Protein AF-A0A4Q9LK56-F1 (afdb_monomer_lite)

Organism: NCBI:txid148818

Foldseek 3Di:
DDPLLVVLLPDPLVPDQDQVVLVVNCVSCLVPCVVQQQDPSSLVSLLSSLLNHDLVRLLVSVVSDDLVVQQLPQSSLVSLLSSLLVVLCCVQPVVVDDVVSCVVVLVVCLVCVVVLLQRLSSLSNLLSSLCSLLSDDDDDDPVRCVVSVNDPCVPVPDPPPPPPPPPPVPPVVPVVVVVVVVPPPPDDDDDDDDDDDDDDDDDDDDDDDDDDDDDDPDPPPPPPPSVVSLVSLVVVVVVCLVVVPVQVVDLSSLVSVLSSLVSDPPNAVVLQSCLVPPPDPVQCLPQSVVVSLLSSLQVYDLVSLVSNCVVCLVCLLVLCLRPRSVSNSLSSLQRNLVCLVSLLVVCVVPVVSDALLRSSLLSSLNSCVVVVNVVSVVVSCVVHAVPDQNCCRQFFVVVPVPVPDDPVVPPVVVVVVVVVVVVVVVVVVPPVPPVPPPPPPPPPPPPDDDPDDPDDPPDDDDPPDPDPPDPPDPPPPPPPPPPPDDDDDDDDDDDDDDPDDSPPDGGTDLSCLVVLLSLQADPDDDPVSVSSLVSCLVPDDPVLLQDPSSLSNLLSNLNGPDDQVSLVSVLVRCLVPLVSLLPDDSSVSSLVSCCVRHDPVSVVSSVVSCVVVVSPPD

Radius of gyration: 35.03 Å; chains: 1; bounding box: 69×102×103 Å

Structure (mmCIF, N/CA/C/O backbone):
data_AF-A0A4Q9LK56-F1
#
_entry.id   AF-A0A4Q9LK56-F1
#
loop_
_atom_site.group_PDB
_atom_site.id
_atom_site.type_symbol
_atom_site.label_atom_id
_atom_site.label_alt_id
_atom_site.label_comp_id
_atom_site.label_asym_id
_atom_site.label_entity_id
_atom_site.label_seq_id
_atom_site.pdbx_PDB_ins_code
_atom_site.Cartn_x
_atom_site.Cartn_y
_atom_site.Cartn_z
_atom_site.occupancy
_atom_site.B_iso_or_equiv
_atom_site.auth_seq_id
_atom_site.auth_comp_id
_atom_site.auth_asym_id
_atom_site.auth_atom_id
_atom_site.pdbx_PDB_model_num
ATOM 1 N N . MET A 1 1 ? -11.385 -17.983 35.719 1.00 67.94 1 MET A N 1
ATOM 2 C CA . MET A 1 1 ? -11.924 -17.254 34.553 1.00 67.94 1 MET A CA 1
ATOM 3 C C . MET A 1 1 ? -13.332 -16.856 34.950 1.00 67.94 1 MET A C 1
ATOM 5 O O . MET A 1 1 ? -14.003 -17.724 35.493 1.00 67.94 1 MET A O 1
ATOM 9 N N . SER A 1 2 ? -13.725 -15.587 34.834 1.00 89.75 2 SER A N 1
ATOM 10 C CA . SER A 1 2 ? -15.073 -15.161 35.238 1.00 89.75 2 SER A CA 1
ATOM 11 C C . SER A 1 2 ? -16.141 -15.894 34.411 1.00 89.75 2 SER A C 1
ATOM 13 O O . SER A 1 2 ? -15.906 -16.212 33.241 1.00 89.75 2 SER A O 1
ATOM 15 N N . ASP A 1 3 ? -17.308 -16.170 35.001 1.00 95.00 3 ASP A N 1
ATOM 16 C CA . ASP A 1 3 ? -18.421 -16.828 34.293 1.00 95.00 3 ASP A CA 1
ATOM 17 C C . ASP A 1 3 ? -18.833 -16.041 33.039 1.00 95.00 3 ASP A C 1
ATOM 19 O O . ASP A 1 3 ? -19.164 -16.625 32.008 1.00 95.00 3 ASP A O 1
ATOM 23 N N . ILE A 1 4 ? -18.692 -14.713 33.088 1.00 95.94 4 ILE A N 1
ATOM 24 C CA . ILE A 1 4 ? -18.952 -13.792 31.975 1.00 95.94 4 ILE A CA 1
ATOM 25 C C . ILE A 1 4 ? -17.946 -13.984 30.835 1.00 95.94 4 ILE A C 1
ATOM 27 O O . ILE A 1 4 ? -18.330 -14.002 29.664 1.00 95.94 4 ILE A O 1
ATOM 31 N N . LEU A 1 5 ? -16.661 -14.177 31.142 1.00 95.19 5 LEU A N 1
ATOM 32 C CA . LEU A 1 5 ? -15.658 -14.458 30.117 1.00 95.19 5 LEU A CA 1
ATOM 33 C C . LEU A 1 5 ? -15.920 -15.817 29.448 1.00 95.19 5 LEU A C 1
ATOM 35 O O . LEU A 1 5 ? -15.845 -15.910 28.223 1.00 95.19 5 LEU A O 1
ATOM 39 N N . ASN A 1 6 ? -16.299 -16.841 30.221 1.00 95.69 6 ASN A N 1
ATOM 40 C CA . ASN A 1 6 ? -16.704 -18.142 29.677 1.00 95.69 6 ASN A CA 1
ATOM 41 C C . ASN A 1 6 ? -17.948 -18.023 28.784 1.00 95.69 6 ASN A C 1
ATOM 43 O O . ASN A 1 6 ? -17.958 -18.555 27.674 1.00 95.69 6 ASN A O 1
ATOM 47 N N . TYR A 1 7 ? -18.972 -17.290 29.234 1.00 97.06 7 TYR A N 1
ATOM 48 C CA . TYR A 1 7 ? -20.152 -16.972 28.431 1.00 97.06 7 TYR A CA 1
ATOM 49 C C . TYR A 1 7 ? -19.746 -16.337 27.097 1.00 97.06 7 TYR A C 1
ATOM 51 O O . TYR A 1 7 ? -20.095 -16.853 26.036 1.00 97.06 7 TYR A O 1
ATOM 59 N N . PHE A 1 8 ? -18.933 -15.279 27.139 1.00 97.50 8 PHE A N 1
ATOM 60 C CA . PHE A 1 8 ? -18.521 -14.536 25.952 1.00 97.50 8 PHE A CA 1
ATOM 61 C C . PHE A 1 8 ? -17.717 -15.383 24.954 1.00 97.50 8 PHE A C 1
ATOM 63 O O . PHE A 1 8 ? -17.910 -15.265 23.742 1.00 97.50 8 PHE A O 1
ATOM 70 N N . LEU A 1 9 ? -16.832 -16.258 25.441 1.00 96.81 9 LEU A N 1
ATOM 71 C CA . LEU A 1 9 ? -16.040 -17.154 24.591 1.00 96.81 9 LEU A CA 1
ATOM 72 C C . LEU A 1 9 ? -16.895 -18.206 23.868 1.00 96.81 9 LEU A C 1
ATOM 74 O O . LEU A 1 9 ? -16.539 -18.616 22.759 1.00 96.81 9 LEU A O 1
ATOM 78 N N . ASN A 1 10 ? -18.029 -18.591 24.460 1.00 96.88 10 ASN A N 1
ATOM 79 C CA . ASN A 1 10 ? -18.963 -19.568 23.901 1.00 96.88 10 ASN A CA 1
ATOM 80 C C . ASN A 1 10 ? -19.942 -18.971 22.870 1.00 96.88 10 ASN A C 1
ATOM 82 O O . ASN A 1 10 ? -20.603 -19.723 22.151 1.00 96.88 10 ASN A O 1
ATOM 86 N N . VAL A 1 11 ? -20.025 -17.641 22.738 1.00 96.88 11 VAL A N 1
ATOM 87 C CA . VAL A 1 11 ? -20.899 -16.990 21.750 1.00 96.88 11 VAL A CA 1
ATOM 88 C C . VAL A 1 11 ? -20.377 -17.197 20.320 1.00 96.88 11 VAL A C 1
ATOM 90 O O . VAL A 1 11 ? -19.268 -16.791 19.961 1.00 96.88 11 VAL A O 1
ATOM 93 N N . GLN A 1 12 ? -21.217 -17.773 19.455 1.00 96.12 12 GLN A N 1
ATOM 94 C CA . GLN A 1 12 ? -20.940 -17.948 18.024 1.00 96.12 12 GLN A CA 1
ATOM 95 C C . GLN A 1 12 ? -21.405 -16.731 17.218 1.00 96.12 12 GLN A C 1
ATOM 97 O O . GLN A 1 12 ? -22.497 -16.716 16.641 1.00 96.12 12 GLN A O 1
ATOM 102 N N . PHE A 1 13 ? -20.570 -15.689 17.181 1.00 94.31 13 PHE A N 1
ATOM 103 C CA . PHE A 1 13 ? -20.911 -14.427 16.523 1.00 94.31 13 PHE A CA 1
ATOM 104 C C . PHE A 1 13 ? -21.286 -14.591 15.057 1.00 94.31 13 PHE A C 1
ATOM 106 O O . PHE A 1 13 ? -22.091 -13.802 14.586 1.00 94.31 13 PHE A O 1
ATOM 113 N N . GLU A 1 14 ? -20.772 -15.589 14.332 1.00 92.69 14 GLU A N 1
ATOM 114 C CA . GLU A 1 14 ? -21.018 -15.814 12.901 1.00 92.69 14 GLU A CA 1
ATOM 115 C C . GLU A 1 14 ? -22.513 -15.920 12.568 1.00 92.69 14 GLU A C 1
ATOM 117 O O . GLU A 1 14 ? -22.952 -15.361 11.558 1.00 92.69 14 GLU A O 1
ATOM 122 N N . ASN A 1 15 ? -23.297 -16.516 13.467 1.00 94.81 15 ASN A N 1
ATOM 123 C CA . ASN A 1 15 ? -24.719 -16.797 13.265 1.00 94.81 15 ASN A CA 1
ATOM 124 C C . ASN A 1 15 ? -25.638 -15.649 13.702 1.00 94.81 15 ASN A C 1
ATOM 126 O O . ASN A 1 15 ? -26.806 -15.609 13.319 1.00 94.81 15 ASN A O 1
ATOM 130 N N . ILE A 1 16 ? -25.114 -14.678 14.452 1.00 95.25 16 ILE A N 1
ATOM 131 C CA . ILE A 1 16 ? -25.904 -13.560 14.967 1.00 95.25 16 ILE A CA 1
ATOM 132 C C . ILE A 1 16 ? -26.002 -12.472 13.893 1.00 95.25 16 ILE A C 1
ATOM 134 O O . ILE A 1 16 ? -24.988 -11.939 13.430 1.00 95.25 16 ILE A O 1
ATOM 138 N N . LYS A 1 17 ? -27.230 -12.169 13.467 1.00 94.50 17 LYS A N 1
ATOM 139 C CA . LYS A 1 17 ? -27.553 -11.044 12.568 1.00 94.50 17 LYS A CA 1
ATOM 140 C C . LYS A 1 17 ? -28.410 -9.976 13.243 1.00 94.50 17 LYS A C 1
ATOM 142 O O . LYS A 1 17 ? -28.453 -8.853 12.757 1.00 94.50 17 LYS A O 1
ATOM 147 N N . ASP A 1 18 ? -29.086 -10.347 14.322 1.00 96.75 18 ASP A N 1
ATOM 148 C CA . ASP A 1 18 ? -30.003 -9.480 15.044 1.00 96.75 18 ASP A CA 1
ATOM 149 C C . ASP A 1 18 ? -29.231 -8.488 15.922 1.00 96.75 18 ASP A C 1
ATOM 151 O O . ASP A 1 18 ? -28.408 -8.880 16.754 1.00 96.75 18 ASP A O 1
ATOM 155 N N . THR A 1 19 ? -29.496 -7.200 15.726 1.00 95.81 19 THR A N 1
ATOM 156 C CA . THR A 1 19 ? -28.866 -6.116 16.477 1.00 95.81 19 THR A CA 1
ATOM 157 C C . THR A 1 19 ? -29.265 -6.100 17.948 1.00 95.81 19 THR A C 1
ATOM 159 O O . THR A 1 19 ? -28.446 -5.690 18.768 1.00 95.81 19 THR A O 1
ATOM 162 N N . GLU A 1 20 ? -30.464 -6.564 18.307 1.00 97.06 20 GLU A N 1
ATOM 163 C CA . GLU A 1 20 ? -30.916 -6.627 19.703 1.00 97.06 20 GLU A CA 1
ATOM 164 C C . GLU A 1 20 ? -30.144 -7.694 20.480 1.00 97.06 20 GLU A C 1
ATOM 166 O O . GLU A 1 20 ? -29.677 -7.442 21.590 1.00 97.06 20 GLU A O 1
ATOM 171 N N . ILE A 1 21 ? -29.889 -8.851 19.858 1.00 97.44 21 ILE A N 1
ATOM 172 C CA . ILE A 1 21 ? -29.047 -9.901 20.452 1.00 97.44 21 ILE A CA 1
ATOM 173 C C . ILE A 1 21 ? -27.630 -9.370 20.699 1.00 97.44 21 ILE A C 1
ATOM 175 O O . ILE A 1 21 ? -27.061 -9.596 21.767 1.00 97.44 21 ILE A O 1
ATOM 179 N N . LEU A 1 22 ? -27.059 -8.625 19.743 1.00 97.31 22 LEU A N 1
ATOM 180 C CA . LEU A 1 22 ? -25.751 -7.989 19.937 1.00 97.31 22 LEU A CA 1
ATOM 181 C C . LEU A 1 22 ? -25.780 -6.983 21.097 1.00 97.31 22 LEU A C 1
ATOM 183 O O . LEU A 1 22 ? -24.830 -6.941 21.876 1.00 97.31 22 LEU A O 1
ATOM 187 N N . GLN A 1 23 ? -26.864 -6.214 21.250 1.00 97.81 23 GLN A N 1
ATOM 188 C CA . GLN A 1 23 ? -27.022 -5.275 22.362 1.00 97.81 23 GLN A CA 1
ATOM 189 C C . GLN A 1 23 ? -27.074 -5.994 23.713 1.00 97.81 23 GLN A C 1
ATOM 191 O O . GLN A 1 23 ? -26.413 -5.565 24.656 1.00 97.81 23 GLN A O 1
ATOM 196 N N . ASN A 1 24 ? -27.802 -7.108 23.799 1.00 97.69 24 ASN A N 1
ATOM 197 C CA . ASN A 1 24 ? -27.862 -7.918 25.014 1.00 97.69 24 ASN A CA 1
ATOM 198 C C . ASN A 1 24 ? -26.477 -8.448 25.390 1.00 97.69 24 ASN A C 1
ATOM 200 O O . ASN A 1 24 ? -26.081 -8.360 26.548 1.00 97.69 24 ASN A O 1
ATOM 204 N N . ILE A 1 25 ? -25.693 -8.898 24.404 1.00 97.81 25 ILE A N 1
ATOM 205 C CA . ILE A 1 25 ? -24.306 -9.313 24.639 1.00 97.81 25 ILE A CA 1
ATOM 206 C C . ILE A 1 25 ? -23.476 -8.147 25.187 1.00 97.81 25 ILE A C 1
ATOM 208 O O . ILE A 1 25 ? -22.756 -8.345 26.159 1.00 97.81 25 ILE A O 1
ATOM 212 N N . TYR A 1 26 ? -23.585 -6.942 24.615 1.00 98.06 26 TYR A N 1
ATOM 213 C CA . TYR A 1 26 ? -22.891 -5.757 25.134 1.00 98.06 26 TYR A CA 1
ATOM 214 C C . TYR A 1 26 ? -23.265 -5.435 26.581 1.00 98.06 26 TYR A C 1
ATOM 216 O O . TYR A 1 26 ? -22.379 -5.129 27.377 1.00 98.06 26 TYR A O 1
ATOM 224 N N . ASN A 1 27 ? -24.553 -5.512 26.915 1.00 97.50 27 ASN A N 1
ATOM 225 C CA . ASN A 1 27 ? -25.052 -5.226 28.256 1.00 97.50 27 ASN A CA 1
ATOM 226 C C . ASN A 1 27 ? -24.489 -6.217 29.286 1.00 97.50 27 ASN A C 1
ATOM 228 O O . ASN A 1 27 ? -24.036 -5.785 30.346 1.00 97.50 27 ASN A O 1
ATOM 232 N N . GLU A 1 28 ? -24.454 -7.510 28.946 1.00 97.38 28 GLU A N 1
ATOM 233 C CA . GLU A 1 28 ? -23.892 -8.568 29.797 1.00 97.38 28 GLU A CA 1
ATOM 234 C C . GLU A 1 28 ? -22.399 -8.359 30.068 1.00 97.38 28 GLU A C 1
ATOM 236 O O . GLU A 1 28 ? -21.938 -8.473 31.200 1.00 97.38 28 GLU A O 1
ATOM 241 N N . ILE A 1 29 ? -21.625 -7.994 29.042 1.00 96.81 29 ILE A N 1
ATOM 242 C CA . ILE A 1 29 ? -20.165 -7.898 29.168 1.00 96.81 29 ILE A CA 1
ATOM 243 C C . ILE A 1 29 ? -19.645 -6.524 29.615 1.00 96.81 29 ILE A C 1
ATOM 245 O O . ILE A 1 29 ? -18.433 -6.347 29.761 1.00 96.81 29 ILE A O 1
ATOM 249 N N . ASN A 1 30 ? -20.524 -5.536 29.805 1.00 96.88 30 ASN A N 1
ATOM 250 C CA . ASN A 1 30 ? -20.133 -4.136 29.986 1.00 96.88 30 ASN A CA 1
ATOM 251 C C . ASN A 1 30 ? -19.193 -3.923 31.186 1.00 96.88 30 ASN A C 1
ATOM 253 O O . ASN A 1 30 ? -18.182 -3.223 31.098 1.00 96.88 30 ASN A O 1
ATOM 257 N N . LYS A 1 31 ? -19.485 -4.589 32.306 1.00 96.69 31 LYS A N 1
ATOM 258 C CA . LYS A 1 31 ? -18.696 -4.469 33.543 1.00 96.69 31 LYS A CA 1
ATOM 259 C C . LYS A 1 31 ? -17.303 -5.096 33.422 1.00 96.69 31 LYS A C 1
ATOM 261 O O . LYS A 1 31 ? -16.384 -4.678 34.123 1.00 96.69 31 LYS A O 1
ATOM 266 N N . ASP A 1 32 ? -17.126 -6.012 32.472 1.00 97.12 32 ASP A N 1
ATOM 267 C CA . ASP A 1 32 ? -15.925 -6.831 32.309 1.00 97.12 32 ASP A CA 1
ATOM 268 C C . ASP A 1 32 ? -15.145 -6.509 31.032 1.00 97.12 32 ASP A C 1
ATOM 270 O O . ASP A 1 32 ? -14.198 -7.220 30.680 1.00 97.12 32 ASP A O 1
ATOM 274 N N . PHE A 1 33 ? -15.453 -5.393 30.351 1.00 97.25 33 PHE A N 1
ATOM 275 C CA . PHE A 1 33 ? -14.722 -4.974 29.149 1.00 97.25 33 PHE A CA 1
ATOM 276 C C . PHE A 1 33 ? -13.209 -4.945 29.360 1.00 97.25 33 PHE A C 1
ATOM 278 O O . PHE A 1 33 ? -12.452 -5.275 28.451 1.00 97.25 33 PHE A O 1
ATOM 285 N N . LYS A 1 34 ? -12.740 -4.591 30.560 1.00 97.56 34 LYS A N 1
ATOM 286 C CA . LYS A 1 34 ? -11.309 -4.599 30.871 1.00 97.56 34 LYS A CA 1
ATOM 287 C C . LYS A 1 34 ? -10.693 -5.990 30.832 1.00 97.56 34 LYS A C 1
ATOM 289 O O . LYS A 1 34 ? -9.620 -6.132 30.246 1.00 97.56 34 LYS A O 1
ATOM 294 N N . GLU A 1 35 ? -11.343 -6.992 31.412 1.00 97.06 35 GLU A N 1
ATOM 295 C CA . GLU A 1 35 ? -10.866 -8.377 31.351 1.00 97.06 35 GLU A CA 1
ATOM 296 C C . GLU A 1 35 ? -10.945 -8.897 29.907 1.00 97.06 35 GLU A C 1
ATOM 298 O O . GLU A 1 35 ? -9.960 -9.405 29.371 1.00 97.06 35 GLU A O 1
ATOM 303 N N . ILE A 1 36 ? -12.071 -8.653 29.233 1.00 97.56 36 ILE A N 1
ATOM 304 C CA . ILE A 1 36 ? -12.353 -9.130 27.873 1.00 97.56 36 ILE A CA 1
ATOM 305 C C . ILE A 1 36 ? -11.400 -8.531 26.834 1.00 97.56 36 ILE A C 1
ATOM 307 O O . ILE A 1 36 ? -10.908 -9.248 25.963 1.00 97.56 36 ILE A O 1
ATOM 311 N N . ILE A 1 37 ? -11.110 -7.230 26.905 1.00 97.94 37 ILE A N 1
ATOM 312 C CA . ILE A 1 37 ? -10.211 -6.555 25.958 1.00 97.94 37 ILE A CA 1
ATOM 313 C C . ILE A 1 37 ? -8.759 -6.997 26.172 1.00 97.94 37 ILE A C 1
ATOM 315 O O . ILE A 1 37 ? -8.001 -7.108 25.208 1.00 97.94 37 ILE A O 1
ATOM 319 N N . LEU A 1 38 ? -8.339 -7.221 27.422 1.00 97.44 38 LEU A N 1
ATOM 320 C CA . LEU A 1 38 ? -6.956 -7.587 27.744 1.00 97.44 38 LEU A CA 1
ATOM 321 C C . LEU A 1 38 ? -6.678 -9.092 27.671 1.00 97.44 38 LEU A C 1
ATOM 323 O O . LEU A 1 38 ? -5.512 -9.489 27.711 1.00 97.44 38 LEU A O 1
ATOM 327 N N . ASN A 1 39 ? -7.704 -9.926 27.533 1.00 97.31 39 ASN A N 1
ATOM 328 C CA . ASN A 1 39 ? -7.541 -11.342 27.257 1.00 97.31 39 ASN A CA 1
ATOM 329 C C . ASN A 1 39 ? -7.414 -11.578 25.740 1.00 97.31 39 ASN A C 1
ATOM 331 O O . ASN A 1 39 ? -8.170 -11.058 24.922 1.00 97.31 39 ASN A O 1
ATOM 335 N N . ARG A 1 40 ? -6.394 -12.351 25.345 1.00 97.25 40 ARG A N 1
ATOM 336 C CA . ARG A 1 40 ? -6.041 -12.567 23.935 1.00 97.25 40 ARG A CA 1
ATOM 337 C C . ARG A 1 40 ? -7.148 -13.267 23.149 1.00 97.25 40 ARG A C 1
ATOM 339 O O . ARG A 1 40 ? -7.330 -12.935 21.984 1.00 97.25 40 ARG A O 1
ATOM 346 N N . GLU A 1 41 ? -7.817 -14.246 23.742 1.00 96.25 41 GLU A N 1
ATOM 347 C CA . GLU A 1 41 ? -8.829 -15.060 23.069 1.00 96.25 41 GLU A CA 1
ATOM 348 C C . GLU A 1 41 ? -10.128 -14.273 22.892 1.00 96.25 41 GLU A C 1
ATOM 350 O O . GLU A 1 41 ? -10.624 -14.119 21.773 1.00 96.25 41 GLU A O 1
ATOM 355 N N . SER A 1 42 ? -10.609 -13.662 23.974 1.00 96.88 42 SER A N 1
ATOM 356 C CA . SER A 1 42 ? -11.800 -12.819 23.937 1.00 96.88 42 SER A CA 1
ATOM 357 C C . SER A 1 42 ? -11.595 -11.555 23.104 1.00 96.88 42 SER A C 1
ATOM 359 O O . SER A 1 42 ? -12.538 -11.098 22.471 1.00 96.88 42 SER A O 1
ATOM 361 N N . CYS A 1 43 ? -10.374 -11.022 22.994 1.00 96.88 43 CYS A N 1
ATOM 362 C CA . CYS A 1 43 ? -10.083 -9.901 22.098 1.00 96.88 43 CYS A CA 1
ATOM 363 C C . CYS A 1 43 ? -10.471 -10.213 20.637 1.00 96.88 43 CYS A C 1
ATOM 365 O O . CYS A 1 43 ? -11.122 -9.392 19.993 1.00 96.88 43 CYS A O 1
ATOM 367 N N . TYR A 1 44 ? -10.170 -11.411 20.117 1.00 96.12 44 TYR A N 1
ATOM 368 C CA . TYR A 1 44 ? -10.568 -11.794 18.750 1.00 96.12 44 TYR A CA 1
ATOM 369 C C . TYR A 1 44 ? -12.085 -11.981 18.601 1.00 96.12 44 TYR A C 1
ATOM 371 O O . TYR A 1 44 ? -12.665 -11.624 17.571 1.00 96.12 44 TYR A O 1
ATOM 379 N N . ARG A 1 45 ? -12.745 -12.509 19.638 1.00 96.62 45 ARG A N 1
ATOM 380 C CA . ARG A 1 45 ? -14.210 -12.608 19.688 1.00 96.62 45 ARG A CA 1
ATOM 381 C C . ARG A 1 45 ? -14.858 -11.221 19.697 1.00 96.62 45 ARG A C 1
ATOM 383 O O . ARG A 1 45 ? -15.773 -10.972 18.916 1.00 96.62 45 ARG A O 1
ATOM 390 N N . LEU A 1 46 ? -14.302 -10.281 20.461 1.00 97.69 46 LEU A N 1
ATOM 391 C CA . LEU A 1 46 ? -14.745 -8.890 20.497 1.00 97.69 46 LEU A CA 1
ATOM 392 C C . LEU A 1 46 ? -14.553 -8.187 19.149 1.00 97.69 46 LEU A C 1
ATOM 394 O O . LEU A 1 46 ? -15.445 -7.469 18.716 1.00 97.69 46 LEU A O 1
ATOM 398 N N . GLU A 1 47 ? -13.464 -8.435 18.418 1.00 97.19 47 GLU A N 1
ATOM 399 C CA . GLU A 1 47 ? -13.321 -7.916 17.046 1.00 97.19 47 GLU A CA 1
ATOM 400 C C . GLU A 1 47 ? -14.409 -8.412 16.089 1.00 97.19 47 GLU A C 1
ATOM 402 O O . GLU A 1 47 ? -14.734 -7.715 15.122 1.00 97.19 47 GLU A O 1
ATOM 407 N N . SER A 1 48 ? -14.932 -9.617 16.324 1.00 96.00 48 SER A N 1
ATOM 408 C CA . SER A 1 48 ? -16.005 -10.217 15.527 1.00 96.00 48 SER A CA 1
ATOM 409 C C . SER A 1 48 ? -17.363 -9.620 15.894 1.00 96.00 48 SER A C 1
ATOM 411 O O . SER A 1 48 ? -18.122 -9.273 14.992 1.00 96.00 48 SER A O 1
ATOM 413 N N . LEU A 1 49 ? -17.618 -9.411 17.192 1.00 97.38 49 LEU A N 1
ATOM 414 C CA . LEU A 1 49 ? -18.766 -8.648 17.688 1.00 97.38 49 LEU A CA 1
ATOM 415 C C . LEU A 1 49 ? -18.782 -7.243 17.071 1.00 97.38 49 LEU A C 1
ATOM 417 O O . LEU A 1 49 ? -19.725 -6.903 16.365 1.00 97.38 49 LEU A O 1
ATOM 421 N N . LEU A 1 50 ? -17.689 -6.482 17.215 1.00 97.50 50 LEU A N 1
ATOM 422 C CA . LEU A 1 50 ? -17.585 -5.102 16.723 1.00 97.50 50 LEU A CA 1
ATOM 423 C C . LEU A 1 50 ? -17.848 -4.979 15.217 1.00 97.50 50 LEU A C 1
ATOM 425 O O . LEU A 1 50 ? -18.450 -4.006 14.783 1.00 97.50 50 LEU A O 1
ATOM 429 N N . GLN A 1 51 ? -17.427 -5.955 14.405 1.00 96.25 51 GLN A N 1
ATOM 430 C CA . GLN A 1 51 ? -17.682 -5.951 12.954 1.00 96.25 51 GLN A CA 1
ATOM 431 C C . GLN A 1 51 ? -19.161 -6.054 12.582 1.00 96.25 51 GLN A C 1
ATOM 433 O O . GLN A 1 51 ? -19.525 -5.666 11.473 1.00 96.25 51 GLN A O 1
ATOM 438 N N . LYS A 1 52 ? -19.981 -6.615 13.471 1.00 96.31 52 LYS A N 1
ATOM 439 C CA . LYS A 1 52 ? -21.421 -6.794 13.274 1.00 96.31 52 LYS A CA 1
ATOM 440 C C . LYS A 1 52 ? -22.247 -5.703 13.948 1.00 96.31 52 LYS A C 1
ATOM 442 O O . LYS A 1 52 ? -23.424 -5.562 13.630 1.00 96.31 52 LYS A O 1
ATOM 447 N N . SER A 1 53 ? -21.636 -4.952 14.857 1.00 97.12 53 SER A N 1
ATOM 448 C CA . SER A 1 53 ? -22.295 -3.913 15.632 1.00 97.12 53 SER A CA 1
ATOM 449 C C . SER A 1 53 ? -22.796 -2.767 14.761 1.00 97.12 53 SER A C 1
ATOM 451 O O . SER A 1 53 ? -22.145 -2.342 13.803 1.00 97.12 53 SER A O 1
ATOM 453 N N . SER A 1 54 ? -23.956 -2.231 15.132 1.00 96.56 54 SER A N 1
ATOM 454 C CA . SER A 1 54 ? -24.466 -0.983 14.576 1.00 96.56 54 SER A CA 1
ATOM 455 C C . SER A 1 54 ? -23.570 0.194 14.977 1.00 96.56 54 SER A C 1
ATOM 457 O O . SER A 1 54 ? -22.778 0.117 15.918 1.00 96.56 54 SER A O 1
ATOM 459 N N . CYS A 1 55 ? -23.708 1.331 14.294 1.00 96.56 55 CYS A N 1
ATOM 460 C CA . CYS A 1 55 ? -22.909 2.495 14.659 1.00 96.56 55 CYS A CA 1
ATOM 461 C C . CYS A 1 55 ? -23.239 3.025 16.067 1.00 96.56 55 CYS A C 1
ATOM 463 O O . CYS A 1 55 ? -22.327 3.468 16.755 1.00 96.56 55 CYS A O 1
ATOM 465 N N . GLY A 1 56 ? -24.501 2.930 16.511 1.00 96.88 56 GLY A N 1
ATOM 466 C CA . GLY A 1 56 ? -24.893 3.283 17.882 1.00 96.88 56 GLY A CA 1
ATOM 467 C C . GLY A 1 56 ? -24.173 2.411 18.910 1.00 96.88 56 GLY A C 1
ATOM 468 O O . GLY A 1 56 ? -23.498 2.930 19.789 1.00 96.88 56 GLY A O 1
ATOM 469 N N . GLN A 1 57 ? -24.165 1.093 18.687 1.00 97.56 57 GLN A N 1
ATOM 470 C CA . GLN A 1 57 ? -23.441 0.132 19.527 1.00 97.56 57 GLN A CA 1
ATOM 471 C C . GLN A 1 57 ? -21.938 0.416 19.618 1.00 97.56 57 GLN A C 1
ATOM 473 O O . GLN A 1 57 ? -21.338 0.251 20.676 1.00 97.56 57 GLN A O 1
ATOM 478 N N . LEU A 1 58 ? -21.310 0.856 18.523 1.00 97.88 58 LEU A N 1
ATOM 479 C CA . LEU A 1 58 ? -19.896 1.240 18.535 1.00 97.88 58 LEU A CA 1
ATOM 480 C C . LEU A 1 58 ? -19.640 2.495 19.380 1.00 97.88 58 LEU A C 1
ATOM 482 O O . LEU A 1 58 ? -18.613 2.570 20.054 1.00 97.88 58 LEU A O 1
ATOM 486 N N . LEU A 1 59 ? -20.546 3.477 19.337 1.00 97.12 59 LEU A N 1
ATOM 487 C CA . LEU A 1 59 ? -20.447 4.692 20.149 1.00 97.12 59 LEU A CA 1
ATOM 488 C C . LEU A 1 59 ? -20.680 4.384 21.629 1.00 97.12 59 LEU A C 1
ATOM 490 O O . LEU A 1 59 ? -19.895 4.827 22.465 1.00 97.12 59 LEU A O 1
ATOM 494 N N . ASP A 1 60 ? -21.688 3.571 21.938 1.00 96.88 60 ASP A N 1
ATOM 495 C CA . ASP A 1 60 ? -21.981 3.122 23.299 1.00 96.88 60 ASP A CA 1
ATOM 496 C C . ASP A 1 60 ? -20.800 2.344 23.885 1.00 96.88 60 ASP A C 1
ATOM 498 O O . ASP A 1 60 ? -20.357 2.638 24.995 1.00 96.88 60 ASP A O 1
ATOM 502 N N . PHE A 1 61 ? -20.205 1.444 23.096 1.00 97.62 61 PHE A N 1
ATOM 503 C CA . PHE A 1 61 ? -18.983 0.735 23.471 1.00 97.62 61 PHE A CA 1
ATOM 504 C C . PHE A 1 61 ? -17.802 1.680 23.742 1.00 97.62 61 PHE A C 1
ATOM 506 O O . PHE A 1 61 ? -17.027 1.450 24.665 1.00 97.62 61 PHE A O 1
ATOM 513 N N . LEU A 1 62 ? -17.618 2.745 22.954 1.00 97.56 62 LEU A N 1
ATOM 514 C CA . LEU A 1 62 ? -16.553 3.717 23.233 1.00 97.56 62 LEU A CA 1
ATOM 515 C C . LEU A 1 62 ? -16.822 4.528 24.502 1.00 97.56 62 LEU A C 1
ATOM 517 O O . LEU A 1 62 ? -15.876 4.854 25.219 1.00 97.56 62 LEU A O 1
ATOM 521 N N . ASN A 1 63 ? -18.086 4.855 24.771 1.00 96.81 63 ASN A N 1
ATOM 522 C CA . ASN A 1 63 ? -18.497 5.579 25.972 1.00 96.81 63 ASN A CA 1
ATOM 523 C C . ASN A 1 63 ? -18.332 4.736 27.244 1.00 96.81 63 ASN A C 1
ATOM 525 O O . ASN A 1 63 ? -18.109 5.292 28.317 1.00 96.81 63 ASN A O 1
ATOM 529 N N . SER A 1 64 ? -18.416 3.409 27.135 1.00 97.06 64 SER A N 1
ATOM 530 C CA . SER A 1 64 ? -18.330 2.495 28.275 1.00 97.06 64 SER A CA 1
ATOM 531 C C . SER A 1 64 ? -16.906 2.083 28.664 1.00 97.06 64 SER A C 1
ATOM 533 O O . SER A 1 64 ? -16.719 1.457 29.707 1.00 97.06 64 SER A O 1
ATOM 535 N N . ILE A 1 65 ? -15.886 2.401 27.858 1.00 97.56 65 ILE A N 1
ATOM 536 C CA . ILE A 1 65 ? -14.498 1.979 28.109 1.00 97.56 65 ILE A CA 1
ATOM 537 C C . ILE A 1 65 ? -13.572 3.142 28.481 1.00 97.56 65 ILE A C 1
ATOM 539 O O . ILE A 1 65 ? -13.673 4.255 27.970 1.00 97.56 65 ILE A O 1
ATOM 543 N N . ASP A 1 66 ? -12.562 2.861 29.311 1.00 97.50 66 ASP A N 1
ATOM 544 C CA . ASP A 1 66 ? -11.474 3.807 29.579 1.00 97.50 66 ASP A CA 1
ATOM 545 C C . ASP A 1 66 ? -10.475 3.846 28.405 1.00 97.50 66 ASP A C 1
ATOM 547 O O . ASP A 1 66 ? -9.453 3.149 28.380 1.00 97.50 66 ASP A O 1
ATOM 551 N N . ILE A 1 67 ? -10.762 4.692 27.410 1.00 97.31 67 ILE A N 1
ATOM 552 C CA . ILE A 1 67 ? -9.915 4.878 26.219 1.00 97.31 67 ILE A CA 1
ATOM 553 C C . ILE A 1 67 ? -8.478 5.265 26.607 1.00 97.31 67 ILE A C 1
ATOM 555 O O . ILE A 1 67 ? -7.527 4.800 25.972 1.00 97.31 67 ILE A O 1
ATOM 559 N N . LYS A 1 68 ? -8.296 6.074 27.665 1.00 97.06 68 LYS A N 1
ATOM 560 C CA . LYS A 1 68 ? -6.972 6.513 28.147 1.00 97.06 68 LYS A CA 1
ATOM 561 C C . LYS A 1 68 ? -6.125 5.329 28.585 1.00 97.06 68 LYS A C 1
ATOM 563 O O . LYS A 1 68 ? -4.916 5.327 28.352 1.00 97.06 68 LYS A O 1
ATOM 568 N N . TYR A 1 69 ? -6.750 4.344 29.215 1.00 97.56 69 TYR A N 1
ATOM 569 C CA . TYR A 1 69 ? -6.085 3.122 29.627 1.00 97.56 69 TYR A CA 1
ATOM 570 C C . TYR A 1 69 ? -5.804 2.196 28.436 1.00 97.56 69 TYR A C 1
ATOM 572 O O . TYR A 1 69 ? -4.667 1.749 28.270 1.00 97.56 69 TYR A O 1
ATOM 580 N N . PHE A 1 70 ? -6.797 1.930 27.579 1.00 98.19 70 PHE A N 1
ATOM 581 C CA . PHE A 1 70 ? -6.666 0.922 26.518 1.00 98.19 70 PHE A CA 1
ATOM 582 C C . PHE A 1 70 ? -5.748 1.327 25.366 1.00 98.19 70 PHE A C 1
ATOM 584 O O . PHE A 1 70 ? -5.090 0.457 24.797 1.00 98.19 70 PHE A O 1
ATOM 591 N N . ILE A 1 71 ? -5.641 2.615 25.037 1.00 98.00 71 ILE A N 1
ATOM 592 C CA . ILE A 1 71 ? -4.817 3.080 23.909 1.00 98.00 71 ILE A CA 1
ATOM 593 C C . ILE A 1 71 ? -3.325 2.749 24.065 1.00 98.00 71 ILE A C 1
ATOM 595 O O . ILE A 1 71 ? -2.642 2.518 23.072 1.00 98.00 71 ILE A O 1
ATOM 599 N N . CYS A 1 72 ? -2.836 2.653 25.304 1.00 97.56 72 CYS A N 1
ATOM 600 C CA . CYS A 1 72 ? -1.455 2.283 25.633 1.00 97.56 72 CYS A CA 1
ATOM 601 C C . CYS A 1 72 ? -1.271 0.769 25.872 1.00 97.56 72 CYS A C 1
ATOM 603 O O . CYS A 1 72 ? -0.203 0.329 26.297 1.00 97.56 72 CYS A O 1
ATOM 605 N N . LYS A 1 73 ? -2.306 -0.058 25.662 1.00 98.00 73 LYS A N 1
ATOM 606 C CA . LYS A 1 73 ? -2.238 -1.520 25.828 1.00 98.00 73 LYS A CA 1
ATOM 607 C C . LYS A 1 73 ? -2.263 -2.197 24.470 1.00 98.00 73 LYS A C 1
ATOM 609 O O . LYS A 1 73 ? -3.099 -1.870 23.646 1.00 98.00 73 LYS A O 1
ATOM 614 N N . LYS A 1 74 ? -1.425 -3.215 24.262 1.00 97.44 74 LYS A N 1
ATOM 615 C CA . LYS A 1 74 ? -1.311 -3.922 22.972 1.00 97.44 74 LYS A CA 1
ATOM 616 C C . LYS A 1 74 ? -2.647 -4.443 22.423 1.00 97.44 74 LYS A C 1
ATOM 618 O O . LYS A 1 74 ? -2.908 -4.313 21.233 1.00 97.44 74 LYS A O 1
ATOM 623 N N . LEU A 1 75 ? -3.470 -5.065 23.271 1.00 97.75 75 LEU A N 1
ATOM 624 C CA . LEU A 1 75 ? -4.790 -5.566 22.866 1.00 97.75 75 LEU A CA 1
ATOM 625 C C . LEU A 1 75 ? -5.852 -4.456 22.881 1.00 97.75 75 LEU A C 1
ATOM 627 O O . LEU A 1 75 ? -6.685 -4.394 21.983 1.00 97.75 75 LEU A O 1
ATOM 631 N N . GLY A 1 76 ? -5.761 -3.517 23.826 1.00 98.25 76 GLY A N 1
ATOM 632 C CA . GLY A 1 76 ? -6.656 -2.360 23.889 1.00 98.25 76 GLY A CA 1
ATOM 633 C C . GLY A 1 76 ? -6.555 -1.445 22.668 1.00 98.25 76 GLY A C 1
ATOM 634 O O . GLY A 1 76 ? -7.568 -1.108 22.064 1.00 98.25 76 GLY A O 1
ATOM 635 N N . SER A 1 77 ? -5.341 -1.103 22.241 1.00 97.75 77 SER A N 1
ATOM 636 C CA . SER A 1 77 ? -5.091 -0.267 21.069 1.00 97.75 77 SER A CA 1
ATOM 637 C C . SER A 1 77 ? -5.558 -0.940 19.786 1.00 97.75 77 SER A C 1
ATOM 639 O O . SER A 1 77 ? -6.028 -0.257 18.886 1.00 97.75 77 SER A O 1
ATOM 641 N N . ARG A 1 78 ? -5.467 -2.273 19.712 1.00 97.31 78 ARG A N 1
ATOM 642 C CA . ARG A 1 78 ? -5.981 -3.077 18.601 1.00 97.31 78 ARG A CA 1
ATOM 643 C C . ARG A 1 78 ? -7.510 -3.010 18.518 1.00 97.31 78 ARG A C 1
ATOM 645 O O . ARG A 1 78 ? -8.043 -2.745 17.444 1.00 97.31 78 ARG A O 1
ATOM 652 N N . ILE A 1 79 ? -8.207 -3.172 19.645 1.00 98.12 79 ILE A N 1
ATOM 653 C CA . ILE A 1 79 ? -9.667 -3.006 19.706 1.00 98.12 79 ILE A CA 1
ATOM 654 C C . ILE A 1 79 ? -10.066 -1.578 19.327 1.00 98.12 79 ILE A C 1
ATOM 656 O O . ILE A 1 79 ? -10.923 -1.391 18.467 1.00 98.12 79 ILE A O 1
ATOM 660 N N . LEU A 1 80 ? -9.401 -0.564 19.883 1.00 98.06 80 LEU A N 1
ATOM 661 C CA . LEU A 1 80 ? -9.665 0.834 19.534 1.00 98.06 80 LEU A CA 1
ATOM 662 C C . LEU A 1 80 ? -9.397 1.121 18.051 1.00 98.06 80 LEU A C 1
ATOM 664 O O . LEU A 1 80 ? -10.217 1.766 17.403 1.00 98.06 80 LEU A O 1
ATOM 668 N N . GLU A 1 81 ? -8.296 0.616 17.485 1.00 97.06 81 GLU A N 1
ATOM 669 C CA . GLU A 1 81 ? -8.009 0.708 16.049 1.00 97.06 81 GLU A CA 1
ATOM 670 C C . GLU A 1 81 ? -9.172 0.127 15.236 1.00 97.06 81 GLU A C 1
ATOM 672 O O . GLU A 1 81 ? -9.638 0.765 14.288 1.00 97.06 81 GLU A O 1
ATOM 677 N N . LYS A 1 82 ? -9.697 -1.037 15.638 1.00 97.06 82 LYS A N 1
ATOM 678 C CA . LYS A 1 82 ? -10.827 -1.683 14.966 1.00 97.06 82 LYS A CA 1
ATOM 679 C C . LYS A 1 82 ? -12.095 -0.834 15.035 1.00 97.06 82 LYS A C 1
ATOM 681 O O . LYS A 1 82 ? -12.725 -0.622 14.000 1.00 97.06 82 LYS A O 1
ATOM 686 N N . VAL A 1 83 ? -12.437 -0.306 16.209 1.00 97.56 83 VAL A N 1
ATOM 687 C CA . VAL A 1 83 ? -13.618 0.551 16.400 1.00 97.56 83 VAL A CA 1
ATOM 688 C C . VAL A 1 83 ? -13.526 1.825 15.573 1.00 97.56 83 VAL A C 1
ATOM 690 O O . VAL A 1 83 ? -14.428 2.117 14.792 1.00 97.56 83 VAL A O 1
ATOM 693 N N . PHE A 1 84 ? -12.413 2.554 15.665 1.00 97.06 84 PHE A N 1
ATOM 694 C CA . PHE A 1 84 ? -12.214 3.761 14.864 1.00 97.06 84 PHE A CA 1
ATOM 695 C C . PHE A 1 84 ? -12.206 3.461 13.358 1.00 97.06 84 PHE A C 1
ATOM 697 O O . PHE A 1 84 ? -12.667 4.283 12.569 1.00 97.06 84 PHE A O 1
ATOM 704 N N . THR A 1 85 ? -11.740 2.280 12.939 1.00 95.88 85 THR A N 1
ATOM 705 C CA . THR A 1 85 ? -11.800 1.861 11.528 1.00 95.88 85 THR A CA 1
ATOM 706 C C . THR A 1 85 ? -13.240 1.667 11.062 1.00 95.88 85 THR A C 1
ATOM 708 O O . THR A 1 85 ? -13.601 2.106 9.971 1.00 95.88 85 THR A O 1
ATOM 711 N N . LEU A 1 86 ? -14.084 1.053 11.889 1.00 96.06 86 LEU A N 1
ATOM 712 C CA . LEU A 1 86 ? -15.503 0.878 11.583 1.00 96.06 86 LEU A CA 1
ATOM 713 C C . LEU A 1 86 ? -16.239 2.224 11.567 1.00 96.06 86 LEU A C 1
ATOM 715 O O . LEU A 1 86 ? -16.967 2.513 10.618 1.00 96.06 86 LEU A O 1
ATOM 719 N N . LEU A 1 87 ? -15.963 3.102 12.535 1.00 96.12 87 LEU A N 1
ATOM 720 C CA . LEU A 1 87 ? -16.485 4.472 12.545 1.00 96.12 87 LEU A CA 1
ATOM 721 C C . LEU A 1 87 ? -16.048 5.253 11.300 1.00 96.12 87 LEU A C 1
ATOM 723 O O . LEU A 1 87 ? -16.863 5.942 10.692 1.00 96.12 87 LEU A O 1
ATOM 727 N N . PHE A 1 88 ? -14.799 5.100 10.849 1.00 94.88 88 PHE A N 1
ATOM 728 C CA . PHE A 1 88 ? -14.344 5.679 9.585 1.00 94.88 88 PHE A CA 1
ATOM 729 C C . PHE A 1 88 ? -15.224 5.239 8.405 1.00 94.88 88 PHE A C 1
ATOM 731 O O . PHE A 1 88 ? -15.591 6.087 7.586 1.00 94.88 88 PHE A O 1
ATOM 738 N N . MET A 1 89 ? -15.573 3.949 8.314 1.00 94.56 89 MET A N 1
ATOM 739 C CA . MET A 1 89 ? -16.455 3.435 7.257 1.00 94.56 89 MET A CA 1
ATOM 740 C C . MET A 1 89 ? -17.856 4.036 7.367 1.00 94.56 89 MET A C 1
ATOM 742 O O . MET A 1 89 ? -18.402 4.504 6.366 1.00 94.56 89 MET A O 1
ATOM 746 N N . HIS A 1 90 ? -18.418 4.107 8.573 1.00 95.19 90 HIS A N 1
ATOM 747 C CA . HIS A 1 90 ? -19.732 4.709 8.787 1.00 95.19 90 HIS A CA 1
ATOM 748 C C . HIS A 1 90 ? -19.771 6.206 8.442 1.00 95.19 90 HIS A C 1
ATOM 750 O O . HIS A 1 90 ? -20.733 6.657 7.823 1.00 95.19 90 HIS A O 1
ATOM 756 N N . ILE A 1 91 ? -18.709 6.960 8.736 1.00 93.88 91 ILE A N 1
ATOM 757 C CA . ILE A 1 91 ? -18.604 8.393 8.414 1.00 93.88 91 ILE A CA 1
ATOM 758 C C . ILE A 1 91 ? -18.386 8.613 6.912 1.00 93.88 91 ILE A C 1
ATOM 760 O O . ILE A 1 91 ? -19.098 9.390 6.275 1.00 93.88 91 ILE A O 1
ATOM 764 N N . ASN A 1 92 ? -17.381 7.954 6.328 1.00 90.56 92 ASN A N 1
ATOM 765 C CA . ASN A 1 92 ? -16.863 8.322 5.005 1.00 90.56 92 ASN A CA 1
ATOM 766 C C . ASN A 1 92 ? -17.418 7.472 3.857 1.00 90.56 92 ASN A C 1
ATOM 768 O O . ASN A 1 92 ? -17.485 7.959 2.726 1.00 90.56 92 ASN A O 1
ATOM 772 N N . VAL A 1 93 ? -17.803 6.221 4.124 1.00 89.75 93 VAL A N 1
ATOM 773 C CA . VAL A 1 93 ? -18.310 5.290 3.105 1.00 89.75 93 VAL A CA 1
ATOM 774 C C . VAL A 1 93 ? -19.833 5.237 3.146 1.00 89.75 93 VAL A C 1
ATOM 776 O O . VAL A 1 93 ? -20.477 5.563 2.149 1.00 89.75 93 VAL A O 1
ATOM 779 N N . HIS A 1 94 ? -20.411 4.887 4.296 1.00 92.62 94 HIS A N 1
ATOM 780 C CA . HIS A 1 94 ? -21.861 4.724 4.440 1.00 92.62 94 HIS A CA 1
ATOM 781 C C . HIS A 1 94 ? -22.598 6.042 4.688 1.00 92.62 94 HIS A C 1
ATOM 783 O O . HIS A 1 94 ? -23.775 6.143 4.354 1.00 92.62 94 HIS A O 1
ATOM 789 N N . LYS A 1 95 ? -21.907 7.056 5.227 1.00 93.94 95 LYS A N 1
ATOM 790 C CA . LYS A 1 95 ? -22.489 8.343 5.649 1.00 93.94 95 LYS A CA 1
ATOM 791 C C . LYS A 1 95 ? -23.660 8.170 6.624 1.00 93.94 95 LYS A C 1
ATOM 793 O O . LYS A 1 95 ? -24.621 8.934 6.573 1.00 93.94 95 LYS A O 1
ATOM 798 N N . SER A 1 96 ? -23.587 7.148 7.476 1.00 94.38 96 SER A N 1
ATOM 799 C CA . SER A 1 96 ? -24.630 6.820 8.450 1.00 94.38 96 SER A CA 1
ATOM 800 C C . SER A 1 96 ? -24.487 7.590 9.760 1.00 94.38 96 SER A C 1
ATOM 802 O O . SER A 1 96 ? -25.458 7.671 10.498 1.00 94.38 96 SER A O 1
ATOM 804 N N . ILE A 1 97 ? -23.307 8.153 10.037 1.00 94.44 97 ILE A N 1
ATOM 805 C CA . ILE A 1 97 ? -23.077 9.051 11.175 1.00 94.44 97 ILE A CA 1
ATOM 806 C C . ILE A 1 97 ? -22.354 10.314 10.745 1.00 94.44 97 ILE A C 1
ATOM 808 O O . ILE A 1 97 ? -21.599 10.334 9.763 1.00 94.44 97 ILE A O 1
ATOM 812 N N . LYS A 1 98 ? -22.589 11.376 11.505 1.00 93.75 98 LYS A N 1
ATOM 813 C CA . LYS A 1 98 ? -21.887 12.644 11.364 1.00 93.75 98 LYS A CA 1
ATOM 814 C C . LYS A 1 98 ? -20.623 12.648 12.225 1.00 93.75 98 LYS A C 1
ATOM 816 O O . LYS A 1 98 ? -20.519 11.922 13.207 1.00 93.75 98 LYS A O 1
ATOM 821 N N . ILE A 1 99 ? -19.633 13.462 11.857 1.00 91.19 99 ILE A N 1
ATOM 822 C CA . ILE A 1 99 ? -18.366 13.505 12.607 1.00 91.19 99 ILE A CA 1
ATOM 823 C C . ILE A 1 99 ? -18.550 14.120 14.001 1.00 91.19 99 ILE A C 1
ATOM 825 O O . ILE A 1 99 ? -17.822 13.790 14.930 1.00 91.19 99 ILE A O 1
ATOM 829 N N . GLU A 1 100 ? -19.554 14.979 14.145 1.00 93.25 100 GLU A N 1
ATOM 830 C CA . GLU A 1 100 ? -19.955 15.620 15.390 1.00 93.25 100 GLU A CA 1
ATOM 831 C C . GLU A 1 100 ? -20.314 14.581 16.473 1.00 93.25 100 GLU A C 1
ATOM 833 O O . GLU A 1 100 ? -20.039 14.794 17.649 1.00 93.25 100 GLU A O 1
ATOM 838 N N . GLU A 1 101 ? -20.821 13.406 16.081 1.00 93.81 101 GLU A N 1
ATOM 839 C CA . GLU A 1 101 ? -21.169 12.317 17.008 1.00 93.81 101 GLU A CA 1
ATOM 840 C C . GLU A 1 101 ? -19.937 11.658 17.652 1.00 93.81 101 GLU A C 1
ATOM 842 O O . GLU A 1 101 ? -20.035 11.084 18.731 1.00 93.81 101 GLU A O 1
ATOM 847 N N . ILE A 1 102 ? -18.756 11.777 17.033 1.00 94.12 102 ILE A N 1
ATOM 848 C CA . ILE A 1 102 ? -17.486 11.274 17.585 1.00 94.12 102 ILE A CA 1
ATOM 849 C C . ILE A 1 102 ? -16.568 12.402 18.080 1.00 94.12 102 ILE A C 1
ATOM 851 O O . ILE A 1 102 ? -15.396 12.165 18.387 1.00 94.12 102 ILE A O 1
ATOM 855 N N . GLU A 1 103 ? -17.071 13.638 18.161 1.00 93.56 103 GLU A N 1
ATOM 856 C CA . GLU A 1 103 ? -16.265 14.823 18.472 1.00 93.56 103 GLU A CA 1
ATOM 857 C C . GLU A 1 103 ? -15.617 14.743 19.862 1.00 93.56 103 GLU A C 1
ATOM 859 O O . GLU A 1 103 ? -14.471 15.161 20.036 1.00 93.56 103 GLU A O 1
ATOM 864 N N . VAL A 1 104 ? -16.308 14.149 20.840 1.00 93.56 104 VAL A N 1
ATOM 865 C CA . VAL A 1 104 ? -15.779 13.934 22.199 1.00 93.56 104 VAL A CA 1
ATOM 866 C C . VAL A 1 104 ? -14.485 13.112 22.156 1.00 93.56 104 VAL A C 1
ATOM 868 O O . VAL A 1 104 ? -13.486 13.480 22.779 1.00 93.56 104 VAL A O 1
ATOM 871 N N . PHE A 1 105 ? -14.460 12.049 21.350 1.00 93.62 105 PHE A N 1
ATOM 872 C CA . PHE A 1 105 ? -13.292 11.180 21.194 1.00 93.62 105 PHE A CA 1
ATOM 873 C C . PHE A 1 105 ? -12.172 11.846 20.396 1.00 93.62 105 PHE A C 1
ATOM 875 O O . PHE A 1 105 ? -10.997 11.699 20.738 1.00 93.62 105 PHE A O 1
ATOM 882 N N . ILE A 1 106 ? -12.525 12.622 19.369 1.00 93.00 106 ILE A N 1
ATOM 883 C CA . ILE A 1 106 ? -11.570 13.435 18.607 1.00 93.00 106 ILE A CA 1
ATOM 884 C C . ILE A 1 106 ? -10.854 14.410 19.548 1.00 93.00 106 ILE A C 1
ATOM 886 O O . ILE A 1 106 ? -9.628 14.378 19.638 1.00 93.00 106 ILE A O 1
ATOM 890 N N . LYS A 1 107 ? -11.603 15.194 20.333 1.00 93.81 107 LYS A N 1
ATOM 891 C CA . LYS A 1 107 ? -11.041 16.148 21.304 1.00 93.81 107 LYS A CA 1
ATOM 892 C C . LYS A 1 107 ? -10.171 15.461 22.356 1.00 93.81 107 LYS A C 1
ATOM 894 O O . LYS A 1 107 ? -9.121 15.984 22.735 1.00 93.81 107 LYS A O 1
ATOM 899 N N . PHE A 1 108 ? -10.573 14.274 22.815 1.00 94.88 108 PHE A N 1
ATOM 900 C CA . PHE A 1 108 ? -9.771 13.473 23.739 1.00 94.88 108 PHE A CA 1
ATOM 901 C C . PHE A 1 108 ? -8.403 13.093 23.147 1.00 94.88 108 PHE A C 1
ATOM 903 O O . PHE A 1 108 ? -7.375 13.243 23.822 1.00 94.88 108 PHE A O 1
ATOM 910 N N . LEU A 1 109 ? -8.379 12.622 21.895 1.00 94.50 109 LEU A N 1
ATOM 911 C CA . LEU A 1 109 ? -7.145 12.265 21.194 1.00 94.50 109 LEU A CA 1
ATOM 912 C C . LEU A 1 109 ? -6.281 13.494 20.905 1.00 94.50 109 LEU A C 1
ATOM 914 O O . LEU A 1 109 ? -5.069 13.416 21.073 1.00 94.50 109 LEU A O 1
ATOM 918 N N . GLU A 1 110 ? -6.879 14.632 20.547 1.00 92.81 110 GLU A N 1
ATOM 919 C CA . GLU A 1 110 ? -6.164 15.897 20.326 1.00 92.81 110 GLU A CA 1
ATOM 920 C C . GLU A 1 110 ? -5.441 16.376 21.581 1.00 92.81 110 GLU A C 1
ATOM 922 O O . GLU A 1 110 ? -4.248 16.677 21.532 1.00 92.81 110 GLU A O 1
ATOM 927 N N . LYS A 1 111 ? -6.134 16.381 22.727 1.00 94.81 111 LYS A N 1
ATOM 928 C CA . LYS A 1 111 ? -5.568 16.833 24.006 1.00 94.81 111 LYS A CA 1
ATOM 929 C C . LYS A 1 111 ? -4.363 15.999 24.448 1.00 94.81 111 LYS A C 1
ATOM 931 O O . LYS A 1 111 ? -3.459 16.515 25.097 1.00 94.81 111 LYS A O 1
ATOM 936 N N . ASN A 1 112 ? -4.344 14.713 24.106 1.00 95.25 112 ASN A N 1
ATOM 937 C CA . ASN A 1 112 ? -3.306 13.762 24.516 1.00 95.25 112 ASN A CA 1
ATOM 938 C C . ASN A 1 112 ? -2.427 13.307 23.342 1.00 95.25 112 ASN A C 1
ATOM 940 O O . ASN A 1 112 ? -1.758 12.274 23.419 1.00 95.25 112 ASN A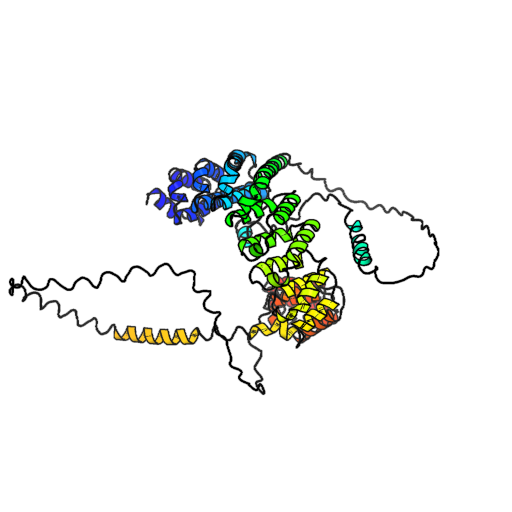 O 1
ATOM 944 N N . PHE A 1 113 ? -2.436 14.065 22.248 1.00 94.06 113 PHE A N 1
ATOM 945 C CA . PHE A 1 113 ? -1.932 13.607 20.965 1.00 94.06 113 PHE A CA 1
ATOM 946 C C . PHE A 1 113 ? -0.457 13.185 21.009 1.00 94.06 113 PHE A C 1
ATOM 948 O O . PHE A 1 113 ? -0.149 12.063 20.618 1.00 94.06 113 PHE A O 1
ATOM 955 N N . LEU A 1 114 ? 0.448 14.023 21.537 1.00 94.19 114 LEU A N 1
ATOM 956 C CA . LEU A 1 114 ? 1.883 13.690 21.597 1.00 94.19 114 LEU A CA 1
ATOM 957 C C . LEU A 1 114 ? 2.145 12.441 22.426 1.00 94.19 114 LEU A C 1
ATOM 959 O O . LEU A 1 114 ? 2.902 11.574 21.999 1.00 94.19 114 LEU A O 1
ATOM 963 N N . LYS A 1 115 ? 1.472 12.312 23.575 1.00 95.75 115 LYS A N 1
ATOM 964 C CA . LYS A 1 115 ? 1.604 11.142 24.444 1.00 95.75 115 LYS A CA 1
ATOM 965 C C . LYS A 1 115 ? 1.334 9.854 23.662 1.00 95.75 115 LYS A C 1
ATOM 967 O O . LYS A 1 115 ? 2.143 8.936 23.703 1.00 95.75 115 LYS A O 1
ATOM 972 N N . TYR A 1 116 ? 0.223 9.796 22.930 1.00 96.06 116 TYR A N 1
ATOM 973 C CA . TYR A 1 116 ? -0.151 8.599 22.170 1.00 96.06 116 TYR A CA 1
ATOM 974 C C . TYR A 1 116 ? 0.613 8.457 20.855 1.00 96.06 116 TYR A C 1
ATOM 976 O O . TYR A 1 116 ? 0.778 7.348 20.357 1.00 96.06 116 TYR A O 1
ATOM 984 N N . PHE A 1 117 ? 1.108 9.561 20.299 1.00 95.00 117 PHE A N 1
ATOM 985 C CA . PHE A 1 117 ? 1.960 9.547 19.119 1.00 95.00 117 PHE A CA 1
ATOM 986 C C . PHE A 1 117 ? 3.327 8.912 19.410 1.00 95.00 117 PHE A C 1
ATOM 988 O O . PHE A 1 117 ? 3.857 8.222 18.544 1.00 95.00 117 PHE A O 1
ATOM 995 N N . TYR A 1 118 ? 3.871 9.107 20.617 1.00 95.56 118 TYR A N 1
ATOM 996 C CA . TYR A 1 118 ? 5.115 8.478 21.076 1.00 95.56 118 TYR A CA 1
ATOM 997 C C . TYR A 1 118 ? 4.916 7.082 21.689 1.00 95.56 118 TYR A C 1
ATOM 999 O O . TYR A 1 118 ? 5.890 6.355 21.873 1.00 95.56 118 TYR A O 1
ATOM 1007 N N . ASP A 1 119 ? 3.682 6.667 21.975 1.00 96.94 119 ASP A N 1
ATOM 1008 C CA . ASP A 1 119 ? 3.387 5.336 22.508 1.00 96.94 119 ASP A CA 1
ATOM 1009 C C . ASP A 1 119 ? 3.358 4.277 21.385 1.00 96.94 119 ASP A C 1
ATOM 1011 O O . ASP A 1 119 ? 2.597 4.435 20.425 1.00 96.94 119 ASP A O 1
ATOM 1015 N N . PRO A 1 120 ? 4.124 3.168 21.473 1.00 96.38 120 PRO A N 1
ATOM 1016 C CA . PRO A 1 120 ? 4.145 2.138 20.435 1.00 96.38 120 PRO A CA 1
ATOM 1017 C C . PRO A 1 120 ? 2.763 1.568 20.084 1.00 96.38 120 PRO A C 1
ATOM 1019 O O . PRO A 1 120 ? 2.502 1.318 18.907 1.00 96.38 120 PRO A O 1
ATOM 1022 N N . CYS A 1 121 ? 1.871 1.405 21.066 1.00 97.00 121 CYS A N 1
ATOM 1023 C CA . CYS A 1 121 ? 0.502 0.919 20.873 1.00 97.00 121 CYS A CA 1
ATOM 1024 C C . CYS A 1 121 ? -0.425 2.055 20.410 1.00 97.00 121 CYS A C 1
ATOM 1026 O O . CYS A 1 121 ? -1.183 1.897 19.450 1.00 97.00 121 CYS A O 1
ATOM 1028 N N . GLY A 1 122 ? -0.304 3.232 21.025 1.00 97.25 122 GLY A N 1
ATOM 1029 C CA . GLY A 1 122 ? -1.106 4.412 20.710 1.00 97.25 122 GLY A CA 1
ATOM 1030 C C . GLY A 1 122 ? -0.945 4.878 19.265 1.00 97.25 122 GLY A C 1
ATOM 1031 O O . GLY A 1 122 ? -1.915 5.325 18.649 1.00 97.25 122 GLY A O 1
ATOM 1032 N N . THR A 1 123 ? 0.235 4.677 18.666 1.00 95.75 123 THR A N 1
ATOM 1033 C CA . THR A 1 123 ? 0.490 5.043 17.266 1.00 95.75 123 THR A CA 1
ATOM 1034 C C . THR A 1 123 ? -0.502 4.426 16.282 1.00 95.75 123 THR A C 1
ATOM 1036 O O . THR A 1 123 ? -0.836 5.069 15.288 1.00 95.75 123 THR A O 1
ATOM 1039 N N . PHE A 1 124 ? -0.990 3.211 16.543 1.00 95.69 124 PHE A N 1
ATOM 1040 C CA . PHE A 1 124 ? -1.957 2.522 15.686 1.00 95.69 124 PHE A CA 1
ATOM 1041 C C . PHE A 1 124 ? -3.298 3.259 15.663 1.00 95.69 124 PHE A C 1
ATOM 1043 O O . PHE A 1 124 ? -3.810 3.586 14.592 1.00 95.69 124 PHE A O 1
ATOM 1050 N N . VAL A 1 125 ? -3.796 3.633 16.843 1.00 96.88 125 VAL A N 1
ATOM 1051 C CA . VAL A 1 125 ? -5.036 4.403 17.002 1.00 96.88 125 VAL A CA 1
ATOM 1052 C C . VAL A 1 125 ? -4.894 5.794 16.384 1.00 96.88 125 VAL A C 1
ATOM 1054 O O . VAL A 1 125 ? -5.767 6.237 15.638 1.00 96.88 125 VAL A O 1
ATOM 1057 N N . ILE A 1 126 ? -3.753 6.457 16.598 1.00 96.62 126 ILE A N 1
ATOM 1058 C CA . ILE A 1 126 ? -3.473 7.779 16.025 1.00 96.62 126 ILE A CA 1
ATOM 1059 C C . ILE A 1 126 ? -3.449 7.759 14.487 1.00 96.62 126 ILE A C 1
ATOM 1061 O O . ILE A 1 126 ? -3.890 8.714 13.842 1.00 96.62 126 ILE A O 1
ATOM 1065 N N . ARG A 1 127 ? -2.992 6.667 13.861 1.00 95.31 127 ARG A N 1
ATOM 1066 C CA . ARG A 1 127 ? -3.049 6.540 12.396 1.00 95.31 127 ARG A CA 1
ATOM 1067 C C . ARG A 1 127 ? -4.479 6.499 11.876 1.00 95.31 127 ARG A C 1
ATOM 1069 O O . ARG A 1 127 ? -4.757 7.163 10.880 1.00 95.31 127 ARG A O 1
ATOM 1076 N N . VAL A 1 128 ? -5.373 5.751 12.519 1.00 95.00 128 VAL A N 1
ATOM 1077 C CA . VAL A 1 128 ? -6.792 5.701 12.122 1.00 95.00 128 VAL A CA 1
ATOM 1078 C C . VAL A 1 128 ? -7.478 7.033 12.403 1.00 95.00 128 VAL A C 1
ATOM 1080 O O . VAL A 1 128 ? -8.230 7.527 11.567 1.00 95.00 128 VAL A O 1
ATOM 1083 N N . TYR A 1 129 ? -7.132 7.680 13.512 1.00 94.94 129 TYR A N 1
ATOM 1084 C CA . TYR A 1 129 ? -7.579 9.032 13.819 1.00 94.94 129 TYR A CA 1
ATOM 1085 C C . TYR A 1 129 ? -7.265 10.029 12.688 1.00 94.94 129 TYR A C 1
ATOM 1087 O O . TYR A 1 129 ? -8.156 10.743 12.226 1.00 94.94 129 TYR A O 1
ATOM 1095 N N . PHE A 1 130 ? -6.043 10.023 12.143 1.00 94.00 130 PHE A N 1
ATOM 1096 C CA . PHE A 1 130 ? -5.728 10.856 10.976 1.00 94.00 130 PHE A CA 1
ATOM 1097 C C . PHE A 1 130 ? -6.582 10.522 9.753 1.00 94.00 130 PHE A C 1
ATOM 1099 O O . PHE A 1 130 ? -6.979 11.434 9.026 1.00 94.00 130 PHE A O 1
ATOM 1106 N N . GLN A 1 131 ? -6.875 9.239 9.525 1.00 93.12 131 GLN A N 1
ATOM 1107 C CA . GLN A 1 131 ? -7.720 8.799 8.413 1.00 93.12 131 GLN A CA 1
ATOM 1108 C C . GLN A 1 131 ? -9.147 9.332 8.552 1.00 93.12 131 GLN A C 1
ATOM 1110 O O . GLN A 1 131 ? -9.684 9.844 7.571 1.00 93.12 131 GLN A O 1
ATOM 1115 N N . ILE A 1 132 ? -9.720 9.294 9.762 1.00 93.38 132 ILE A N 1
ATOM 1116 C CA . ILE A 1 132 ? -11.026 9.895 10.084 1.00 93.38 132 ILE A CA 1
ATOM 1117 C C . ILE A 1 132 ? -11.024 11.381 9.744 1.00 93.38 132 ILE A C 1
ATOM 1119 O O . ILE A 1 132 ? -11.865 11.822 8.962 1.00 93.38 132 ILE A O 1
ATOM 1123 N N . LEU A 1 133 ? -10.045 12.135 10.252 1.00 91.12 133 LEU A N 1
ATOM 1124 C CA . LEU A 1 133 ? -9.964 13.574 9.999 1.00 91.12 133 LEU A CA 1
ATOM 1125 C C . LEU A 1 133 ? -9.821 13.910 8.512 1.00 91.12 133 LEU A C 1
ATOM 1127 O O . LEU A 1 133 ? -10.356 14.913 8.041 1.00 91.12 133 LEU A O 1
ATOM 1131 N N . CYS A 1 134 ? -9.062 13.099 7.773 1.00 90.69 134 CYS A N 1
ATOM 1132 C CA . CYS A 1 134 ? -8.724 13.387 6.385 1.00 90.69 134 CYS A CA 1
ATOM 1133 C C . CYS A 1 134 ? -9.689 12.756 5.369 1.00 90.69 134 CYS A C 1
ATOM 1135 O O . CYS A 1 134 ? -9.589 13.060 4.175 1.00 90.69 134 CYS A O 1
ATOM 1137 N N . GLY A 1 135 ? -10.602 11.891 5.825 1.00 91.44 135 GLY A N 1
ATOM 1138 C CA . GLY A 1 135 ? -11.545 11.141 4.995 1.00 91.44 135 GLY A CA 1
ATOM 1139 C C . GLY A 1 135 ? -10.865 10.206 3.990 1.00 91.44 135 GLY A C 1
ATOM 1140 O O . GLY A 1 135 ? -11.417 9.943 2.922 1.00 91.44 135 GLY A O 1
ATOM 1141 N N . LYS A 1 136 ? -9.632 9.754 4.268 1.00 89.38 136 LYS A N 1
ATOM 1142 C CA . LYS A 1 136 ? -8.854 8.891 3.361 1.00 89.38 136 LYS A CA 1
ATOM 1143 C C . LYS A 1 136 ? -8.314 7.680 4.093 1.00 89.38 136 LYS A C 1
ATOM 1145 O O . LYS A 1 136 ? -7.700 7.809 5.143 1.00 89.38 136 LYS A O 1
ATOM 1150 N N . PHE A 1 137 ? -8.437 6.530 3.448 1.00 86.75 137 PHE A N 1
ATOM 1151 C CA . PHE A 1 137 ? -7.803 5.288 3.867 1.00 86.75 137 PHE A CA 1
ATOM 1152 C C . PHE A 1 137 ? -6.357 5.252 3.355 1.00 86.75 137 PHE A C 1
ATOM 1154 O O . PHE A 1 137 ? -6.134 5.438 2.156 1.00 86.75 137 PHE A O 1
ATOM 1161 N N . VAL A 1 138 ? -5.370 5.068 4.240 1.00 78.56 138 VAL A N 1
ATOM 1162 C CA . VAL A 1 138 ? -3.947 5.265 3.880 1.00 78.56 138 VAL A CA 1
ATOM 1163 C C . VAL A 1 138 ? -3.098 3.981 3.937 1.00 78.56 138 VAL A C 1
ATOM 1165 O O . VAL A 1 138 ? -2.122 3.906 3.196 1.00 78.56 138 VAL A O 1
ATOM 1168 N N . PHE A 1 139 ? -3.457 2.950 4.721 1.00 67.19 139 PHE A N 1
ATOM 1169 C CA . PHE A 1 139 ? -2.541 1.811 4.983 1.00 67.19 139 PHE A CA 1
ATOM 1170 C C . PHE A 1 139 ? -3.107 0.397 4.889 1.00 67.19 139 PHE A C 1
ATOM 1172 O O . PHE A 1 139 ? -2.384 -0.555 5.165 1.00 67.19 139 PHE A O 1
ATOM 1179 N N . TYR A 1 140 ? -4.353 0.219 4.478 1.00 67.12 140 TYR A N 1
ATOM 1180 C CA . TYR A 1 140 ? -4.886 -1.130 4.350 1.00 67.12 140 TYR A CA 1
ATOM 1181 C C . TYR A 1 140 ? -4.581 -1.686 2.967 1.00 67.12 140 TYR A C 1
ATOM 1183 O O . TYR A 1 140 ? -4.895 -1.056 1.949 1.00 67.12 140 TYR A O 1
ATOM 1191 N N . ASP A 1 141 ? -3.950 -2.860 2.950 1.00 64.25 141 ASP A N 1
ATOM 1192 C CA . ASP A 1 141 ? -3.745 -3.623 1.728 1.00 64.25 141 ASP A CA 1
ATOM 1193 C C . ASP A 1 141 ? -5.091 -3.930 1.047 1.00 64.25 141 ASP A C 1
ATOM 1195 O O . ASP A 1 141 ? -6.178 -3.796 1.620 1.00 64.25 141 ASP A O 1
ATOM 1199 N N . ALA A 1 142 ? -5.033 -4.322 -0.225 1.00 69.56 142 ALA A N 1
ATOM 1200 C CA . ALA A 1 142 ? -6.240 -4.617 -0.990 1.00 69.56 142 ALA A CA 1
ATOM 1201 C C . ALA A 1 142 ? -7.086 -5.742 -0.355 1.00 69.56 142 ALA A C 1
ATOM 1203 O O . ALA A 1 142 ? -8.294 -5.791 -0.580 1.00 69.56 142 ALA A O 1
ATOM 1204 N N . ALA A 1 143 ? -6.480 -6.633 0.440 1.00 68.62 143 ALA A N 1
ATOM 1205 C CA . ALA A 1 143 ? -7.185 -7.700 1.144 1.00 68.62 143 ALA A CA 1
ATOM 1206 C C . ALA A 1 143 ? -8.033 -7.150 2.304 1.00 68.62 143 ALA A C 1
ATOM 1208 O O . ALA A 1 143 ? -9.220 -7.458 2.388 1.00 68.62 143 ALA A O 1
ATOM 1209 N N . HIS A 1 144 ? -7.473 -6.261 3.125 1.00 68.81 144 HIS A N 1
ATOM 1210 C CA . HIS A 1 144 ? -8.199 -5.567 4.184 1.00 68.81 144 HIS A CA 1
ATOM 1211 C C . HIS A 1 144 ? -9.307 -4.685 3.611 1.00 68.81 144 HIS A C 1
ATOM 1213 O O . HIS A 1 144 ? -10.414 -4.685 4.134 1.00 68.81 144 HIS A O 1
ATOM 1219 N N . GLN A 1 145 ? -9.064 -3.977 2.502 1.00 71.31 145 GLN A N 1
ATOM 1220 C CA . GLN A 1 145 ? -10.119 -3.191 1.846 1.00 71.31 145 GLN A CA 1
ATOM 1221 C C . GLN A 1 145 ? -11.297 -4.072 1.398 1.00 71.31 145 GLN A C 1
ATOM 1223 O O . GLN A 1 145 ? -12.453 -3.704 1.608 1.00 71.31 145 GLN A O 1
ATOM 1228 N N . LYS A 1 146 ? -11.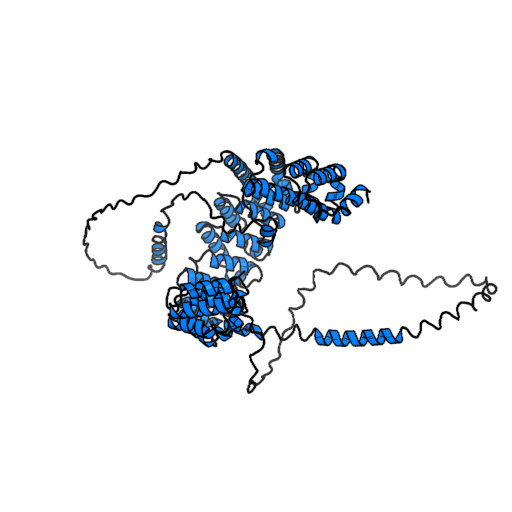013 -5.265 0.850 1.00 73.50 146 LYS A N 1
ATOM 1229 C CA . LYS A 1 146 ? -12.046 -6.242 0.472 1.00 73.50 146 LYS A CA 1
ATOM 1230 C C . LYS A 1 146 ? -12.842 -6.759 1.669 1.00 73.50 146 LYS A C 1
ATOM 1232 O O . LYS A 1 146 ? -14.050 -6.923 1.528 1.00 73.50 146 LYS A O 1
ATOM 1237 N N . GLN A 1 147 ? -12.204 -6.981 2.821 1.00 74.25 147 GLN A N 1
ATOM 1238 C CA . GLN A 1 147 ? -12.891 -7.441 4.036 1.00 74.25 147 GLN A CA 1
ATOM 1239 C C . GLN A 1 147 ? -14.009 -6.479 4.466 1.00 74.25 147 GLN A C 1
ATOM 1241 O O . GLN A 1 147 ? -15.053 -6.926 4.926 1.00 74.25 147 GLN A O 1
ATOM 1246 N N . TYR A 1 148 ? -13.830 -5.173 4.258 1.00 70.75 148 TYR A N 1
ATOM 1247 C CA . TYR A 1 148 ? -14.839 -4.155 4.578 1.00 70.75 148 TYR A CA 1
ATOM 1248 C C . TYR A 1 148 ? -15.789 -3.839 3.411 1.00 70.75 148 TYR A C 1
ATOM 1250 O O . TYR A 1 148 ? -16.430 -2.792 3.397 1.00 70.75 148 TYR A O 1
ATOM 1258 N N . GLY A 1 149 ? -15.852 -4.698 2.387 1.00 67.00 149 GLY A N 1
ATOM 1259 C CA . GLY A 1 149 ? -16.723 -4.494 1.225 1.00 67.00 149 GLY A CA 1
ATOM 1260 C C . GLY A 1 149 ? -16.337 -3.295 0.353 1.00 67.00 149 GLY A C 1
ATOM 1261 O O . GLY A 1 149 ? -17.104 -2.890 -0.525 1.00 67.00 149 GLY A O 1
ATOM 1262 N N . VAL A 1 150 ? -15.147 -2.724 0.551 1.00 64.44 150 VAL A N 1
ATOM 1263 C CA . VAL A 1 150 ? -14.705 -1.559 -0.204 1.00 64.44 150 VAL A CA 1
ATOM 1264 C C . VAL A 1 150 ? -14.144 -2.022 -1.547 1.00 64.44 150 VAL A C 1
ATOM 1266 O O . VAL A 1 150 ? -13.015 -2.507 -1.649 1.00 64.44 150 VAL A O 1
ATOM 1269 N N . LYS A 1 151 ? -14.947 -1.882 -2.608 1.00 54.38 151 LYS A N 1
ATOM 1270 C CA . LYS A 1 151 ? -14.517 -2.159 -3.985 1.00 54.38 151 LYS A CA 1
ATOM 1271 C C . LYS A 1 151 ? -13.479 -1.118 -4.422 1.00 54.38 151 LYS A C 1
ATOM 1273 O O . LYS A 1 151 ? -13.835 -0.012 -4.804 1.00 54.38 151 LYS A O 1
ATOM 1278 N N . ASP A 1 152 ? -12.207 -1.505 -4.342 1.00 49.69 152 ASP A N 1
ATOM 1279 C CA . ASP A 1 152 ? -11.041 -0.905 -5.007 1.00 49.69 152 ASP A CA 1
ATOM 1280 C C . ASP A 1 152 ? -11.014 0.644 -4.998 1.00 49.69 152 ASP A C 1
ATOM 1282 O O . ASP A 1 152 ? -11.304 1.314 -5.996 1.00 49.69 152 ASP A O 1
ATOM 1286 N N . ILE A 1 153 ? -10.620 1.245 -3.861 1.00 46.97 153 ILE A N 1
ATOM 1287 C CA . ILE A 1 153 ? -10.481 2.716 -3.715 1.00 46.97 153 ILE A CA 1
ATOM 1288 C C . ILE A 1 153 ? -9.480 3.297 -4.726 1.00 46.97 153 ILE A C 1
ATOM 1290 O O . ILE A 1 153 ? -9.516 4.497 -5.012 1.00 46.97 153 ILE A O 1
ATOM 1294 N N . THR A 1 154 ? -8.623 2.471 -5.337 1.00 43.47 154 THR A N 1
ATOM 1295 C CA . THR A 1 154 ? -7.723 2.904 -6.415 1.00 43.47 154 THR A CA 1
ATOM 1296 C C . THR A 1 154 ? -8.472 3.602 -7.564 1.00 43.47 154 THR A C 1
ATOM 1298 O O . THR A 1 154 ? -7.904 4.495 -8.196 1.00 43.47 154 THR A O 1
ATOM 1301 N N . ASN A 1 155 ? -9.765 3.295 -7.757 1.00 34.19 155 ASN A N 1
ATOM 1302 C CA . ASN A 1 155 ? -10.651 3.889 -8.762 1.00 34.19 155 ASN A CA 1
ATOM 1303 C C . ASN A 1 155 ? -11.682 4.900 -8.234 1.00 34.19 155 ASN A C 1
ATOM 1305 O O . ASN A 1 155 ? -12.488 5.397 -9.029 1.00 34.19 155 ASN A O 1
ATOM 1309 N N . CYS A 1 156 ? -11.628 5.308 -6.960 1.00 32.81 156 CYS A N 1
ATOM 1310 C CA . CYS A 1 156 ? -12.277 6.548 -6.528 1.00 32.81 156 CYS A CA 1
ATOM 1311 C C . CYS A 1 156 ? -11.552 7.728 -7.192 1.00 32.81 156 CYS A C 1
ATOM 1313 O O . CYS A 1 156 ? -10.704 8.396 -6.600 1.00 32.81 156 CYS A O 1
ATOM 1315 N N . LYS A 1 157 ? -11.873 7.963 -8.474 1.00 31.38 157 LYS A N 1
ATOM 1316 C CA . LYS A 1 157 ? -11.475 9.133 -9.249 1.00 31.38 157 LYS A CA 1
ATOM 1317 C C . LYS A 1 157 ? -11.843 10.354 -8.429 1.00 31.38 157 LYS A C 1
ATOM 1319 O O . LYS A 1 157 ? -13.003 10.740 -8.323 1.00 31.38 157 LYS A O 1
ATOM 1324 N N . TYR A 1 158 ? -10.804 10.954 -7.872 1.00 34.72 158 TYR A N 1
ATOM 1325 C CA . TYR A 1 158 ? -10.767 12.300 -7.353 1.00 34.72 158 TYR A CA 1
ATOM 1326 C C . TYR A 1 158 ? -11.691 13.224 -8.163 1.00 34.72 158 TYR A C 1
ATOM 1328 O O . TYR A 1 158 ? -11.303 13.743 -9.209 1.00 34.72 158 TYR A O 1
ATOM 1336 N N . ARG A 1 159 ? -12.870 13.548 -7.622 1.00 28.08 159 ARG A N 1
ATOM 1337 C CA . ARG A 1 159 ? -13.464 14.878 -7.816 1.00 28.08 159 ARG A CA 1
ATOM 1338 C C . ARG A 1 159 ? -12.648 15.876 -6.987 1.00 28.08 159 ARG A C 1
ATOM 1340 O O . ARG A 1 159 ? -13.145 16.549 -6.094 1.00 28.08 159 ARG A O 1
ATOM 1347 N N . VAL A 1 160 ? -11.351 15.963 -7.279 1.00 29.59 160 VAL A N 1
ATOM 1348 C CA . VAL A 1 160 ? -10.596 17.181 -7.015 1.00 29.59 160 VAL A CA 1
ATOM 1349 C C . VAL A 1 160 ? -11.136 18.163 -8.036 1.00 29.59 160 VAL A C 1
ATOM 1351 O O . VAL A 1 160 ? -11.008 17.940 -9.240 1.00 29.59 160 VAL A O 1
ATOM 1354 N N . LEU A 1 161 ? -11.806 19.204 -7.549 1.00 25.41 161 LEU A N 1
ATOM 1355 C CA . LEU A 1 161 ? -12.096 20.413 -8.310 1.00 25.41 161 LEU A CA 1
ATOM 1356 C C . LEU A 1 161 ? -10.872 20.727 -9.181 1.00 25.41 161 LEU A C 1
ATOM 1358 O O . LEU A 1 161 ? -9.805 21.051 -8.655 1.00 25.41 161 LEU A O 1
ATOM 1362 N N . LYS A 1 162 ? -11.003 20.559 -10.504 1.00 25.59 162 LYS A N 1
ATOM 1363 C CA . LYS A 1 162 ? -10.006 20.990 -11.486 1.00 25.59 162 LYS A CA 1
ATOM 1364 C C . LYS A 1 162 ? -9.861 22.507 -11.347 1.00 25.59 162 LYS A C 1
ATOM 1366 O O . LYS A 1 162 ? -10.522 23.259 -12.049 1.00 25.59 162 LYS A O 1
ATOM 1371 N N . TYR A 1 163 ? -8.979 22.966 -10.466 1.00 26.31 163 TYR A N 1
ATOM 1372 C CA . TYR A 1 163 ? -8.326 24.248 -10.672 1.00 26.31 163 TYR A CA 1
ATOM 1373 C C . TYR A 1 163 ? -7.314 24.028 -11.792 1.00 26.31 163 TYR A C 1
ATOM 1375 O O . TYR A 1 163 ? -6.256 23.423 -11.607 1.00 26.31 163 TYR A O 1
ATOM 1383 N N . SER A 1 164 ? -7.702 24.449 -12.991 1.00 28.05 164 SER A N 1
ATOM 1384 C CA . SER A 1 164 ? -6.873 24.483 -14.187 1.00 28.05 164 SER A CA 1
ATOM 1385 C C . SER A 1 164 ? -5.637 25.355 -13.949 1.00 28.05 164 SER A C 1
ATOM 1387 O O . SER A 1 164 ? -5.647 26.559 -14.192 1.00 28.05 164 SER A O 1
ATOM 1389 N N . ASN A 1 165 ? -4.540 24.755 -13.492 1.00 30.16 165 ASN A N 1
ATOM 1390 C CA . ASN A 1 165 ? -3.232 25.398 -13.505 1.00 30.16 165 ASN A CA 1
ATOM 1391 C C . ASN A 1 165 ? -2.588 25.211 -14.886 1.00 30.16 165 ASN A C 1
ATOM 1393 O O . ASN A 1 165 ? -1.765 24.324 -15.097 1.00 30.16 165 ASN A O 1
ATOM 1397 N N . ASN A 1 166 ? -2.924 26.109 -15.815 1.00 29.14 166 ASN A N 1
ATOM 1398 C CA . ASN A 1 166 ? -2.325 26.252 -17.152 1.00 29.14 166 ASN A CA 1
ATOM 1399 C C . ASN A 1 166 ? -0.836 26.696 -17.144 1.00 29.14 166 ASN A C 1
ATOM 1401 O O . ASN A 1 166 ? -0.344 27.274 -18.109 1.00 29.14 166 ASN A O 1
ATOM 1405 N N . LYS A 1 167 ? -0.072 26.435 -16.073 1.00 35.31 167 LYS A N 1
ATOM 1406 C CA . LYS A 1 167 ? 1.317 26.917 -15.917 1.00 35.31 167 LYS A CA 1
ATOM 1407 C C . LYS A 1 167 ? 2.414 25.881 -16.218 1.00 35.31 167 LYS A C 1
ATOM 1409 O O . LYS A 1 167 ? 3.584 26.253 -16.234 1.00 35.31 167 LYS A O 1
ATOM 1414 N N . SER A 1 168 ? 2.097 24.616 -16.523 1.00 33.66 168 SER A N 1
ATOM 1415 C CA . SER A 1 168 ? 3.135 23.578 -16.714 1.00 33.66 168 SER A CA 1
ATOM 1416 C C . SER A 1 168 ? 3.882 23.628 -18.057 1.00 33.66 168 SER A C 1
ATOM 1418 O O . SER A 1 168 ? 4.971 23.072 -18.155 1.00 33.66 168 SER A O 1
ATOM 1420 N N . ARG A 1 169 ? 3.388 24.351 -19.075 1.00 35.62 169 ARG A N 1
ATOM 1421 C CA . ARG A 1 169 ? 4.099 24.498 -20.366 1.00 35.62 169 ARG A CA 1
ATOM 1422 C C . ARG A 1 169 ? 5.241 25.525 -20.356 1.00 35.62 169 ARG A C 1
ATOM 1424 O O . ARG A 1 169 ? 6.025 25.551 -21.298 1.00 35.62 169 ARG A O 1
ATOM 1431 N N . LYS A 1 170 ? 5.378 26.357 -19.313 1.00 34.22 170 LYS A N 1
ATOM 1432 C CA . LYS A 1 170 ? 6.428 27.398 -19.256 1.00 34.22 170 LYS A CA 1
ATOM 1433 C C . LYS A 1 170 ? 7.768 26.917 -18.680 1.00 34.22 170 LYS A C 1
ATOM 1435 O O . LYS A 1 170 ? 8.781 27.551 -18.947 1.00 34.22 170 LYS A O 1
ATOM 1440 N N . TYR A 1 171 ? 7.803 25.794 -17.958 1.00 34.44 171 TYR A N 1
ATOM 1441 C CA . TYR A 1 171 ? 9.024 25.334 -17.279 1.00 34.44 171 TYR A CA 1
ATOM 1442 C C . TYR A 1 171 ? 9.923 24.419 -18.128 1.00 34.44 171 TYR A C 1
ATOM 1444 O O . TYR A 1 171 ? 11.132 24.437 -17.930 1.00 34.44 171 TYR A O 1
ATOM 1452 N N . SER A 1 172 ? 9.401 23.719 -19.145 1.00 37.31 172 SER A N 1
ATOM 1453 C CA . SER A 1 172 ? 10.248 22.885 -20.023 1.00 37.31 172 SER A CA 1
ATOM 1454 C C . SER A 1 172 ? 11.181 23.690 -20.940 1.00 37.31 172 SER A C 1
ATOM 1456 O O . SER A 1 172 ? 12.185 23.160 -21.402 1.00 37.31 172 SER A O 1
ATOM 1458 N N . ARG A 1 173 ? 10.892 24.979 -21.180 1.00 36.50 173 ARG A N 1
ATOM 1459 C CA . ARG A 1 173 ? 11.729 25.877 -22.005 1.00 36.50 173 ARG A CA 1
ATOM 1460 C C . ARG A 1 173 ? 12.829 26.608 -21.228 1.00 36.50 173 ARG A C 1
ATOM 1462 O O . ARG A 1 173 ? 13.704 27.202 -21.851 1.00 36.50 173 ARG A O 1
ATOM 1469 N N . ILE A 1 174 ? 12.776 26.611 -19.894 1.00 39.16 174 ILE A N 1
ATOM 1470 C CA . ILE A 1 174 ? 13.754 27.330 -19.059 1.00 39.16 174 ILE A CA 1
ATOM 1471 C C . ILE A 1 174 ? 14.930 26.411 -18.699 1.00 39.16 174 ILE A C 1
ATOM 1473 O O . ILE A 1 174 ? 16.074 26.855 -18.761 1.00 39.16 174 ILE A O 1
ATOM 1477 N N . ASP A 1 175 ? 14.686 25.121 -18.451 1.00 38.16 175 ASP A N 1
ATOM 1478 C CA . ASP A 1 175 ? 15.755 24.176 -18.091 1.00 38.16 175 ASP A CA 1
ATOM 1479 C C . ASP A 1 175 ? 16.669 23.803 -19.273 1.00 38.16 175 ASP A C 1
ATOM 1481 O O . ASP A 1 175 ? 17.867 23.606 -19.079 1.00 38.16 175 ASP A O 1
ATOM 1485 N N . SER A 1 176 ? 16.176 23.822 -20.519 1.00 40.75 176 SER A N 1
ATOM 1486 C CA . SER A 1 176 ? 17.035 23.607 -21.696 1.00 40.75 176 SER A CA 1
ATOM 1487 C C . SER A 1 176 ? 18.044 24.742 -21.934 1.00 40.75 176 SER A C 1
ATOM 1489 O O . SER A 1 176 ? 19.012 24.540 -22.657 1.00 40.75 176 SER A O 1
ATOM 1491 N N . ARG A 1 177 ? 17.835 25.926 -21.333 1.00 40.09 177 ARG A N 1
ATOM 1492 C CA . ARG A 1 177 ? 18.739 27.089 -21.435 1.00 40.09 177 ARG A CA 1
ATOM 1493 C C . ARG A 1 177 ? 19.807 27.136 -20.340 1.00 40.09 177 ARG A C 1
ATOM 1495 O O . ARG A 1 177 ? 20.761 27.898 -20.471 1.00 40.09 177 ARG A O 1
ATOM 1502 N N . ILE A 1 178 ? 19.643 26.374 -19.257 1.00 41.28 178 ILE A N 1
ATOM 1503 C CA . ILE A 1 178 ? 20.603 26.345 -18.143 1.00 41.28 178 ILE A CA 1
ATOM 1504 C C . ILE A 1 178 ? 21.680 25.288 -18.406 1.00 41.28 178 ILE A C 1
ATOM 1506 O O . ILE A 1 178 ? 22.858 25.579 -18.219 1.00 41.28 178 ILE A O 1
ATOM 1510 N N . ASP A 1 179 ? 21.306 24.127 -18.951 1.00 36.78 179 ASP A N 1
ATOM 1511 C CA . ASP A 1 179 ? 22.277 23.083 -19.306 1.00 36.78 179 ASP A CA 1
ATOM 1512 C C . ASP A 1 179 ? 23.132 23.468 -20.533 1.00 36.78 179 ASP A C 1
ATOM 1514 O O . ASP A 1 179 ? 24.298 23.098 -20.600 1.00 36.78 179 ASP A O 1
ATOM 1518 N N . SER A 1 180 ? 22.629 24.293 -21.463 1.00 42.06 180 SER A N 1
ATOM 1519 C CA . SER A 1 180 ? 23.427 24.766 -22.610 1.00 42.06 180 SER A CA 1
ATOM 1520 C C . SER A 1 180 ? 24.444 25.863 -22.261 1.00 42.06 180 SER A C 1
ATOM 1522 O O . SER A 1 180 ? 25.344 26.121 -23.049 1.00 42.06 180 SER A O 1
ATOM 1524 N N . ARG A 1 181 ? 24.301 26.538 -21.108 1.00 39.06 181 ARG A N 1
ATOM 1525 C CA . ARG A 1 181 ? 25.181 27.649 -20.685 1.00 39.06 181 ARG A CA 1
ATOM 1526 C C . ARG A 1 181 ? 26.401 27.202 -19.878 1.00 39.06 181 ARG A C 1
ATOM 1528 O O . ARG A 1 181 ? 27.294 28.013 -19.655 1.00 39.06 181 ARG A O 1
ATOM 1535 N N . ILE A 1 182 ? 26.441 25.944 -19.439 1.00 42.66 182 ILE A N 1
ATOM 1536 C CA . ILE A 1 182 ? 27.572 25.388 -18.681 1.00 42.66 182 ILE A CA 1
ATOM 1537 C C . ILE A 1 182 ? 28.585 24.707 -19.618 1.00 42.66 182 ILE A C 1
ATOM 1539 O O . ILE A 1 182 ? 29.777 24.745 -19.331 1.00 42.66 182 ILE A O 1
ATOM 1543 N N . ASP A 1 183 ? 28.152 24.233 -20.790 1.00 38.06 183 ASP A N 1
ATOM 1544 C CA . ASP A 1 183 ? 29.033 23.582 -21.773 1.00 38.06 183 ASP A CA 1
ATOM 1545 C C . ASP A 1 183 ? 29.568 24.536 -22.868 1.00 38.06 183 ASP A C 1
ATOM 1547 O O . ASP A 1 183 ? 30.440 24.158 -23.644 1.00 38.06 183 ASP A O 1
ATOM 1551 N N . SER A 1 184 ? 29.105 25.793 -22.929 1.00 37.22 184 SER A N 1
ATOM 1552 C CA . SER A 1 184 ? 29.478 26.754 -23.985 1.00 37.22 184 SER A CA 1
ATOM 1553 C C . SER A 1 184 ? 30.554 27.780 -23.591 1.00 37.22 184 SER A C 1
ATOM 1555 O O . SER A 1 184 ? 30.724 28.770 -24.297 1.00 37.22 184 SER A O 1
ATOM 1557 N N . ARG A 1 185 ? 31.266 27.606 -22.465 1.00 37.59 185 ARG A N 1
ATOM 1558 C CA . ARG A 1 185 ? 32.367 28.516 -22.067 1.00 37.59 185 ARG A CA 1
ATOM 1559 C C . ARG A 1 185 ? 33.732 28.176 -22.669 1.00 37.59 185 ARG A C 1
ATOM 1561 O O . ARG A 1 185 ? 34.638 28.989 -22.557 1.00 37.59 185 ARG A O 1
ATOM 1568 N N . ASN A 1 186 ? 33.844 27.060 -23.383 1.00 39.00 186 ASN A N 1
ATOM 1569 C CA . ASN A 1 186 ? 35.010 26.723 -24.193 1.00 39.00 186 ASN A CA 1
ATOM 1570 C C . ASN A 1 186 ? 34.565 26.561 -25.645 1.00 39.00 186 ASN A C 1
ATOM 1572 O O . ASN A 1 186 ? 34.325 25.438 -26.073 1.00 39.00 186 ASN A O 1
ATOM 1576 N N . ASN A 1 187 ? 34.352 27.672 -26.358 1.00 35.84 187 ASN A N 1
ATOM 1577 C CA . ASN A 1 187 ? 34.645 27.818 -27.790 1.00 35.84 187 ASN A CA 1
ATOM 1578 C C . ASN A 1 187 ? 33.998 29.076 -28.394 1.00 35.84 187 ASN A C 1
ATOM 1580 O O . ASN A 1 187 ? 32.778 29.208 -28.429 1.00 35.84 187 ASN A O 1
ATOM 1584 N N . LYS A 1 188 ? 34.883 29.862 -29.016 1.00 35.66 188 LYS A N 1
ATOM 1585 C CA . LYS A 1 188 ? 34.721 30.636 -30.255 1.00 35.66 188 LYS A CA 1
ATOM 1586 C C . LYS A 1 188 ? 34.249 32.095 -30.206 1.00 35.66 188 LYS A C 1
ATOM 1588 O O . LYS A 1 188 ? 33.103 32.434 -29.931 1.00 35.66 188 LYS A O 1
ATOM 1593 N N . SER A 1 189 ? 35.221 32.912 -30.607 1.00 38.81 189 SER A N 1
ATOM 1594 C CA . SER A 1 189 ? 35.150 34.067 -31.493 1.00 38.81 189 SER A CA 1
ATOM 1595 C C . SER A 1 189 ? 34.318 33.858 -32.772 1.00 38.81 189 SER A C 1
ATOM 1597 O O . SER A 1 189 ? 34.097 32.736 -33.228 1.00 38.81 189 SER A O 1
ATOM 1599 N N . HIS A 1 190 ? 33.990 35.009 -33.365 1.00 34.75 190 HIS A N 1
ATOM 1600 C CA . HIS A 1 190 ? 33.377 35.299 -34.666 1.00 34.75 190 HIS A CA 1
ATOM 1601 C C . HIS A 1 190 ? 31.846 35.388 -34.752 1.00 34.75 190 HIS A C 1
ATOM 1603 O O . HIS A 1 190 ? 31.107 34.410 -34.835 1.00 34.75 190 HIS A O 1
ATOM 1609 N N . GLU A 1 191 ? 31.420 36.654 -34.788 1.00 34.91 191 GLU A N 1
ATOM 1610 C CA . GLU A 1 191 ? 30.175 37.176 -35.339 1.00 34.91 191 GLU A CA 1
ATOM 1611 C C . GLU A 1 191 ? 29.970 36.756 -36.799 1.00 34.91 191 GLU A C 1
ATOM 1613 O O . GLU A 1 191 ? 30.918 36.755 -37.580 1.00 34.91 191 GLU A O 1
ATOM 1618 N N . LEU A 1 192 ? 28.707 36.547 -37.186 1.00 31.48 192 LEU A N 1
ATOM 1619 C CA . LEU A 1 192 ? 28.110 37.244 -38.329 1.00 31.48 192 LEU A CA 1
ATOM 1620 C C . LEU A 1 192 ? 26.577 37.127 -38.319 1.00 31.48 192 LEU A C 1
ATOM 1622 O O . LEU A 1 192 ? 25.984 36.146 -37.872 1.00 31.48 192 LEU A O 1
ATOM 1626 N N . LYS A 1 193 ? 25.970 38.225 -38.766 1.00 37.91 193 LYS A N 1
ATOM 1627 C CA . LYS A 1 193 ? 24.558 38.625 -38.720 1.00 37.91 193 LYS A CA 1
ATOM 1628 C C . LYS A 1 193 ? 23.682 37.826 -39.694 1.00 37.91 193 LYS A C 1
ATOM 1630 O O . LYS A 1 193 ? 24.129 37.515 -40.790 1.00 37.91 193 LYS A O 1
ATOM 1635 N N . SER A 1 194 ? 22.393 37.652 -39.381 1.00 31.95 194 SER A N 1
ATOM 1636 C CA . SER A 1 194 ? 21.337 37.695 -40.413 1.00 31.95 194 SER A CA 1
ATOM 1637 C C . SER A 1 194 ? 19.917 37.920 -39.858 1.00 31.95 194 SER A C 1
ATOM 1639 O O . SER A 1 194 ? 19.419 37.213 -38.989 1.00 31.95 194 SER A O 1
ATOM 1641 N N . HIS A 1 195 ? 19.341 38.997 -40.391 1.00 31.61 195 HIS A N 1
ATOM 1642 C CA . HIS A 1 195 ? 17.965 39.348 -40.754 1.00 31.61 195 HIS A CA 1
ATOM 1643 C C . HIS A 1 195 ? 16.706 38.724 -40.113 1.00 31.61 195 HIS A C 1
ATOM 1645 O O . HIS A 1 195 ? 16.393 37.543 -40.227 1.00 31.61 195 HIS A O 1
ATOM 1651 N N . ASN A 1 196 ? 15.896 39.664 -39.606 1.00 34.22 196 ASN A N 1
ATOM 1652 C CA . ASN A 1 196 ? 14.440 39.650 -39.453 1.00 34.22 196 ASN A CA 1
ATOM 1653 C C . ASN A 1 196 ? 13.698 39.282 -40.744 1.00 34.22 196 ASN A C 1
ATOM 1655 O O . ASN A 1 196 ? 13.967 39.896 -41.773 1.00 34.22 196 ASN A O 1
ATOM 1659 N N . LEU A 1 197 ? 12.636 38.477 -40.626 1.00 31.62 197 LEU A N 1
ATOM 1660 C CA . LEU A 1 197 ? 11.437 38.605 -41.459 1.00 31.62 197 LEU A CA 1
ATOM 1661 C C . LEU A 1 197 ? 10.172 38.296 -40.639 1.00 31.62 197 LEU A C 1
ATOM 1663 O O . LEU A 1 197 ? 10.038 37.252 -40.002 1.00 31.62 197 LEU A O 1
ATOM 1667 N N . ASN A 1 198 ? 9.258 39.266 -40.669 1.00 33.38 198 ASN A N 1
ATOM 1668 C CA . ASN A 1 198 ? 7.902 39.228 -40.139 1.00 33.38 198 ASN A CA 1
ATOM 1669 C C . ASN A 1 198 ? 7.002 38.333 -41.002 1.00 33.38 198 ASN A C 1
ATOM 1671 O O . ASN A 1 198 ? 7.019 38.440 -42.224 1.00 33.38 198 ASN A O 1
ATOM 1675 N N . SER A 1 199 ? 6.098 37.578 -40.376 1.00 30.58 199 SER A N 1
ATOM 1676 C CA . SER A 1 199 ? 4.839 37.186 -41.021 1.00 30.58 199 SER A CA 1
ATOM 1677 C C . SER A 1 199 ? 3.690 37.180 -40.007 1.00 30.58 199 SER A C 1
ATOM 1679 O O . SER A 1 199 ? 3.654 36.414 -39.045 1.00 30.58 199 SER A O 1
ATOM 1681 N N . LYS A 1 200 ? 2.749 38.107 -40.221 1.00 34.72 200 LYS A N 1
ATOM 1682 C CA . LYS A 1 200 ? 1.416 38.127 -39.612 1.00 34.72 200 LYS A CA 1
ATOM 1683 C C . LYS A 1 200 ? 0.564 37.077 -40.329 1.00 34.72 200 LYS A C 1
ATOM 1685 O O . LYS A 1 200 ? 0.491 37.103 -41.552 1.00 34.72 200 LYS A O 1
ATOM 1690 N N . SER A 1 201 ? -0.113 36.204 -39.585 1.00 30.17 201 SER A N 1
ATOM 1691 C CA . SER A 1 201 ? -1.203 35.375 -40.112 1.00 30.17 201 SER A CA 1
ATOM 1692 C C . SER A 1 201 ? -2.503 35.693 -39.374 1.00 30.17 201 SER A C 1
ATOM 1694 O O . SER A 1 201 ? -2.573 35.659 -38.143 1.00 30.17 201 SER A O 1
ATOM 1696 N N . LEU A 1 202 ? -3.511 36.061 -40.167 1.00 31.94 202 LEU A N 1
ATOM 1697 C CA . LEU A 1 202 ? -4.905 36.254 -39.786 1.00 31.94 202 LEU A CA 1
ATOM 1698 C C . LEU A 1 202 ? -5.532 34.914 -39.381 1.00 31.94 202 LEU A C 1
ATOM 1700 O O . LEU A 1 202 ? -5.324 33.899 -40.045 1.00 31.94 202 LEU A O 1
ATOM 1704 N N . LYS A 1 203 ? -6.333 34.925 -38.313 1.00 30.23 203 LYS A N 1
ATOM 1705 C CA . LYS A 1 203 ? -7.234 33.827 -37.949 1.00 30.23 203 LYS A CA 1
ATOM 1706 C C . LYS A 1 203 ? -8.670 34.244 -38.244 1.00 30.23 203 LYS A C 1
ATOM 1708 O O . LYS A 1 203 ? -9.139 35.239 -37.703 1.00 30.23 203 LYS A O 1
ATOM 1713 N N . LEU A 1 204 ? -9.323 33.463 -39.099 1.00 29.58 204 LEU A N 1
ATOM 1714 C CA . LEU A 1 204 ? -10.763 33.453 -39.330 1.00 29.58 204 LEU A CA 1
ATOM 1715 C C . LEU A 1 204 ? -11.413 32.517 -38.304 1.00 29.58 204 LEU A C 1
ATOM 1717 O O . LEU A 1 204 ? -11.063 31.339 -38.228 1.00 29.58 204 LEU A O 1
ATOM 1721 N N . ASP A 1 205 ? -12.349 33.055 -37.526 1.00 29.00 205 ASP A N 1
ATOM 1722 C CA . ASP A 1 205 ? -13.215 32.299 -36.624 1.00 29.00 205 ASP A CA 1
ATOM 1723 C C . ASP A 1 205 ? -14.430 31.772 -37.400 1.00 29.00 205 ASP A C 1
ATOM 1725 O O . ASP A 1 205 ? -15.193 32.546 -37.975 1.00 29.00 205 ASP A O 1
ATOM 1729 N N . SER A 1 206 ? -14.649 30.456 -37.371 1.00 30.22 206 SER A N 1
ATOM 1730 C CA . SER A 1 206 ? -15.924 29.839 -37.747 1.00 30.22 206 SER A CA 1
ATOM 1731 C C . SER A 1 206 ? -16.569 29.229 -36.502 1.00 30.22 206 SER A C 1
ATOM 1733 O O . SER A 1 206 ? -16.067 28.283 -35.895 1.00 30.22 206 SER A O 1
ATOM 1735 N N . LYS A 1 207 ? -17.689 29.828 -36.088 1.00 31.41 207 LYS A N 1
ATOM 1736 C CA . LYS A 1 207 ? -18.589 29.304 -35.057 1.00 31.41 207 LYS A CA 1
ATOM 1737 C C . LYS A 1 207 ? -19.448 28.202 -35.675 1.00 31.41 207 LYS A C 1
ATOM 1739 O O . LYS A 1 207 ? -20.175 28.465 -36.626 1.00 31.41 207 LYS A O 1
ATOM 1744 N N . SER A 1 208 ? -19.416 27.006 -35.097 1.00 29.34 208 SER A N 1
ATOM 1745 C CA . SER A 1 208 ? -20.454 25.991 -35.286 1.00 29.34 208 SER A CA 1
ATOM 1746 C C . SER A 1 208 ? -21.168 25.756 -33.954 1.00 29.34 208 SER A C 1
ATOM 1748 O O . SER A 1 208 ? -20.546 25.471 -32.930 1.00 29.34 208 SER A O 1
ATOM 1750 N N . ASN A 1 209 ? -22.487 25.950 -33.973 1.00 31.27 209 ASN A N 1
ATOM 1751 C CA . ASN A 1 209 ? -23.399 25.662 -32.873 1.00 31.27 209 ASN A CA 1
ATOM 1752 C C . ASN A 1 209 ? -23.738 24.168 -32.898 1.00 31.27 209 ASN A C 1
ATOM 1754 O O . ASN A 1 209 ? -24.208 23.668 -33.917 1.00 31.27 209 ASN A O 1
ATOM 1758 N N . SER A 1 210 ? -23.561 23.471 -31.776 1.00 28.78 210 SER A N 1
ATOM 1759 C CA . SER A 1 210 ? -24.211 22.180 -31.533 1.00 28.78 210 SER A CA 1
ATOM 1760 C C . SER A 1 210 ? -24.978 22.250 -30.214 1.00 28.78 210 SER A C 1
ATOM 1762 O O . SER A 1 210 ? -24.482 22.777 -29.217 1.00 28.78 210 SER A O 1
ATOM 1764 N N . LEU A 1 211 ? -26.236 21.808 -30.272 1.00 33.62 211 LEU A N 1
ATOM 1765 C CA . LEU A 1 211 ? -27.169 21.732 -29.156 1.00 33.62 211 LEU A CA 1
ATOM 1766 C C . LEU A 1 211 ? -26.743 20.613 -28.199 1.00 33.62 211 LEU A C 1
ATOM 1768 O O . LEU A 1 211 ? -26.745 19.449 -28.589 1.00 33.62 211 LEU A O 1
ATOM 1772 N N . ASP A 1 212 ? -26.476 20.965 -26.942 1.00 29.25 212 ASP A N 1
ATOM 1773 C CA . ASP A 1 212 ? -26.336 20.012 -25.840 1.00 29.25 212 ASP A CA 1
ATOM 1774 C C . ASP A 1 212 ? -27.572 20.069 -24.931 1.00 29.25 212 ASP A C 1
ATOM 1776 O O . ASP A 1 212 ? -27.891 21.086 -24.306 1.00 29.25 212 ASP A O 1
ATOM 1780 N N . SER A 1 213 ? -28.254 18.930 -24.850 1.00 29.17 213 SER A N 1
ATOM 1781 C CA . SER A 1 213 ? -29.395 18.643 -23.985 1.00 29.17 213 SER A CA 1
ATOM 1782 C C . SER A 1 213 ? -29.063 18.838 -22.499 1.00 29.17 213 SER A C 1
ATOM 1784 O O . SER A 1 213 ? -28.088 18.295 -21.975 1.00 29.17 213 SER A O 1
ATOM 1786 N N . HIS A 1 214 ? -29.908 19.590 -21.796 1.00 31.16 214 HIS A N 1
ATOM 1787 C CA . HIS A 1 214 ? -29.808 19.853 -20.363 1.00 31.16 214 HIS A CA 1
ATOM 1788 C C . HIS A 1 214 ? -30.067 18.603 -19.505 1.00 31.16 214 HIS A C 1
ATOM 1790 O O . HIS A 1 214 ? -31.208 18.199 -19.309 1.00 31.16 214 HIS A O 1
ATOM 1796 N N . SER A 1 215 ? -29.015 18.054 -18.889 1.00 31.11 215 SER A N 1
ATOM 1797 C CA . SER A 1 215 ? -29.143 17.240 -17.669 1.00 31.11 215 SER A CA 1
ATOM 1798 C C . SER A 1 215 ? -29.103 18.148 -16.425 1.00 31.11 215 SER A C 1
ATOM 1800 O O . SER A 1 215 ? -28.268 19.064 -16.381 1.00 31.11 215 SER A O 1
ATOM 1802 N N . PRO A 1 216 ? -29.937 17.923 -15.395 1.00 31.70 216 PRO A N 1
ATOM 1803 C CA . PRO A 1 216 ? -30.049 18.825 -14.255 1.00 31.70 216 PRO A CA 1
ATOM 1804 C C . PRO A 1 216 ? -28.764 18.840 -13.416 1.00 31.70 216 PRO A C 1
ATOM 1806 O O . PRO A 1 216 ? -28.281 17.819 -12.925 1.00 31.70 216 PRO A O 1
ATOM 1809 N N . LYS A 1 217 ? -28.208 20.043 -13.229 1.00 30.59 217 LYS A N 1
ATOM 1810 C CA . LYS A 1 217 ? -27.068 20.319 -12.347 1.00 30.59 217 LYS A CA 1
ATOM 1811 C C . LYS A 1 217 ? -27.426 19.929 -10.910 1.00 30.59 217 LYS A C 1
ATOM 1813 O O . LYS A 1 217 ? -28.059 20.701 -10.193 1.00 30.59 217 LYS A O 1
ATOM 1818 N N . SER A 1 218 ? -26.962 18.764 -10.459 1.00 31.92 218 SER A N 1
ATOM 1819 C CA . SER A 1 218 ? -26.975 18.395 -9.043 1.00 31.92 218 SER A CA 1
ATOM 1820 C C . SER A 1 218 ? -26.182 19.445 -8.251 1.00 31.92 218 SER A C 1
ATOM 1822 O O . SER A 1 218 ? -24.952 19.516 -8.366 1.00 31.92 218 SER A O 1
ATOM 1824 N N . LYS A 1 219 ? -26.871 20.285 -7.470 1.00 35.28 219 LYS A N 1
ATOM 1825 C CA . LYS A 1 219 ? -26.254 21.213 -6.513 1.00 35.28 219 LYS A CA 1
ATOM 1826 C C . LYS A 1 219 ? -25.417 20.388 -5.531 1.00 35.28 219 LYS A C 1
ATOM 1828 O O . LYS A 1 219 ? -25.957 19.721 -4.655 1.00 35.28 219 LYS A O 1
ATOM 1833 N N . SER A 1 220 ? -24.092 20.406 -5.683 1.00 38.25 220 SER A N 1
ATOM 1834 C CA . SER A 1 220 ? -23.198 19.777 -4.712 1.00 38.25 220 SER A CA 1
ATOM 1835 C C . SER A 1 220 ? -23.314 20.540 -3.393 1.00 38.25 220 SER A C 1
ATOM 1837 O O . SER A 1 220 ? -22.897 21.700 -3.319 1.00 38.25 220 SER A O 1
ATOM 1839 N N . LEU A 1 221 ? -23.876 19.900 -2.367 1.00 35.91 221 LEU A N 1
ATOM 1840 C CA . LEU A 1 221 ? -23.826 20.370 -0.986 1.00 35.91 221 LEU A CA 1
ATOM 1841 C C . LEU A 1 221 ? -22.371 20.714 -0.632 1.00 35.91 221 LEU A C 1
ATOM 1843 O O . LEU A 1 221 ? -21.509 19.842 -0.535 1.00 35.91 221 LEU A O 1
ATOM 1847 N N . LYS A 1 222 ? -22.081 22.012 -0.490 1.00 36.62 222 LYS A N 1
ATOM 1848 C CA . LYS A 1 222 ? -20.798 22.503 0.019 1.00 36.62 222 LYS A CA 1
ATOM 1849 C C . LYS A 1 222 ? -20.713 22.105 1.493 1.00 36.62 222 LYS A C 1
ATOM 1851 O O . LYS A 1 222 ? -21.314 22.755 2.342 1.00 36.62 222 LYS A O 1
ATOM 1856 N N . SER A 1 223 ? -19.966 21.046 1.788 1.00 46.19 223 SER A N 1
ATOM 1857 C CA . SER A 1 223 ? -19.692 20.553 3.140 1.00 46.19 223 SER A CA 1
ATOM 1858 C C . SER A 1 223 ? -18.900 21.589 3.951 1.00 46.19 223 SER A C 1
ATOM 1860 O O . SER A 1 223 ? -17.668 21.641 3.881 1.00 46.19 223 SER A O 1
ATOM 1862 N N . LYS A 1 224 ? -19.595 22.455 4.696 1.00 56.00 224 LYS A N 1
ATOM 1863 C CA . LYS A 1 224 ? -18.963 23.380 5.650 1.00 56.00 224 LYS A CA 1
ATOM 1864 C C . LYS A 1 224 ? -18.309 22.628 6.825 1.00 56.00 224 LYS A C 1
ATOM 1866 O O . LYS A 1 224 ? -17.245 23.060 7.250 1.00 56.00 224 LYS A O 1
ATOM 1871 N N . SER A 1 225 ? -18.850 21.481 7.258 1.00 55.50 225 SER A N 1
ATOM 1872 C CA . SER A 1 225 ? -18.319 20.689 8.389 1.00 55.50 225 SER A CA 1
ATOM 1873 C C . SER A 1 225 ? -16.951 20.050 8.122 1.00 55.50 225 SER A C 1
ATOM 1875 O O . SER A 1 225 ? -16.099 20.008 8.993 1.00 55.50 225 SER A O 1
ATOM 1877 N N . LEU A 1 226 ? -16.651 19.644 6.885 1.00 55.19 226 LEU A N 1
ATOM 1878 C CA . LEU A 1 226 ? -15.317 19.113 6.562 1.00 55.19 226 LEU A CA 1
ATOM 1879 C C . LEU A 1 226 ? -14.211 20.178 6.648 1.00 55.19 226 LEU A C 1
ATOM 1881 O O . LEU A 1 226 ? -13.042 19.831 6.794 1.00 55.19 226 LEU A O 1
ATOM 1885 N N . LYS A 1 227 ? -14.546 21.474 6.549 1.00 60.22 227 LYS A N 1
ATOM 1886 C CA . LYS A 1 227 ? -13.548 22.553 6.615 1.00 60.22 227 LYS A CA 1
ATOM 1887 C C . LYS A 1 227 ? -13.020 22.792 8.028 1.00 60.22 227 LYS A C 1
ATOM 1889 O O . LYS A 1 227 ? -11.838 23.103 8.146 1.00 60.22 227 LYS A O 1
ATOM 1894 N N . SER A 1 228 ? -13.841 22.633 9.070 1.00 65.06 228 SER A N 1
ATOM 1895 C CA . SER A 1 228 ? -13.384 22.772 10.461 1.00 65.06 228 SER A CA 1
ATOM 1896 C C . SER A 1 228 ? -12.358 21.696 10.817 1.00 65.06 228 SER A C 1
ATOM 1898 O O . SER A 1 228 ? -11.332 22.012 11.406 1.00 65.06 228 SER A O 1
ATOM 1900 N N . ASN A 1 229 ? -12.532 20.465 10.332 1.00 64.12 229 ASN A N 1
ATOM 1901 C CA . ASN A 1 229 ? -11.598 19.362 10.604 1.00 64.12 229 ASN A CA 1
ATOM 1902 C C . ASN A 1 229 ? -10.181 19.607 10.055 1.00 64.12 229 ASN A C 1
ATOM 1904 O O . ASN A 1 229 ? -9.193 19.132 10.616 1.00 64.12 229 ASN A O 1
ATOM 1908 N N . PHE A 1 230 ? -10.045 20.386 8.974 1.00 66.25 230 PHE A N 1
ATOM 1909 C CA . PHE A 1 230 ? -8.726 20.763 8.458 1.00 66.25 230 PHE A CA 1
ATOM 1910 C C . PHE A 1 230 ? -7.976 21.730 9.380 1.00 66.25 230 PHE A C 1
ATOM 1912 O O . PHE A 1 230 ? -6.745 21.705 9.381 1.00 66.25 230 PHE A O 1
ATOM 1919 N N . HIS A 1 231 ? -8.677 22.545 10.178 1.00 77.75 231 HIS A N 1
ATOM 1920 C CA . HIS A 1 231 ? -8.020 23.398 11.170 1.00 77.75 231 HIS A CA 1
ATOM 1921 C C . HIS A 1 231 ? -7.317 22.563 12.244 1.00 77.75 231 HIS A C 1
ATOM 1923 O O . HIS A 1 231 ? -6.197 22.900 12.632 1.00 77.75 231 HIS A O 1
ATOM 1929 N N . ASN A 1 232 ? -7.902 21.430 12.634 1.00 79.94 232 ASN A N 1
ATOM 1930 C CA . ASN A 1 232 ? -7.304 20.533 13.620 1.00 79.94 232 ASN A CA 1
ATOM 1931 C C . ASN A 1 232 ? -6.032 19.870 13.074 1.00 79.94 232 ASN A C 1
ATOM 1933 O O . ASN A 1 232 ? -5.014 19.823 13.762 1.00 79.94 232 ASN A O 1
ATOM 1937 N N . LEU A 1 233 ? -6.027 19.453 11.801 1.00 83.19 233 LEU A N 1
ATOM 1938 C CA . LEU A 1 233 ? -4.811 18.941 11.153 1.00 83.19 233 LEU A CA 1
ATOM 1939 C C . LEU A 1 233 ? -3.700 19.999 11.069 1.00 83.19 233 LEU A C 1
ATOM 1941 O O . LEU A 1 233 ? -2.533 19.661 11.261 1.00 83.19 233 LEU A O 1
ATOM 1945 N N . ASP A 1 234 ? -4.041 21.265 10.807 1.00 82.94 234 ASP A N 1
ATOM 1946 C CA . ASP A 1 234 ? -3.071 22.368 10.793 1.00 82.94 234 ASP A CA 1
ATOM 1947 C C . ASP A 1 234 ? -2.526 22.676 12.211 1.00 82.94 234 ASP A C 1
ATOM 1949 O O . ASP A 1 234 ? -1.358 23.054 12.345 1.00 82.94 234 ASP A O 1
ATOM 1953 N N . TYR A 1 235 ? -3.319 22.484 13.275 1.00 87.44 235 TYR A N 1
ATOM 1954 C CA . TYR A 1 235 ? -2.860 22.596 14.669 1.00 87.44 235 TYR A CA 1
ATOM 1955 C C . TYR A 1 235 ? -1.909 21.457 15.058 1.00 87.44 235 TYR A C 1
ATOM 1957 O O . TYR A 1 235 ? -0.776 21.719 15.470 1.00 87.44 235 TYR A O 1
ATOM 1965 N N . LEU A 1 236 ? -2.326 20.202 14.849 1.00 86.31 236 LEU A N 1
ATOM 1966 C CA . LEU A 1 236 ? -1.496 19.016 15.100 1.00 86.31 236 LEU A CA 1
ATOM 1967 C C . LEU A 1 236 ? -0.187 19.083 14.314 1.00 86.31 236 LEU A C 1
ATOM 1969 O O . LEU A 1 236 ? 0.871 18.685 14.793 1.00 86.31 236 LEU A O 1
ATOM 1973 N N . TYR A 1 237 ? -0.245 19.655 13.116 1.00 82.75 237 TYR A N 1
ATOM 1974 C CA . TYR A 1 237 ? 0.932 19.944 12.323 1.00 82.75 237 TYR A CA 1
ATOM 1975 C C . TYR A 1 237 ? 1.910 20.892 13.015 1.00 82.75 237 TYR A C 1
ATOM 1977 O O . TYR A 1 237 ? 3.086 20.555 13.102 1.00 82.75 237 TYR A O 1
ATOM 1985 N N . LYS A 1 238 ? 1.465 22.065 13.482 1.00 88.62 238 LYS A N 1
ATOM 1986 C CA . LYS A 1 238 ? 2.360 23.027 14.153 1.00 88.62 238 LYS A CA 1
ATOM 1987 C C . LYS A 1 238 ? 3.031 22.400 15.369 1.00 88.62 238 LYS A C 1
ATOM 1989 O O . LYS A 1 238 ? 4.211 22.622 15.610 1.00 88.62 238 LYS A O 1
ATOM 1994 N N . LEU A 1 239 ? 2.267 21.591 16.091 1.00 86.56 239 LEU A N 1
ATOM 1995 C CA . LEU A 1 239 ? 2.720 20.872 17.267 1.00 86.56 239 LEU A CA 1
ATOM 1996 C C . LEU A 1 239 ? 3.811 19.843 16.917 1.00 86.56 239 LEU A C 1
ATOM 1998 O O . LEU A 1 239 ? 4.832 19.787 17.591 1.00 86.56 239 LEU A O 1
ATOM 2002 N N . LEU A 1 240 ? 3.663 19.113 15.806 1.00 85.25 240 LEU A N 1
ATOM 2003 C CA . LEU A 1 240 ? 4.695 18.191 15.317 1.00 85.25 240 LEU A CA 1
ATOM 2004 C C . LEU A 1 240 ? 5.860 18.892 14.608 1.00 85.25 240 LEU A C 1
ATOM 2006 O O . LEU A 1 240 ? 6.954 18.343 14.611 1.00 85.25 240 LEU A O 1
ATOM 2010 N N . GLU A 1 241 ? 5.665 20.062 13.982 1.00 87.50 241 GLU A N 1
ATOM 2011 C CA . GLU A 1 241 ? 6.727 20.799 13.271 1.00 87.50 241 GLU A CA 1
ATOM 2012 C C . GLU A 1 241 ? 7.891 21.133 14.211 1.00 87.50 241 GLU A C 1
ATOM 2014 O O . GLU A 1 241 ? 9.048 21.019 13.809 1.00 87.50 241 GLU A O 1
ATOM 2019 N N . ASN A 1 242 ? 7.580 21.456 15.467 1.00 88.31 242 ASN A N 1
ATOM 2020 C CA . ASN A 1 242 ? 8.571 21.744 16.503 1.00 88.31 242 ASN A CA 1
ATOM 2021 C C . ASN A 1 242 ? 9.269 20.480 17.037 1.00 88.31 242 ASN A C 1
ATOM 2023 O O . ASN A 1 242 ? 10.354 20.574 17.599 1.00 88.31 242 ASN A O 1
ATOM 2027 N N . ASP A 1 243 ? 8.679 19.304 16.814 1.00 90.25 243 ASP A N 1
ATOM 2028 C CA . ASP A 1 243 ? 9.062 18.042 17.453 1.00 90.25 243 ASP A CA 1
ATOM 2029 C C . ASP A 1 243 ? 9.532 16.967 16.455 1.00 90.25 243 ASP A C 1
ATOM 2031 O O . ASP A 1 243 ? 9.796 15.825 16.833 1.00 90.25 243 ASP A O 1
ATOM 2035 N N . ILE A 1 244 ? 9.686 17.316 15.165 1.00 89.75 244 ILE A N 1
ATOM 2036 C CA . ILE A 1 244 ? 10.077 16.378 14.088 1.00 89.75 244 ILE A CA 1
ATOM 2037 C C . ILE A 1 244 ? 11.347 15.597 14.460 1.00 89.75 244 ILE A C 1
ATOM 2039 O O . ILE A 1 244 ? 11.467 14.426 14.097 1.00 89.75 244 ILE A O 1
ATOM 2043 N N . SER A 1 245 ? 12.262 16.213 15.216 1.00 88.00 245 SER A N 1
ATOM 2044 C CA . SER A 1 245 ? 13.489 15.566 15.700 1.00 88.00 245 SER A CA 1
ATOM 2045 C C . SER A 1 245 ? 13.240 14.377 16.586 1.00 88.00 245 SER A C 1
ATOM 2047 O O . SER A 1 245 ? 13.739 13.282 16.326 1.00 88.00 245 SER A O 1
ATOM 2049 N N . ASN A 1 246 ? 12.437 14.616 17.611 1.00 90.88 246 ASN A N 1
ATOM 2050 C CA . ASN A 1 246 ? 12.106 13.644 18.631 1.00 90.88 246 ASN A CA 1
ATOM 2051 C C . ASN A 1 246 ? 11.210 12.557 18.043 1.00 90.88 246 ASN A C 1
ATOM 2053 O O . ASN A 1 246 ? 11.337 11.382 18.368 1.00 90.88 246 ASN A O 1
ATOM 2057 N N . ILE A 1 247 ? 10.355 12.929 17.092 1.00 90.81 247 ILE A N 1
ATOM 2058 C CA . ILE A 1 247 ? 9.550 11.983 16.332 1.00 90.81 247 ILE A CA 1
ATOM 2059 C C . ILE A 1 247 ? 10.455 11.062 15.526 1.00 90.81 247 ILE A C 1
ATOM 2061 O O . ILE A 1 247 ? 10.442 9.858 15.740 1.00 90.81 247 ILE A O 1
ATOM 2065 N N . LEU A 1 248 ? 11.273 11.600 14.621 1.00 89.50 248 LEU A N 1
ATOM 2066 C CA . LEU A 1 248 ? 12.084 10.788 13.715 1.00 89.50 248 LEU A CA 1
ATOM 2067 C C . LEU A 1 248 ? 13.268 10.095 14.400 1.00 89.50 248 LEU A C 1
ATOM 2069 O O . LEU A 1 248 ? 13.970 9.336 13.732 1.00 89.50 248 LEU A O 1
ATOM 2073 N N . SER A 1 249 ? 13.542 10.333 15.683 1.00 90.69 249 SER A N 1
ATOM 2074 C CA . SER A 1 249 ? 14.481 9.508 16.454 1.00 90.69 249 SER A CA 1
ATOM 2075 C C . SER A 1 249 ? 13.861 8.170 16.878 1.00 90.69 249 SER A C 1
ATOM 2077 O O . SER A 1 249 ? 14.588 7.196 17.064 1.00 90.69 249 SER A O 1
ATOM 2079 N N . GLN A 1 250 ? 12.530 8.082 16.942 1.00 92.81 250 GLN A N 1
ATOM 2080 C CA . GLN A 1 250 ? 11.799 6.880 17.325 1.00 92.81 250 GLN A CA 1
ATOM 2081 C C . GLN A 1 250 ? 11.277 6.124 16.094 1.00 92.81 250 GLN A C 1
ATOM 2083 O O . GLN A 1 250 ? 10.623 6.679 15.214 1.00 92.81 250 GLN A O 1
ATOM 2088 N N . LYS A 1 251 ? 11.548 4.817 16.001 1.00 91.88 251 LYS A N 1
ATOM 2089 C CA . LYS A 1 251 ? 11.195 4.028 14.804 1.00 91.88 251 LYS A CA 1
ATOM 2090 C C . LYS A 1 251 ? 9.681 3.885 14.616 1.00 91.88 251 LYS A C 1
ATOM 2092 O O . LYS A 1 251 ? 9.195 4.016 13.494 1.00 91.88 251 LYS A O 1
ATOM 2097 N N . HIS A 1 252 ? 8.926 3.641 15.686 1.00 91.19 252 HIS A N 1
ATOM 2098 C CA . HIS A 1 252 ? 7.478 3.382 15.632 1.00 91.19 252 HIS A CA 1
ATOM 2099 C C . HIS A 1 252 ? 6.646 4.604 15.227 1.00 91.19 252 HIS A C 1
ATOM 2101 O O . HIS A 1 252 ? 5.603 4.457 14.591 1.00 91.19 252 HIS A O 1
ATOM 2107 N N . THR A 1 253 ? 7.121 5.811 15.523 1.00 93.81 253 THR A N 1
ATOM 2108 C CA . THR A 1 253 ? 6.424 7.067 15.206 1.00 93.81 253 THR A CA 1
ATOM 2109 C C . THR A 1 253 ? 6.512 7.429 13.716 1.00 93.81 253 THR A C 1
ATOM 2111 O O . THR A 1 253 ? 5.648 8.135 13.193 1.00 93.81 253 THR A O 1
ATOM 2114 N N . SER A 1 254 ? 7.523 6.920 12.999 1.00 91.69 254 SER A N 1
ATOM 2115 C CA . SER A 1 254 ? 7.783 7.247 11.590 1.00 91.69 254 SER A CA 1
ATOM 2116 C C . SER A 1 254 ? 6.601 6.914 10.669 1.00 91.69 254 SER A C 1
ATOM 2118 O O . SER A 1 254 ? 6.251 7.708 9.793 1.00 91.69 254 SER A O 1
ATOM 2120 N N . LEU A 1 255 ? 5.920 5.787 10.903 1.00 90.88 255 LEU A N 1
ATOM 2121 C CA . LEU A 1 255 ? 4.727 5.387 10.151 1.00 90.88 255 LEU A CA 1
ATOM 2122 C C . LEU A 1 255 ? 3.533 6.298 10.447 1.00 90.88 255 LEU A C 1
ATOM 2124 O O . LEU A 1 255 ? 2.764 6.634 9.544 1.00 90.88 255 LEU A O 1
ATOM 2128 N N . SER A 1 256 ? 3.383 6.744 11.694 1.00 92.81 256 SER A N 1
ATOM 2129 C CA . SER A 1 256 ? 2.341 7.706 12.066 1.00 92.81 256 SER A CA 1
ATOM 2130 C C . SER A 1 256 ? 2.595 9.075 11.455 1.00 92.81 256 SER A C 1
ATOM 2132 O O . SER A 1 256 ? 1.675 9.673 10.896 1.00 92.81 256 SER A O 1
ATOM 2134 N N . LEU A 1 257 ? 3.852 9.529 11.443 1.00 91.94 257 LEU A N 1
ATOM 2135 C CA . LEU A 1 257 ? 4.241 10.746 10.737 1.00 91.94 257 LEU A CA 1
ATOM 2136 C C . LEU A 1 257 ? 3.956 10.624 9.236 1.00 91.94 257 LEU A C 1
ATOM 2138 O O . LEU A 1 257 ? 3.388 11.535 8.637 1.00 91.94 257 LEU A O 1
ATOM 2142 N N . LEU A 1 258 ? 4.294 9.487 8.623 1.00 91.88 258 LEU A N 1
ATOM 2143 C CA . LEU A 1 258 ? 4.000 9.229 7.216 1.00 91.88 258 LEU A CA 1
ATOM 2144 C C . LEU A 1 258 ? 2.494 9.286 6.930 1.00 91.88 258 LEU A C 1
ATOM 2146 O O . LEU A 1 258 ? 2.077 9.885 5.941 1.00 91.88 258 LEU A O 1
ATOM 2150 N N . THR A 1 259 ? 1.679 8.712 7.816 1.00 90.50 259 THR A N 1
ATOM 2151 C CA . THR A 1 259 ? 0.214 8.750 7.718 1.00 90.50 259 THR A CA 1
ATOM 2152 C C . THR A 1 259 ? -0.310 10.171 7.713 1.00 90.50 259 THR A C 1
ATOM 2154 O O . THR A 1 259 ? -1.065 10.548 6.815 1.00 90.50 259 THR A O 1
ATOM 2157 N N . LEU A 1 260 ? 0.152 10.983 8.662 1.00 91.12 260 LEU A N 1
ATOM 2158 C CA . LEU A 1 260 ? -0.208 12.388 8.714 1.00 91.12 260 LEU A CA 1
ATOM 2159 C C . LEU A 1 260 ? 0.177 13.106 7.415 1.00 91.12 260 LEU A C 1
ATOM 2161 O O . LEU A 1 260 ? -0.659 13.765 6.798 1.00 91.12 260 LEU A O 1
ATOM 2165 N N . LEU A 1 261 ? 1.417 12.931 6.945 1.00 90.12 261 LEU A N 1
ATOM 2166 C CA . LEU A 1 261 ? 1.902 13.550 5.706 1.00 90.12 261 LEU A CA 1
ATOM 2167 C C . LEU A 1 261 ? 1.062 13.166 4.480 1.00 90.12 261 LEU A C 1
ATOM 2169 O O . LEU A 1 261 ? 0.912 13.971 3.556 1.00 90.12 261 LEU A O 1
ATOM 2173 N N . LEU A 1 262 ? 0.520 11.947 4.449 1.00 88.38 262 LEU A N 1
ATOM 2174 C CA . LEU A 1 262 ? -0.358 11.467 3.382 1.00 88.38 262 LEU A CA 1
ATOM 2175 C C . LEU A 1 262 ? -1.774 12.051 3.476 1.00 88.38 262 LEU A C 1
ATOM 2177 O O . LEU A 1 262 ? -2.379 12.340 2.437 1.00 88.38 262 LEU A O 1
ATOM 2181 N N . CYS A 1 263 ? -2.269 12.292 4.688 1.00 86.62 263 CYS A N 1
ATOM 2182 C CA . CYS A 1 263 ? -3.550 12.948 4.935 1.00 86.62 263 CYS A CA 1
ATOM 2183 C C . CYS A 1 263 ? -3.524 14.461 4.639 1.00 86.62 263 CYS A C 1
ATOM 2185 O O . CYS A 1 263 ? -4.527 15.015 4.181 1.00 86.62 263 CYS A O 1
ATOM 2187 N N . MET A 1 264 ? -2.383 15.132 4.824 1.00 85.75 264 MET A N 1
ATOM 2188 C CA . MET A 1 264 ? -2.271 16.591 4.714 1.00 85.75 264 MET A CA 1
ATOM 2189 C C . MET A 1 264 ? -2.240 17.143 3.277 1.00 85.75 264 MET A C 1
ATOM 2191 O O . MET A 1 264 ? -1.527 16.655 2.395 1.00 85.75 264 MET A O 1
ATOM 2195 N N . HIS A 1 265 ? -2.930 18.272 3.061 1.00 77.50 265 HIS A N 1
ATOM 2196 C CA . HIS A 1 265 ? -2.869 19.033 1.803 1.00 77.50 265 HIS A CA 1
ATOM 2197 C C . HIS A 1 265 ? -1.578 19.863 1.663 1.00 77.50 265 HIS A C 1
ATOM 2199 O O . HIS A 1 265 ? -0.992 19.910 0.580 1.00 77.50 265 HIS A O 1
ATOM 2205 N N . LYS A 1 266 ? -1.091 20.490 2.747 1.00 81.19 266 LYS A N 1
ATOM 2206 C CA . LYS A 1 266 ? 0.089 21.387 2.755 1.00 81.19 266 LYS A CA 1
ATOM 2207 C C . LYS A 1 266 ? 1.411 20.681 3.113 1.00 81.19 266 LYS A C 1
ATOM 2209 O O . LYS A 1 266 ? 2.318 21.278 3.684 1.00 81.19 266 LYS A O 1
ATOM 2214 N N . LYS A 1 267 ? 1.575 19.418 2.718 1.00 83.88 267 LYS A N 1
ATOM 2215 C CA . LYS A 1 267 ? 2.726 18.573 3.098 1.00 83.88 267 LYS A CA 1
ATOM 2216 C C . LYS A 1 267 ? 4.106 19.046 2.614 1.00 83.88 267 LYS A C 1
ATOM 2218 O O . LYS A 1 267 ? 5.124 18.624 3.149 1.00 83.88 267 LYS A O 1
ATOM 2223 N N . ASN A 1 268 ? 4.188 19.928 1.616 1.00 88.44 268 ASN A N 1
ATOM 2224 C CA . ASN A 1 268 ? 5.464 20.253 0.962 1.00 88.44 268 ASN A CA 1
ATOM 2225 C C . ASN A 1 268 ? 6.477 20.973 1.858 1.00 88.44 268 ASN A C 1
ATOM 2227 O O . ASN A 1 268 ? 7.674 20.723 1.700 1.00 88.44 268 ASN A O 1
ATOM 2231 N N . LYS A 1 269 ? 6.019 21.843 2.773 1.00 89.06 269 LYS A N 1
ATOM 2232 C CA . LYS A 1 269 ? 6.895 22.526 3.742 1.00 89.06 269 LYS A CA 1
ATOM 2233 C C . LYS A 1 269 ? 7.504 21.510 4.710 1.00 89.06 269 LYS A C 1
ATOM 2235 O O . LYS A 1 269 ? 8.712 21.498 4.900 1.00 89.06 269 LYS A O 1
ATOM 2240 N N . ILE A 1 270 ? 6.686 20.582 5.199 1.00 86.69 270 ILE A N 1
ATOM 2241 C CA . ILE A 1 270 ? 7.093 19.520 6.127 1.00 86.69 270 ILE A CA 1
ATOM 2242 C C . ILE A 1 270 ? 8.081 18.570 5.474 1.00 86.69 270 ILE A C 1
ATOM 2244 O O . ILE A 1 270 ? 9.153 18.335 6.004 1.00 86.69 270 ILE A O 1
ATOM 2248 N N . ILE A 1 271 ? 7.755 18.079 4.278 1.00 91.12 271 ILE A N 1
ATOM 2249 C CA . ILE A 1 271 ? 8.644 17.214 3.499 1.00 91.12 271 ILE A CA 1
ATOM 2250 C C . ILE A 1 271 ? 9.995 17.904 3.279 1.00 91.12 271 ILE A C 1
ATOM 2252 O O . ILE A 1 271 ? 11.040 17.264 3.363 1.00 91.12 271 ILE A O 1
ATOM 2256 N N . LYS A 1 272 ? 9.987 19.217 3.010 1.00 90.44 272 LYS A N 1
ATOM 2257 C CA . LYS A 1 272 ? 11.214 20.003 2.878 1.00 90.44 272 LYS A CA 1
ATOM 2258 C C . LYS A 1 272 ? 11.989 20.036 4.202 1.00 90.44 272 LYS A C 1
ATOM 2260 O O . LYS A 1 272 ? 13.180 19.753 4.171 1.00 90.44 272 LYS A O 1
ATOM 2265 N N . ASN A 1 273 ? 11.338 20.328 5.330 1.00 89.06 273 ASN A N 1
ATOM 2266 C CA . ASN A 1 273 ? 11.976 20.347 6.653 1.00 89.06 273 ASN A CA 1
ATOM 2267 C C . ASN A 1 273 ? 12.538 18.966 7.027 1.00 89.06 273 ASN A C 1
ATOM 2269 O O . ASN A 1 273 ? 13.695 18.868 7.416 1.00 89.06 273 ASN A O 1
ATOM 2273 N N . ILE A 1 274 ? 11.773 17.893 6.801 1.00 91.31 274 ILE A N 1
ATOM 2274 C CA . ILE A 1 274 ? 12.211 16.507 7.008 1.00 91.31 274 ILE A CA 1
ATOM 2275 C C . ILE A 1 274 ? 13.468 16.218 6.184 1.00 91.31 274 ILE A C 1
ATOM 2277 O O . ILE A 1 274 ? 14.468 15.750 6.718 1.00 91.31 274 ILE A O 1
ATOM 2281 N N . ASN A 1 275 ? 13.461 16.560 4.893 1.00 89.06 275 ASN A N 1
ATOM 2282 C CA . ASN A 1 275 ? 14.623 16.350 4.034 1.00 89.06 275 ASN A CA 1
ATOM 2283 C C . ASN A 1 275 ? 15.836 17.195 4.461 1.00 89.06 275 ASN A C 1
ATOM 2285 O O . ASN A 1 275 ? 16.980 16.753 4.321 1.00 89.06 275 ASN A O 1
ATOM 2289 N N . ILE A 1 276 ? 15.623 18.433 4.916 1.00 87.94 276 ILE A N 1
ATOM 2290 C CA . ILE A 1 276 ? 16.708 19.320 5.356 1.00 87.94 276 ILE A CA 1
ATOM 2291 C C . ILE A 1 276 ? 17.347 18.764 6.624 1.00 87.94 276 ILE A C 1
ATOM 2293 O O . ILE A 1 276 ? 18.563 18.577 6.627 1.00 87.94 276 ILE A O 1
ATOM 2297 N N . SER A 1 277 ? 16.534 18.444 7.625 1.00 87.25 277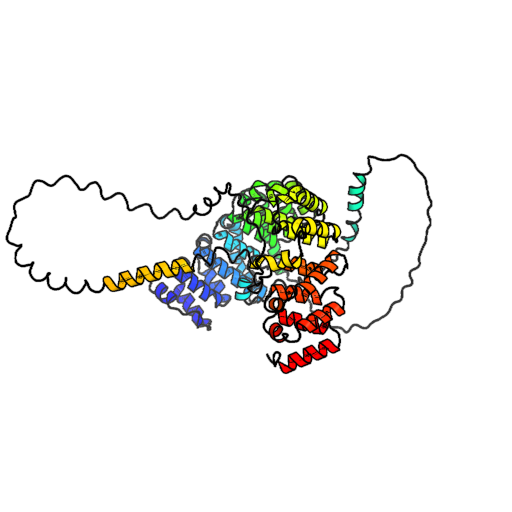 SER A N 1
ATOM 2298 C CA . SER A 1 277 ? 17.000 18.158 8.979 1.00 87.25 277 SER A CA 1
ATOM 2299 C C . SER A 1 277 ? 17.295 16.677 9.241 1.00 87.25 277 SER A C 1
ATOM 2301 O O . SER A 1 277 ? 18.160 16.383 10.054 1.00 87.25 277 SER A O 1
ATOM 2303 N N . TYR A 1 278 ? 16.641 15.735 8.543 1.00 88.12 278 TYR A N 1
ATOM 2304 C CA . TYR A 1 278 ? 16.683 14.298 8.895 1.00 88.12 278 TYR A CA 1
ATOM 2305 C C . TYR A 1 278 ? 17.108 13.359 7.780 1.00 88.12 278 TYR A C 1
ATOM 2307 O O . TYR A 1 278 ? 17.187 12.145 7.995 1.00 88.12 278 TYR A O 1
ATOM 2315 N N . LEU A 1 279 ? 17.374 13.874 6.581 1.00 92.31 279 LEU A N 1
ATOM 2316 C CA . LEU A 1 279 ? 17.935 13.032 5.536 1.00 92.31 279 LEU A CA 1
ATOM 2317 C C . LEU A 1 279 ? 19.394 12.712 5.870 1.00 92.31 279 LEU A C 1
ATOM 2319 O O . LEU A 1 279 ? 20.291 13.490 5.547 1.00 92.31 279 LEU A O 1
ATOM 2323 N N . CYS A 1 280 ? 19.592 11.558 6.503 1.00 94.44 280 CYS A N 1
ATOM 2324 C CA . CYS A 1 280 ? 20.879 10.928 6.754 1.00 94.44 280 CYS A CA 1
ATOM 2325 C C . CYS A 1 280 ? 20.982 9.647 5.919 1.00 94.44 280 CYS A C 1
ATOM 2327 O O . CYS A 1 280 ? 20.059 8.832 5.898 1.00 94.44 280 CYS A O 1
ATOM 2329 N N . VAL A 1 281 ? 22.107 9.479 5.224 1.00 95.88 281 VAL A N 1
ATOM 2330 C CA . VAL A 1 281 ? 22.365 8.350 4.317 1.00 95.88 281 VAL A CA 1
ATOM 2331 C C . VAL A 1 281 ? 22.358 7.020 5.063 1.00 95.88 281 VAL A C 1
ATOM 2333 O O . VAL A 1 281 ? 21.775 6.057 4.570 1.00 95.88 281 VAL A O 1
ATOM 2336 N N . GLU A 1 282 ? 22.925 6.982 6.269 1.00 96.50 282 GLU A N 1
ATOM 2337 C CA . GLU A 1 282 ? 22.951 5.771 7.094 1.00 96.50 282 GLU A CA 1
ATOM 2338 C C . GLU A 1 282 ? 21.545 5.332 7.507 1.00 96.50 282 GLU A C 1
ATOM 2340 O O . GLU A 1 282 ? 21.215 4.153 7.413 1.00 96.50 282 GLU A O 1
ATOM 2345 N N . ARG A 1 283 ? 20.648 6.278 7.812 1.00 95.06 283 ARG A N 1
ATOM 2346 C CA . ARG A 1 283 ? 19.252 5.945 8.132 1.00 95.06 283 ARG A CA 1
ATOM 2347 C C . ARG A 1 283 ? 18.508 5.322 6.957 1.00 95.06 283 ARG A C 1
ATOM 2349 O O . ARG A 1 283 ? 17.639 4.491 7.174 1.00 95.06 283 ARG A O 1
ATOM 2356 N N . LEU A 1 284 ? 18.842 5.657 5.707 1.00 96.38 284 LEU A N 1
ATOM 2357 C CA . LEU A 1 284 ? 18.201 5.020 4.546 1.00 96.38 284 LEU A CA 1
ATOM 2358 C C . LEU A 1 284 ? 18.473 3.514 4.469 1.00 96.38 284 LEU A C 1
ATOM 2360 O O . LEU A 1 284 ? 17.722 2.797 3.809 1.00 96.38 284 LEU A O 1
ATOM 2364 N N . LYS A 1 285 ? 19.538 3.033 5.118 1.00 96.56 285 LYS A N 1
ATOM 2365 C CA . LYS A 1 285 ? 19.877 1.609 5.193 1.00 96.56 285 LYS A CA 1
ATOM 2366 C C . LYS A 1 285 ? 19.033 0.860 6.226 1.00 96.56 285 LYS A C 1
ATOM 2368 O O . LYS A 1 285 ? 19.031 -0.367 6.211 1.00 96.56 285 LYS A O 1
ATOM 2373 N N . GLU A 1 286 ? 18.285 1.560 7.078 1.00 95.88 286 GLU A N 1
ATOM 2374 C CA . GLU A 1 286 ? 17.364 0.951 8.037 1.00 95.88 286 GLU A CA 1
ATOM 2375 C C . GLU A 1 286 ? 16.004 0.637 7.381 1.00 95.88 286 GLU A C 1
ATOM 2377 O O . GLU A 1 286 ? 15.464 1.491 6.671 1.00 95.88 286 GLU A O 1
ATOM 2382 N N . PRO A 1 287 ? 15.381 -0.534 7.634 1.00 95.81 287 PRO A N 1
ATOM 2383 C CA . PRO A 1 287 ? 14.145 -0.939 6.947 1.00 95.81 287 PRO A CA 1
ATOM 2384 C C . PRO A 1 287 ? 12.991 0.058 7.092 1.00 95.81 287 PRO A C 1
ATOM 2386 O O . PRO A 1 287 ? 12.326 0.397 6.114 1.00 95.81 287 PRO A O 1
ATOM 2389 N N . VAL A 1 288 ? 12.784 0.561 8.311 1.00 93.06 288 VAL A N 1
ATOM 2390 C CA . VAL A 1 288 ? 11.687 1.479 8.645 1.00 93.06 288 VAL A CA 1
ATOM 2391 C C . VAL A 1 288 ? 11.832 2.804 7.895 1.00 93.06 288 VAL A C 1
ATOM 2393 O O . VAL A 1 288 ? 10.881 3.280 7.276 1.00 93.06 288 VAL A O 1
ATOM 2396 N N . PHE A 1 289 ? 13.034 3.382 7.894 1.00 94.62 289 PHE A N 1
ATOM 2397 C CA . PHE A 1 289 ? 13.298 4.641 7.203 1.00 94.62 289 PHE A CA 1
ATOM 2398 C C . PHE A 1 289 ? 13.377 4.469 5.685 1.00 94.62 289 PHE A C 1
ATOM 2400 O O . PHE A 1 289 ? 12.954 5.368 4.963 1.00 94.62 289 PHE A O 1
ATOM 2407 N N . SER A 1 290 ? 13.853 3.325 5.186 1.00 95.81 290 SER A N 1
ATOM 2408 C CA . SER A 1 290 ? 13.800 3.000 3.758 1.00 95.81 290 SER A CA 1
ATOM 2409 C C . SER A 1 290 ? 12.357 3.022 3.248 1.00 95.81 290 SER A C 1
ATOM 2411 O O . SER A 1 290 ? 12.043 3.779 2.329 1.00 95.81 290 SER A O 1
ATOM 2413 N N . TYR A 1 291 ? 11.448 2.318 3.934 1.00 95.19 291 TYR A N 1
ATOM 2414 C CA . TYR A 1 291 ? 10.016 2.330 3.619 1.00 95.19 291 TYR A CA 1
ATOM 2415 C C . TYR A 1 291 ? 9.391 3.730 3.749 1.00 95.19 291 TYR A C 1
ATOM 2417 O O . TYR A 1 291 ? 8.620 4.173 2.887 1.00 95.19 291 TYR A O 1
ATOM 2425 N N . PHE A 1 292 ? 9.753 4.457 4.812 1.00 94.69 292 PHE A N 1
ATOM 2426 C CA . PHE A 1 292 ? 9.313 5.835 5.022 1.00 94.69 292 PHE A CA 1
ATOM 2427 C C . PHE A 1 292 ? 9.692 6.727 3.835 1.00 94.69 292 PHE A C 1
ATOM 2429 O O . PHE A 1 292 ? 8.831 7.408 3.277 1.00 94.69 292 PHE A O 1
ATOM 2436 N N . TYR A 1 293 ? 10.960 6.704 3.414 1.00 96.06 293 TYR A N 1
ATOM 2437 C CA . TYR A 1 293 ? 11.451 7.544 2.326 1.00 96.06 293 TYR A CA 1
ATOM 2438 C C . TYR A 1 293 ? 10.980 7.084 0.949 1.00 96.06 293 TYR A C 1
ATOM 2440 O O . TYR A 1 293 ? 10.697 7.942 0.120 1.00 96.06 293 TYR A O 1
ATOM 2448 N N . GLU A 1 294 ? 10.821 5.785 0.701 1.00 95.62 294 GLU A N 1
ATOM 2449 C CA . GLU A 1 294 ? 10.141 5.275 -0.495 1.00 95.62 294 GLU A CA 1
ATOM 2450 C C . GLU A 1 294 ? 8.749 5.911 -0.627 1.00 95.62 294 GLU A C 1
ATOM 2452 O O . GLU A 1 294 ? 8.440 6.597 -1.609 1.00 95.62 294 GLU A O 1
ATOM 2457 N N . THR A 1 295 ? 7.931 5.815 0.420 1.00 93.62 295 THR A N 1
ATOM 2458 C CA . THR A 1 295 ? 6.590 6.402 0.379 1.00 93.62 295 THR A CA 1
ATOM 2459 C C . THR A 1 295 ? 6.653 7.927 0.257 1.00 93.62 295 THR A C 1
ATOM 2461 O O . THR A 1 295 ? 5.904 8.516 -0.529 1.00 93.62 295 THR A O 1
ATOM 2464 N N . LEU A 1 296 ? 7.577 8.580 0.971 1.00 93.94 296 LEU A N 1
ATOM 2465 C CA . LEU A 1 296 ? 7.759 10.030 0.944 1.00 93.94 296 LEU A CA 1
ATOM 2466 C C . LEU A 1 296 ? 8.122 10.539 -0.457 1.00 93.94 296 LEU A C 1
ATOM 2468 O O . LEU A 1 296 ? 7.480 11.473 -0.942 1.00 93.94 296 LEU A O 1
ATOM 2472 N N . ILE A 1 297 ? 9.105 9.913 -1.119 1.00 95.88 297 ILE A N 1
ATOM 2473 C CA . ILE A 1 297 ? 9.592 10.251 -2.469 1.00 95.88 297 ILE A CA 1
ATOM 2474 C C . ILE A 1 297 ? 8.440 10.249 -3.466 1.00 95.88 297 ILE A C 1
ATOM 2476 O O . ILE A 1 297 ? 8.284 11.223 -4.203 1.00 95.88 297 ILE A O 1
ATOM 2480 N N . SER A 1 298 ? 7.575 9.229 -3.425 1.00 93.81 298 SER A N 1
ATOM 2481 C CA . SER A 1 298 ? 6.414 9.118 -4.322 1.00 93.81 298 SER A CA 1
ATOM 2482 C C . SER A 1 298 ? 5.435 10.301 -4.223 1.00 93.81 298 SER A C 1
ATOM 2484 O O . SER A 1 298 ? 4.606 10.516 -5.110 1.00 93.81 298 SER A O 1
ATOM 2486 N N . LYS A 1 299 ? 5.503 11.077 -3.131 1.00 92.56 299 LYS A N 1
ATOM 2487 C CA . LYS A 1 299 ? 4.627 12.219 -2.841 1.00 92.56 299 LYS A CA 1
ATOM 2488 C C . LYS A 1 299 ? 5.341 13.569 -2.868 1.00 92.56 299 LYS A C 1
ATOM 2490 O O . LYS A 1 299 ? 4.678 14.589 -2.653 1.00 92.56 299 LYS A O 1
ATOM 2495 N N . MET A 1 300 ? 6.654 13.600 -3.097 1.00 94.62 300 MET A N 1
ATOM 2496 C CA . MET A 1 300 ? 7.430 14.837 -3.144 1.00 94.62 300 MET A CA 1
ATOM 2497 C C . MET A 1 300 ? 7.123 15.646 -4.412 1.00 94.62 300 MET A C 1
ATOM 2499 O O . MET A 1 300 ? 6.889 15.109 -5.490 1.00 94.62 300 MET A O 1
ATOM 2503 N N . THR A 1 301 ? 7.184 16.974 -4.303 1.00 94.88 301 THR A N 1
ATOM 2504 C CA . THR A 1 301 ? 7.227 17.850 -5.486 1.00 94.88 301 THR A CA 1
ATOM 2505 C C . THR A 1 301 ? 8.578 17.760 -6.187 1.00 94.88 301 THR A C 1
ATOM 2507 O O . THR A 1 301 ? 9.578 17.422 -5.560 1.00 94.88 301 THR A O 1
ATOM 2510 N N . GLN A 1 302 ? 8.648 18.184 -7.453 1.00 95.50 302 GLN A N 1
ATOM 2511 C CA . GLN A 1 302 ? 9.906 18.253 -8.214 1.00 95.50 302 GLN A CA 1
ATOM 2512 C C . GLN A 1 302 ? 11.009 19.048 -7.488 1.00 95.50 302 GLN A C 1
ATOM 2514 O O . GLN A 1 302 ? 12.168 18.644 -7.490 1.00 95.50 302 GLN A O 1
ATOM 2519 N N . LYS A 1 303 ? 10.656 20.139 -6.789 1.00 95.56 303 LYS A N 1
ATOM 2520 C CA . LYS A 1 303 ? 11.610 20.923 -5.984 1.00 95.56 303 LYS A CA 1
ATOM 2521 C C . LYS A 1 303 ? 12.177 20.114 -4.810 1.00 95.56 303 LYS A C 1
ATOM 2523 O O . LYS A 1 303 ? 13.382 20.148 -4.571 1.00 95.56 303 LYS A O 1
ATOM 2528 N N . ASN A 1 304 ? 11.322 19.375 -4.101 1.00 95.31 304 ASN A N 1
ATOM 2529 C CA . ASN A 1 304 ? 11.739 18.533 -2.977 1.00 95.31 304 ASN A CA 1
ATOM 2530 C C . ASN A 1 304 ? 12.524 17.300 -3.455 1.00 95.31 304 ASN A C 1
ATOM 2532 O O . ASN A 1 304 ? 13.522 16.956 -2.828 1.00 95.31 304 ASN A O 1
ATOM 2536 N N . LEU A 1 305 ? 12.139 16.702 -4.590 1.00 96.50 305 LEU A N 1
ATOM 2537 C CA . LEU A 1 305 ? 12.880 15.621 -5.249 1.00 96.50 305 LEU A CA 1
ATOM 2538 C C . LEU A 1 305 ? 14.276 16.071 -5.671 1.00 96.50 305 LEU A C 1
ATOM 2540 O O . LEU A 1 305 ? 15.241 15.361 -5.419 1.00 96.50 305 LEU A O 1
ATOM 2544 N N . LEU A 1 306 ? 14.410 17.265 -6.257 1.00 96.31 306 LEU A N 1
ATOM 2545 C CA . LEU A 1 306 ? 15.713 17.814 -6.627 1.00 96.31 306 LEU A CA 1
ATOM 2546 C C . LEU A 1 306 ? 16.613 18.004 -5.400 1.00 96.31 306 LEU A C 1
ATOM 2548 O O . LEU A 1 306 ? 17.801 17.692 -5.461 1.00 96.31 306 LEU A O 1
ATOM 2552 N N . PHE A 1 307 ? 16.059 18.502 -4.292 1.00 95.88 307 PHE A N 1
ATOM 2553 C CA . PHE A 1 307 ? 16.796 18.646 -3.038 1.00 95.88 307 PHE A CA 1
ATOM 2554 C C . PHE A 1 307 ? 17.230 17.286 -2.470 1.00 95.88 307 PHE A C 1
ATOM 2556 O O . PHE A 1 307 ? 18.408 17.100 -2.170 1.00 95.88 307 PHE A O 1
ATOM 2563 N N . PHE A 1 308 ? 16.306 16.322 -2.392 1.00 96.75 308 PHE A N 1
ATOM 2564 C CA . PHE A 1 308 ? 16.587 14.951 -1.960 1.00 96.75 308 PHE A CA 1
ATOM 2565 C C . PHE A 1 308 ? 17.679 14.308 -2.827 1.00 96.75 308 PHE A C 1
ATOM 2567 O O . PHE A 1 308 ? 18.688 13.823 -2.322 1.00 96.75 308 PHE A O 1
ATOM 2574 N N . TYR A 1 309 ? 17.528 14.396 -4.150 1.00 97.44 309 TYR A N 1
ATOM 2575 C CA . TYR A 1 309 ? 18.493 13.895 -5.120 1.00 97.44 309 TYR A CA 1
ATOM 2576 C C . TYR A 1 309 ? 19.884 14.496 -4.913 1.00 97.44 309 TYR A C 1
ATOM 2578 O O . TYR A 1 309 ? 20.851 13.747 -4.923 1.00 97.44 309 TYR A O 1
ATOM 2586 N N . LYS A 1 310 ? 20.014 15.812 -4.688 1.00 96.94 310 LYS A N 1
ATOM 2587 C CA . LYS A 1 310 ? 21.324 16.449 -4.456 1.00 96.94 310 LYS A CA 1
ATOM 2588 C C . LYS A 1 310 ? 22.068 15.842 -3.262 1.00 96.94 310 LYS A C 1
ATOM 2590 O O . LYS A 1 310 ? 23.265 15.613 -3.381 1.00 96.94 310 LYS A O 1
ATOM 2595 N N . LYS A 1 311 ? 21.365 15.545 -2.163 1.00 96.81 311 LYS A N 1
ATOM 2596 C CA . LYS A 1 311 ? 21.951 14.905 -0.972 1.00 96.81 311 LYS A CA 1
ATOM 2597 C C . LYS A 1 311 ? 22.326 13.437 -1.208 1.00 96.81 311 LYS A C 1
ATOM 2599 O O . LYS A 1 311 ? 23.346 12.983 -0.709 1.00 96.81 311 LYS A O 1
ATOM 2604 N N . ILE A 1 312 ? 21.527 12.703 -1.983 1.00 97.62 312 ILE A N 1
ATOM 2605 C CA . ILE A 1 312 ? 21.730 11.265 -2.237 1.00 97.62 312 ILE A CA 1
ATOM 2606 C C . ILE A 1 312 ? 22.703 10.981 -3.385 1.00 97.62 312 ILE A C 1
ATOM 2608 O O . ILE A 1 312 ? 23.330 9.925 -3.409 1.00 97.62 312 ILE A O 1
ATOM 2612 N N . LYS A 1 313 ? 22.876 11.924 -4.316 1.00 97.69 313 LYS A N 1
ATOM 2613 C CA . LYS A 1 313 ? 23.713 11.781 -5.516 1.00 97.69 313 LYS A CA 1
ATOM 2614 C C . LYS A 1 313 ? 25.122 11.223 -5.229 1.00 97.69 313 LYS A C 1
ATOM 2616 O O . LYS A 1 313 ? 25.504 10.312 -5.962 1.00 97.69 313 LYS A O 1
ATOM 2621 N N . PRO A 1 314 ? 25.881 11.686 -4.212 1.00 98.19 314 PRO A N 1
ATOM 2622 C CA . PRO A 1 314 ? 27.225 11.161 -3.936 1.00 98.19 314 PRO A CA 1
ATOM 2623 C C . PRO A 1 314 ? 27.236 9.687 -3.508 1.00 98.19 314 PRO A C 1
ATOM 2625 O O . PRO A 1 314 ? 28.191 8.972 -3.780 1.00 98.19 314 PRO A O 1
ATOM 2628 N N . TYR A 1 315 ? 26.146 9.216 -2.899 1.00 98.12 315 TYR A N 1
ATOM 2629 C CA . TYR A 1 315 ? 26.011 7.873 -2.328 1.00 98.12 315 TYR A CA 1
ATOM 2630 C C . TYR A 1 315 ? 25.182 6.937 -3.213 1.00 98.12 315 TYR A C 1
ATOM 2632 O O . TYR A 1 315 ? 24.778 5.859 -2.781 1.00 98.12 315 TYR A O 1
ATOM 2640 N N . PHE A 1 316 ? 24.886 7.348 -4.451 1.00 98.00 316 PHE A N 1
ATOM 2641 C CA . PHE A 1 316 ? 23.935 6.653 -5.314 1.00 98.00 316 PHE A CA 1
ATOM 2642 C C . PHE A 1 316 ? 24.300 5.178 -5.517 1.00 98.00 316 PHE A C 1
ATOM 2644 O O . PHE A 1 316 ? 23.437 4.327 -5.328 1.00 98.00 316 PHE A O 1
ATOM 2651 N N . ILE A 1 317 ? 25.557 4.858 -5.847 1.00 97.94 317 ILE A N 1
ATOM 2652 C CA . ILE A 1 317 ? 25.990 3.468 -6.071 1.00 97.94 317 ILE A CA 1
ATOM 2653 C C . ILE A 1 317 ? 25.935 2.651 -4.779 1.00 97.94 317 ILE A C 1
ATOM 2655 O O . ILE A 1 317 ? 25.333 1.582 -4.777 1.00 97.94 317 ILE A O 1
ATOM 2659 N N . GLN A 1 318 ? 26.463 3.186 -3.676 1.00 97.19 318 GLN A N 1
ATOM 2660 C CA . GLN A 1 318 ? 26.438 2.524 -2.368 1.00 97.19 318 GLN A CA 1
ATOM 2661 C C . GLN A 1 318 ? 25.008 2.178 -1.923 1.00 97.19 318 GLN A C 1
ATOM 2663 O O . GLN A 1 318 ? 24.741 1.071 -1.467 1.00 97.19 318 GLN A O 1
ATOM 2668 N N . LEU A 1 319 ? 24.065 3.114 -2.067 1.00 97.12 319 LEU A N 1
ATOM 2669 C CA . LEU A 1 319 ? 22.663 2.884 -1.711 1.00 97.12 319 LEU A CA 1
ATOM 2670 C C . LEU A 1 319 ? 21.946 1.973 -2.715 1.00 97.12 319 LEU A C 1
ATOM 2672 O O . LEU A 1 319 ? 20.996 1.289 -2.352 1.00 97.12 319 LEU A O 1
ATOM 2676 N N . SER A 1 320 ? 22.398 1.948 -3.969 1.00 97.12 320 SER A N 1
ATOM 2677 C CA . SER A 1 320 ? 21.836 1.081 -5.004 1.00 97.12 320 SER A CA 1
ATOM 2678 C C . SER A 1 320 ? 22.166 -0.395 -4.773 1.00 97.12 320 SER A C 1
ATOM 2680 O O . SER A 1 320 ? 21.346 -1.264 -5.059 1.00 97.12 320 SER A O 1
ATOM 2682 N N . THR A 1 321 ? 23.357 -0.698 -4.263 1.00 95.75 321 THR A N 1
ATOM 2683 C CA . THR A 1 321 ? 23.803 -2.080 -4.028 1.00 95.75 321 THR A CA 1
ATOM 2684 C C . THR A 1 321 ? 23.397 -2.612 -2.655 1.00 95.75 321 THR A C 1
ATOM 2686 O O . THR A 1 321 ? 23.351 -3.822 -2.450 1.00 95.75 321 THR A O 1
ATOM 2689 N N . HIS A 1 322 ? 23.049 -1.732 -1.716 1.00 96.19 322 HIS A N 1
ATOM 2690 C CA . HIS A 1 322 ? 22.618 -2.126 -0.379 1.00 96.19 322 HIS A CA 1
ATOM 2691 C C . HIS A 1 322 ? 21.238 -2.823 -0.400 1.00 96.19 322 HIS A C 1
ATOM 2693 O O . HIS A 1 322 ? 20.319 -2.347 -1.073 1.00 96.19 322 HIS A O 1
ATOM 2699 N N . PRO A 1 323 ? 21.020 -3.907 0.372 1.00 95.19 323 PRO A N 1
ATOM 2700 C CA . PRO A 1 323 ? 19.790 -4.710 0.314 1.00 95.19 323 PRO A CA 1
ATOM 2701 C C . PRO A 1 323 ? 18.512 -3.946 0.694 1.00 95.19 323 PRO A C 1
ATOM 2703 O O . PRO A 1 323 ? 17.436 -4.280 0.204 1.00 95.19 323 PRO A O 1
ATOM 2706 N N . ILE A 1 324 ? 18.630 -2.926 1.551 1.00 95.94 324 ILE A N 1
ATOM 2707 C CA . ILE A 1 324 ? 17.491 -2.164 2.089 1.00 95.94 324 ILE A CA 1
ATOM 2708 C C . ILE A 1 324 ? 17.295 -0.806 1.397 1.00 95.94 324 ILE A C 1
ATOM 2710 O O . ILE A 1 324 ? 16.180 -0.480 1.002 1.00 95.94 324 ILE A O 1
ATOM 2714 N N . SER A 1 325 ? 18.335 0.015 1.227 1.00 97.31 325 SER A N 1
ATOM 2715 C CA . SER A 1 325 ? 18.187 1.350 0.632 1.00 97.31 325 SER A CA 1
ATOM 2716 C C . SER A 1 325 ? 18.025 1.318 -0.889 1.00 97.31 325 SER A C 1
ATOM 2718 O O . SER A 1 325 ? 17.635 2.331 -1.476 1.00 97.31 325 SER A O 1
ATOM 2720 N N . ASN A 1 326 ? 18.218 0.162 -1.537 1.00 96.88 326 ASN A N 1
ATOM 2721 C CA . ASN A 1 326 ? 17.934 0.027 -2.962 1.00 96.88 326 ASN A CA 1
ATOM 2722 C C . ASN A 1 326 ? 16.465 0.349 -3.298 1.00 96.88 326 ASN A C 1
ATOM 2724 O O . ASN A 1 326 ? 16.211 0.844 -4.392 1.00 96.88 326 ASN A O 1
ATOM 2728 N N . TYR A 1 327 ? 15.506 0.140 -2.385 1.00 96.81 327 TYR A N 1
ATOM 2729 C CA . TYR A 1 327 ? 14.086 0.454 -2.601 1.00 96.81 327 TYR A CA 1
ATOM 2730 C C . TYR A 1 327 ? 13.843 1.968 -2.683 1.00 96.81 327 TYR A C 1
ATOM 2732 O O . TYR A 1 327 ? 13.114 2.452 -3.556 1.00 96.81 327 TYR A O 1
ATOM 2740 N N . VAL A 1 328 ? 14.559 2.744 -1.864 1.00 97.56 328 VAL A N 1
ATOM 2741 C CA . VAL A 1 328 ? 14.573 4.213 -1.932 1.00 97.56 328 VAL A CA 1
ATOM 2742 C C . VAL A 1 328 ? 15.103 4.674 -3.288 1.00 97.56 328 VAL A C 1
ATOM 2744 O O . VAL A 1 328 ? 14.505 5.544 -3.926 1.00 97.56 328 VAL A O 1
ATOM 2747 N N . ILE A 1 329 ? 16.195 4.069 -3.770 1.00 98.19 329 ILE A N 1
ATOM 2748 C CA . ILE A 1 329 ? 16.776 4.414 -5.073 1.00 98.19 329 ILE A CA 1
ATOM 2749 C C . ILE A 1 329 ? 15.860 4.012 -6.233 1.00 98.19 329 ILE A C 1
ATOM 2751 O O . ILE A 1 329 ? 15.656 4.816 -7.143 1.00 98.19 329 ILE A O 1
ATOM 2755 N N . GLN A 1 330 ? 15.261 2.820 -6.196 1.00 97.31 330 GLN A N 1
ATOM 2756 C CA . GLN A 1 330 ? 14.267 2.378 -7.183 1.00 97.31 330 GLN A CA 1
ATOM 2757 C C . GLN A 1 330 ? 13.132 3.399 -7.310 1.00 97.31 330 GLN A C 1
ATOM 2759 O O . GLN A 1 330 ? 12.817 3.865 -8.408 1.00 97.31 330 GLN A O 1
ATOM 2764 N N . THR A 1 331 ? 12.578 3.815 -6.172 1.00 97.31 331 THR A N 1
ATOM 2765 C CA . THR A 1 331 ? 11.498 4.801 -6.114 1.00 97.31 331 THR A CA 1
ATOM 2766 C C . THR A 1 331 ? 11.941 6.164 -6.632 1.00 97.31 331 THR A C 1
ATOM 2768 O O . THR A 1 331 ? 11.204 6.811 -7.382 1.00 97.31 331 THR A O 1
ATOM 2771 N N . LEU A 1 332 ? 13.157 6.599 -6.282 1.00 98.00 332 LEU A N 1
ATOM 2772 C CA . LEU A 1 332 ? 13.735 7.847 -6.774 1.00 98.00 332 LEU A CA 1
ATOM 2773 C C . LEU A 1 332 ? 13.871 7.836 -8.300 1.00 98.00 332 LEU A C 1
ATOM 2775 O O . LEU A 1 332 ? 13.438 8.788 -8.944 1.00 98.00 332 LEU A O 1
ATOM 2779 N N . ILE A 1 333 ? 14.407 6.759 -8.880 1.00 97.75 333 ILE A N 1
ATOM 2780 C CA . ILE A 1 333 ? 14.554 6.595 -10.334 1.00 97.75 333 ILE A CA 1
ATOM 2781 C C . ILE A 1 333 ? 13.187 6.641 -11.029 1.00 97.75 333 ILE A C 1
ATOM 2783 O O . ILE A 1 333 ? 13.028 7.318 -12.047 1.00 97.75 333 ILE A O 1
ATOM 2787 N N . ASN A 1 334 ? 12.190 5.951 -10.470 1.00 95.75 334 ASN A N 1
ATOM 2788 C CA . ASN A 1 334 ? 10.853 5.859 -11.052 1.00 95.75 334 ASN A CA 1
ATOM 2789 C C . ASN A 1 334 ? 10.061 7.180 -10.965 1.00 95.75 334 ASN A C 1
ATOM 2791 O O . ASN A 1 334 ? 9.237 7.472 -11.840 1.00 95.75 334 ASN A O 1
ATOM 2795 N N . THR A 1 335 ? 10.304 7.973 -9.915 1.00 96.31 335 THR A N 1
ATOM 2796 C CA . THR A 1 335 ? 9.572 9.219 -9.628 1.00 96.31 335 THR A CA 1
ATOM 2797 C C . THR A 1 335 ? 10.261 10.457 -10.210 1.00 96.31 335 THR A C 1
ATOM 2799 O O . THR A 1 335 ? 9.583 11.373 -10.675 1.00 96.31 335 THR A O 1
ATOM 2802 N N . PHE A 1 336 ? 11.598 10.509 -10.213 1.00 97.31 336 PHE A N 1
ATOM 2803 C CA . PHE A 1 336 ? 12.380 11.678 -10.631 1.00 97.31 336 PHE A CA 1
ATOM 2804 C C . PHE A 1 336 ? 13.112 11.448 -11.959 1.00 97.31 336 PHE A C 1
ATOM 2806 O O . PHE A 1 336 ? 14.339 11.519 -12.061 1.00 97.31 336 PHE A O 1
ATOM 2813 N N . THR A 1 337 ? 12.332 11.196 -13.009 1.00 96.94 337 THR A N 1
ATOM 2814 C CA . THR A 1 337 ? 12.832 10.767 -14.325 1.00 96.94 337 THR A CA 1
ATOM 2815 C C . THR A 1 337 ? 13.756 11.775 -15.007 1.00 96.94 337 THR A C 1
ATOM 2817 O O . THR A 1 337 ? 14.679 11.376 -15.711 1.00 96.94 337 THR A O 1
ATOM 2820 N N . LEU A 1 338 ? 13.627 13.072 -14.705 1.00 96.44 338 LEU A N 1
ATOM 2821 C CA . LEU A 1 338 ? 14.468 14.149 -15.251 1.00 96.44 338 LEU A CA 1
ATOM 2822 C C . LEU A 1 338 ? 15.980 13.948 -15.025 1.00 96.44 338 LEU A C 1
ATOM 2824 O O . LEU A 1 338 ? 16.796 14.559 -15.717 1.00 96.44 338 LEU A O 1
ATOM 2828 N N . LYS A 1 339 ? 16.386 13.105 -14.066 1.00 97.69 339 LYS A N 1
ATOM 2829 C CA . LYS A 1 339 ? 17.798 12.787 -13.792 1.00 97.69 339 LYS A CA 1
ATOM 2830 C C . LYS A 1 339 ? 18.269 11.456 -14.390 1.00 97.69 339 LYS A C 1
ATOM 2832 O O . LYS A 1 339 ? 19.372 11.012 -14.067 1.00 97.69 339 LYS A O 1
ATOM 2837 N N . TYR A 1 340 ? 17.531 10.883 -15.348 1.00 97.69 340 TYR A N 1
ATOM 2838 C CA . TYR A 1 340 ? 17.891 9.630 -16.030 1.00 97.69 340 TYR A CA 1
ATOM 2839 C C . TYR A 1 340 ? 19.321 9.614 -16.588 1.00 97.69 340 TYR A C 1
ATOM 2841 O O . TYR A 1 340 ? 19.961 8.567 -16.577 1.00 97.69 340 TYR A O 1
ATOM 2849 N N . LYS A 1 341 ? 19.858 10.752 -17.073 1.00 97.75 341 LYS A N 1
ATOM 2850 C CA . LYS A 1 341 ? 21.233 10.822 -17.607 1.00 97.75 341 LYS A CA 1
ATOM 2851 C C . LYS A 1 341 ? 22.262 10.394 -16.558 1.00 97.75 341 LYS A C 1
ATOM 2853 O O . LYS A 1 341 ? 23.154 9.614 -16.881 1.00 97.75 341 LYS A O 1
ATOM 2858 N N . PHE A 1 342 ? 22.102 10.871 -15.323 1.00 98.00 342 PHE A N 1
ATOM 2859 C CA . PHE A 1 342 ? 22.972 10.513 -14.208 1.00 98.00 342 PHE A CA 1
ATOM 2860 C C . PHE A 1 342 ? 22.770 9.054 -13.799 1.00 98.00 342 PHE A C 1
ATOM 2862 O O . PHE A 1 342 ? 23.752 8.323 -13.749 1.00 98.00 342 PHE A O 1
ATOM 2869 N N . TYR A 1 343 ? 21.520 8.618 -13.582 1.00 98.00 343 TYR A N 1
ATOM 2870 C CA . TYR A 1 343 ? 21.222 7.232 -13.190 1.00 98.00 343 TYR A CA 1
ATOM 2871 C C . TYR A 1 343 ? 21.823 6.235 -14.181 1.00 98.00 343 TYR A C 1
ATOM 2873 O O . TYR A 1 343 ? 22.546 5.325 -13.791 1.00 98.00 343 TYR A O 1
ATOM 2881 N N . TYR A 1 344 ? 21.596 6.479 -15.472 1.00 97.88 344 TYR A N 1
ATOM 2882 C CA . TYR A 1 344 ? 22.156 5.694 -16.561 1.00 97.88 344 TYR A CA 1
ATOM 2883 C C . TYR A 1 344 ? 23.685 5.672 -16.528 1.00 97.88 344 TYR A C 1
ATOM 2885 O O . TYR A 1 344 ? 24.278 4.602 -16.540 1.00 97.88 344 TYR A O 1
ATOM 2893 N N . SER A 1 345 ? 24.334 6.840 -16.460 1.00 97.75 345 SER A N 1
ATOM 2894 C CA . SER A 1 345 ? 25.798 6.917 -16.454 1.00 97.75 345 SER A CA 1
ATOM 2895 C C . SER A 1 345 ? 26.409 6.174 -15.268 1.00 97.75 345 SER A C 1
ATOM 2897 O O . SER A 1 345 ? 27.393 5.466 -15.454 1.00 97.75 345 SER A O 1
ATOM 2899 N N . GLN A 1 346 ? 25.833 6.317 -14.073 1.00 97.81 346 GLN A N 1
ATOM 2900 C CA . GLN A 1 346 ? 26.326 5.651 -12.870 1.00 97.81 346 GLN A CA 1
ATOM 2901 C C . GLN A 1 346 ? 26.135 4.136 -12.947 1.00 97.81 346 GLN A C 1
ATOM 2903 O O . GLN A 1 346 ? 27.074 3.394 -12.677 1.00 97.81 346 GLN A O 1
ATOM 2908 N N . ILE A 1 347 ? 24.955 3.673 -13.362 1.00 96.94 347 ILE A N 1
ATOM 2909 C CA . ILE A 1 347 ? 24.654 2.241 -13.468 1.00 96.94 347 ILE A CA 1
ATOM 2910 C C . ILE A 1 347 ? 25.509 1.576 -14.548 1.00 96.94 347 ILE A C 1
ATOM 2912 O O . ILE A 1 347 ? 26.089 0.531 -14.288 1.00 96.94 347 ILE A O 1
ATOM 2916 N N . ILE A 1 348 ? 25.654 2.192 -15.726 1.00 96.44 348 ILE A N 1
ATOM 2917 C CA . ILE A 1 348 ? 26.490 1.640 -16.802 1.00 96.44 348 ILE A CA 1
ATOM 2918 C C . ILE A 1 348 ? 27.972 1.649 -16.427 1.00 96.44 348 ILE A C 1
ATOM 2920 O O . ILE A 1 348 ? 28.660 0.679 -16.712 1.00 96.44 348 ILE A O 1
ATOM 2924 N N . LYS A 1 349 ? 28.478 2.697 -15.761 1.00 96.88 349 LYS A N 1
ATOM 2925 C CA . LYS A 1 349 ? 29.878 2.729 -15.305 1.00 96.88 349 LYS A CA 1
ATOM 2926 C C . LYS A 1 349 ? 30.180 1.622 -14.286 1.00 96.88 349 LYS A C 1
ATOM 2928 O O . LYS A 1 349 ? 31.298 1.129 -14.248 1.00 96.88 349 LYS A O 1
ATOM 2933 N N . ASN A 1 350 ? 29.188 1.228 -13.489 1.00 96.56 350 ASN A N 1
ATOM 2934 C CA . ASN A 1 350 ? 29.328 0.247 -12.412 1.00 96.56 350 ASN A CA 1
ATOM 2935 C C . ASN A 1 350 ? 28.505 -1.025 -12.679 1.00 96.56 350 ASN A C 1
ATOM 2937 O O . ASN A 1 350 ? 27.986 -1.629 -11.742 1.00 96.56 350 ASN A O 1
ATOM 2941 N N . TYR A 1 351 ? 28.336 -1.416 -13.947 1.00 94.69 351 TYR A N 1
ATOM 2942 C CA . TYR A 1 351 ? 27.397 -2.476 -14.338 1.00 94.69 351 TYR A CA 1
ATOM 2943 C C . TYR A 1 351 ? 27.675 -3.818 -13.642 1.00 94.69 351 TYR A C 1
ATOM 2945 O O . TYR A 1 351 ? 26.737 -4.539 -13.321 1.00 94.69 351 TYR A O 1
ATOM 2953 N N . GLN A 1 352 ? 28.942 -4.106 -13.334 1.00 94.62 352 GLN A N 1
ATOM 2954 C CA . GLN A 1 352 ? 29.392 -5.319 -12.640 1.00 94.62 352 GLN A CA 1
ATOM 2955 C C . GLN A 1 352 ? 28.802 -5.470 -11.228 1.00 94.62 352 GLN A C 1
ATOM 2957 O O . GLN A 1 352 ? 28.655 -6.585 -10.739 1.00 94.62 352 GLN A O 1
ATOM 2962 N N . LEU A 1 353 ? 28.419 -4.363 -10.579 1.00 94.62 353 LEU A N 1
ATOM 2963 C CA . LEU A 1 353 ? 27.802 -4.382 -9.248 1.00 94.62 353 LEU A CA 1
ATOM 2964 C C . LEU A 1 353 ? 26.312 -4.753 -9.283 1.00 94.62 353 LEU A C 1
ATOM 2966 O O . LEU A 1 353 ? 25.694 -4.953 -8.237 1.00 94.62 353 LEU A O 1
ATOM 2970 N N . PHE A 1 354 ? 25.707 -4.801 -10.471 1.00 92.75 354 PHE A N 1
ATOM 2971 C CA . PHE A 1 354 ? 24.289 -5.068 -10.644 1.00 92.75 354 PHE A CA 1
ATOM 2972 C C . PHE A 1 354 ? 24.087 -6.441 -11.274 1.00 92.75 354 PHE A C 1
ATOM 2974 O O . PHE A 1 354 ? 24.512 -6.707 -12.393 1.00 92.75 354 PHE A O 1
ATOM 2981 N N . ASN A 1 355 ? 23.357 -7.310 -10.578 1.00 85.88 355 ASN A N 1
ATOM 2982 C CA . ASN A 1 355 ? 22.848 -8.532 -11.192 1.00 85.88 355 ASN A CA 1
ATOM 2983 C C . ASN A 1 355 ? 21.857 -8.162 -12.315 1.00 85.88 355 ASN A C 1
ATOM 2985 O O . ASN A 1 355 ? 21.087 -7.210 -12.158 1.00 85.88 355 ASN A O 1
ATOM 2989 N N . ARG A 1 356 ? 21.815 -8.956 -13.395 1.00 74.31 356 ARG A N 1
ATOM 2990 C CA . ARG A 1 356 ? 20.772 -8.914 -14.440 1.00 74.31 356 ARG A CA 1
ATOM 2991 C C . ARG A 1 356 ? 19.361 -8.812 -13.842 1.00 74.31 356 ARG A C 1
ATOM 2993 O O . ARG A 1 356 ? 18.520 -8.081 -14.330 1.00 74.31 356 ARG A O 1
ATOM 3000 N N . ASN A 1 357 ? 19.127 -9.453 -12.699 1.00 68.31 357 ASN A N 1
ATOM 3001 C CA . ASN A 1 357 ? 17.849 -9.458 -11.982 1.00 68.31 357 ASN A CA 1
ATOM 3002 C C . ASN A 1 357 ? 17.632 -8.287 -11.001 1.00 68.31 357 ASN A C 1
ATOM 3004 O O . ASN A 1 357 ? 16.760 -8.364 -10.123 1.00 68.31 357 ASN A O 1
ATOM 3008 N N . SER A 1 358 ? 18.431 -7.222 -11.096 1.00 84.62 358 SER A N 1
ATOM 3009 C CA . SER A 1 358 ? 18.338 -6.066 -10.207 1.00 84.62 358 SER A CA 1
ATOM 3010 C C . SER A 1 358 ? 17.089 -5.234 -10.501 1.00 84.62 358 SER A C 1
ATOM 3012 O O . SER A 1 358 ? 16.912 -4.695 -11.594 1.00 84.62 358 SER A O 1
ATOM 3014 N N . ASN A 1 359 ? 16.246 -5.035 -9.484 1.00 90.94 359 ASN A N 1
ATOM 3015 C CA . ASN A 1 359 ? 15.070 -4.170 -9.603 1.00 90.94 359 ASN A CA 1
ATOM 3016 C C . ASN A 1 359 ? 15.451 -2.707 -9.922 1.00 90.94 359 ASN A C 1
ATOM 3018 O O . ASN A 1 359 ? 14.626 -1.954 -10.439 1.00 90.94 359 ASN A O 1
ATOM 3022 N N . ILE A 1 360 ? 16.691 -2.287 -9.644 1.00 94.81 360 ILE A N 1
ATOM 3023 C CA . ILE A 1 360 ? 17.192 -0.963 -10.036 1.00 94.81 360 ILE A CA 1
ATOM 3024 C C . ILE A 1 360 ? 17.305 -0.847 -11.553 1.00 94.81 360 ILE A C 1
ATOM 3026 O O . ILE A 1 360 ? 16.897 0.174 -12.103 1.00 94.81 360 ILE A O 1
ATOM 3030 N N . LEU A 1 361 ? 17.800 -1.887 -12.233 1.00 93.69 361 LEU A N 1
ATOM 3031 C CA . LEU A 1 361 ? 17.873 -1.909 -13.696 1.00 93.69 361 LEU A CA 1
ATOM 3032 C C . LEU A 1 361 ? 16.477 -1.821 -14.301 1.00 93.69 361 LEU A C 1
ATOM 3034 O O . LEU A 1 361 ? 16.248 -1.007 -15.191 1.00 93.69 361 LEU A O 1
ATOM 3038 N N . LEU A 1 362 ? 15.527 -2.585 -13.758 1.00 91.31 362 LEU A N 1
ATOM 3039 C CA . LEU A 1 362 ? 14.133 -2.540 -14.190 1.00 91.31 362 LEU A CA 1
ATOM 3040 C C . LEU A 1 362 ? 13.537 -1.129 -14.048 1.00 91.31 362 LEU A C 1
ATOM 3042 O O . LEU A 1 362 ? 12.958 -0.595 -14.995 1.00 91.31 362 LEU A O 1
ATOM 3046 N N . ASN A 1 363 ? 13.727 -0.484 -12.893 1.00 94.56 363 ASN A N 1
ATOM 3047 C CA . ASN A 1 363 ? 13.254 0.885 -12.679 1.00 94.56 363 ASN A CA 1
ATOM 3048 C C . ASN A 1 363 ? 13.977 1.900 -13.578 1.00 94.56 363 ASN A C 1
ATOM 3050 O O . ASN A 1 363 ? 13.343 2.848 -14.042 1.00 94.56 363 ASN A O 1
ATOM 3054 N N . LEU A 1 364 ? 15.266 1.703 -13.879 1.00 95.94 364 LEU A N 1
ATOM 3055 C CA . LEU A 1 364 ? 15.993 2.530 -14.845 1.00 95.94 364 LEU A CA 1
ATOM 3056 C C . LEU A 1 364 ? 15.417 2.377 -16.256 1.00 95.94 364 LEU A C 1
ATOM 3058 O O . LEU A 1 364 ? 15.244 3.382 -16.939 1.00 95.94 364 LEU A O 1
ATOM 3062 N N . VAL A 1 365 ? 15.087 1.161 -16.692 1.00 92.94 365 VAL A N 1
ATOM 3063 C CA . VAL A 1 365 ? 14.466 0.929 -18.004 1.00 92.94 365 VAL A CA 1
ATOM 3064 C C . VAL A 1 365 ? 13.101 1.613 -18.081 1.00 92.94 365 VAL A C 1
ATOM 3066 O O . VAL A 1 365 ? 12.856 2.354 -19.029 1.00 92.94 365 VAL A O 1
ATOM 3069 N N . ILE A 1 366 ? 12.256 1.469 -17.053 1.00 91.69 366 ILE A N 1
ATOM 3070 C CA . ILE A 1 366 ? 10.963 2.172 -16.965 1.00 91.69 366 ILE A CA 1
ATOM 3071 C C . ILE A 1 366 ? 11.164 3.696 -17.002 1.00 91.69 366 ILE A C 1
ATOM 3073 O O . ILE A 1 366 ? 10.434 4.409 -17.690 1.00 91.69 366 ILE A O 1
ATOM 3077 N N . CYS A 1 367 ? 12.165 4.208 -16.285 1.00 95.06 367 CYS A N 1
ATOM 3078 C CA . CYS A 1 367 ? 12.529 5.624 -16.276 1.00 95.06 367 CYS A CA 1
ATOM 3079 C C . CYS A 1 367 ? 12.945 6.116 -17.671 1.00 95.06 367 CYS A C 1
ATOM 3081 O O . CYS A 1 367 ? 12.432 7.124 -18.150 1.00 95.06 367 CYS A O 1
ATOM 3083 N N . LEU A 1 368 ? 13.821 5.383 -18.362 1.00 95.06 368 LEU A N 1
ATOM 3084 C CA . LEU A 1 368 ? 14.254 5.707 -19.723 1.00 95.06 368 LEU A CA 1
ATOM 3085 C C . LEU A 1 368 ? 13.113 5.618 -20.731 1.00 95.06 368 LEU A C 1
ATOM 3087 O O . LEU A 1 368 ? 13.079 6.413 -21.668 1.00 95.06 368 LEU A O 1
ATOM 3091 N N . GLN A 1 369 ? 12.183 4.687 -20.535 1.00 90.44 369 GLN A N 1
ATOM 3092 C CA . GLN A 1 369 ? 11.011 4.551 -21.384 1.00 90.44 369 GLN A CA 1
ATOM 3093 C C . GLN A 1 369 ? 10.082 5.757 -21.239 1.00 90.44 369 GLN A C 1
ATOM 3095 O O . GLN A 1 369 ? 9.672 6.321 -22.245 1.00 90.44 369 GLN A O 1
ATOM 3100 N N . LYS A 1 370 ? 9.812 6.214 -20.008 1.00 91.06 370 LYS A N 1
ATOM 3101 C CA . LYS A 1 370 ? 9.036 7.445 -19.757 1.00 91.06 370 LYS A CA 1
ATOM 3102 C C . LYS A 1 370 ? 9.650 8.683 -20.423 1.00 91.06 370 LYS A C 1
ATOM 3104 O O . LYS A 1 370 ? 8.933 9.622 -20.746 1.00 91.06 370 LYS A O 1
ATOM 3109 N N . GLU A 1 371 ? 10.966 8.675 -20.624 1.00 94.44 371 GLU A N 1
ATOM 3110 C CA . GLU A 1 371 ? 11.734 9.750 -21.262 1.00 94.44 371 GLU A CA 1
ATOM 3111 C C . GLU A 1 371 ? 12.020 9.491 -22.760 1.00 94.44 371 GLU A C 1
ATOM 3113 O O . GLU A 1 371 ? 12.807 10.223 -23.371 1.00 94.44 371 GLU A O 1
ATOM 3118 N N . ASN A 1 372 ? 11.426 8.447 -23.356 1.00 91.44 372 ASN A N 1
ATOM 3119 C CA . ASN A 1 372 ? 11.621 8.015 -24.748 1.00 91.44 372 ASN A CA 1
ATOM 3120 C C . ASN A 1 372 ? 13.107 7.855 -25.134 1.00 91.44 372 ASN A C 1
ATOM 3122 O O . ASN A 1 372 ? 13.574 8.328 -26.172 1.00 91.44 372 ASN A O 1
ATOM 3126 N N . LYS A 1 373 ? 13.911 7.226 -24.266 1.00 94.38 373 LYS A N 1
ATOM 3127 C CA . LYS A 1 373 ? 15.360 7.015 -24.464 1.00 94.38 373 LYS A CA 1
ATOM 3128 C C . LYS A 1 373 ? 15.689 5.588 -24.889 1.00 94.38 373 LYS A C 1
ATOM 3130 O O . LYS A 1 373 ? 16.546 4.938 -24.290 1.00 94.38 373 LYS A O 1
ATOM 3135 N N . TYR A 1 374 ? 15.068 5.128 -25.972 1.00 89.06 374 TYR A N 1
ATOM 3136 C CA . TYR A 1 374 ? 15.194 3.751 -26.460 1.00 89.06 374 TYR A CA 1
ATOM 3137 C C . TYR A 1 374 ? 16.633 3.334 -26.794 1.00 89.06 374 TYR A C 1
ATOM 3139 O O . TYR A 1 374 ? 17.052 2.271 -26.363 1.00 89.06 374 TYR A O 1
ATOM 3147 N N . ARG A 1 375 ? 17.470 4.194 -27.396 1.00 89.88 375 ARG A N 1
ATOM 3148 C CA . ARG A 1 375 ? 18.900 3.864 -27.630 1.00 89.88 375 ARG A CA 1
ATOM 3149 C C . ARG A 1 375 ? 19.656 3.477 -26.348 1.00 89.88 375 ARG A C 1
ATOM 3151 O O . ARG A 1 375 ? 20.517 2.605 -26.356 1.00 89.88 375 ARG A O 1
ATOM 3158 N N . LYS A 1 376 ? 19.331 4.116 -25.218 1.00 94.50 376 LYS A N 1
ATOM 3159 C CA . LYS A 1 376 ? 19.932 3.787 -23.914 1.00 94.50 376 LYS A CA 1
ATOM 3160 C C . LYS A 1 376 ? 19.390 2.480 -23.354 1.00 94.50 376 LYS A C 1
ATOM 3162 O O . LYS A 1 376 ? 20.142 1.725 -22.750 1.00 94.50 376 LYS A O 1
ATOM 3167 N N . ILE A 1 377 ? 18.102 2.222 -23.563 1.00 91.31 377 ILE A N 1
ATOM 3168 C CA . ILE A 1 377 ? 17.486 0.938 -23.236 1.00 91.31 377 ILE A CA 1
ATOM 3169 C C . ILE A 1 377 ? 18.175 -0.178 -24.022 1.00 91.31 377 ILE A C 1
ATOM 3171 O O . ILE A 1 377 ? 18.586 -1.145 -23.399 1.00 91.31 377 ILE A O 1
ATOM 3175 N N . GLN A 1 378 ? 18.374 -0.024 -25.336 1.00 86.44 378 GLN A N 1
ATOM 3176 C CA . GLN A 1 378 ? 19.068 -1.007 -26.179 1.00 86.44 378 GLN A CA 1
ATOM 3177 C C . GLN A 1 378 ? 20.438 -1.339 -25.604 1.00 86.44 378 GLN A C 1
ATOM 3179 O O . GLN A 1 378 ? 20.764 -2.504 -25.432 1.00 86.44 378 GLN A O 1
ATOM 3184 N N . LYS A 1 379 ? 21.200 -0.314 -25.206 1.00 91.81 379 LYS A N 1
ATOM 3185 C CA . LYS A 1 379 ? 22.514 -0.506 -24.592 1.00 91.81 379 LYS A CA 1
ATOM 3186 C C . LYS A 1 379 ? 22.447 -1.217 -23.234 1.00 91.81 379 LYS A C 1
ATOM 3188 O O . LYS A 1 379 ? 23.283 -2.071 -22.970 1.00 91.81 379 LYS A O 1
ATOM 3193 N N . ILE A 1 380 ? 21.464 -0.913 -22.378 1.00 91.31 380 ILE A N 1
ATOM 3194 C CA . ILE A 1 380 ? 21.235 -1.690 -21.140 1.00 91.31 380 ILE A CA 1
ATOM 3195 C C . ILE A 1 380 ? 20.919 -3.140 -21.491 1.00 91.31 380 ILE A C 1
ATOM 3197 O O . ILE A 1 380 ? 21.480 -4.044 -20.882 1.00 91.31 380 ILE A O 1
ATOM 3201 N N . MET A 1 381 ? 20.046 -3.355 -22.475 1.00 86.25 381 MET A N 1
ATOM 3202 C CA . MET A 1 381 ? 19.687 -4.693 -22.916 1.00 86.25 381 MET A CA 1
ATOM 3203 C C . MET A 1 381 ? 20.914 -5.451 -23.424 1.00 86.25 381 MET A C 1
ATOM 3205 O O . MET A 1 381 ? 21.127 -6.583 -23.021 1.00 86.25 381 MET A O 1
ATOM 3209 N N . GLN A 1 382 ? 21.788 -4.797 -24.190 1.00 86.44 382 GLN A N 1
ATOM 3210 C CA . GLN A 1 382 ? 23.032 -5.385 -24.695 1.00 86.44 382 GLN A CA 1
ATOM 3211 C C . GLN A 1 382 ? 23.998 -5.768 -23.579 1.00 86.44 382 GLN A C 1
ATOM 3213 O O . GLN A 1 382 ? 24.568 -6.851 -23.591 1.00 86.44 382 GLN A O 1
ATOM 3218 N N . ILE A 1 383 ? 24.152 -4.896 -22.585 1.00 89.12 383 ILE A N 1
ATOM 3219 C CA . ILE A 1 383 ? 25.090 -5.113 -21.482 1.00 89.12 383 ILE A CA 1
ATOM 3220 C C . ILE A 1 383 ? 24.602 -6.211 -20.531 1.00 89.12 383 ILE A C 1
ATOM 3222 O O . ILE A 1 383 ? 25.402 -7.019 -20.062 1.00 89.12 383 ILE A O 1
ATOM 3226 N N . PHE A 1 384 ? 23.305 -6.231 -20.217 1.00 85.00 384 PHE A N 1
ATOM 3227 C CA . PHE A 1 384 ? 22.769 -7.088 -19.160 1.00 85.00 384 PHE A CA 1
ATOM 3228 C C . PHE A 1 384 ? 22.048 -8.340 -19.662 1.00 85.00 384 PHE A C 1
ATOM 3230 O O . PHE A 1 384 ? 21.969 -9.291 -18.894 1.00 85.00 384 PHE A O 1
ATOM 3237 N N . TYR A 1 385 ? 21.531 -8.370 -20.893 1.00 80.00 385 TYR A N 1
ATOM 3238 C CA . TYR A 1 385 ? 20.606 -9.426 -21.332 1.00 80.00 385 TYR A CA 1
ATOM 3239 C C . TYR A 1 385 ? 20.881 -10.008 -22.731 1.00 80.00 385 TYR A C 1
ATOM 3241 O O . TYR A 1 385 ? 20.532 -11.154 -22.952 1.00 80.00 385 TYR A O 1
ATOM 3249 N N . PHE A 1 386 ? 21.516 -9.297 -23.673 1.00 71.50 386 PHE A N 1
ATOM 3250 C CA . PHE A 1 386 ? 21.781 -9.830 -25.026 1.00 71.50 386 PHE A CA 1
ATOM 3251 C C . PHE A 1 386 ? 23.152 -10.508 -25.155 1.00 71.50 386 PHE A C 1
ATOM 3253 O O . PHE A 1 386 ? 23.886 -10.235 -26.104 1.00 71.50 386 PHE A O 1
ATOM 3260 N N . LYS A 1 387 ? 23.522 -11.386 -24.215 1.00 66.75 387 LYS A N 1
ATOM 3261 C CA . LYS A 1 387 ? 24.564 -12.374 -24.547 1.00 66.75 387 LYS A CA 1
ATOM 3262 C C . LYS A 1 387 ? 23.982 -13.535 -25.378 1.00 66.75 387 LYS A C 1
ATOM 3264 O O . LYS A 1 387 ? 24.731 -14.047 -26.195 1.00 66.75 387 LYS A O 1
ATOM 3269 N N . ASN A 1 388 ? 22.676 -13.838 -25.258 1.00 61.34 388 ASN A N 1
ATOM 3270 C CA . ASN A 1 388 ? 21.888 -14.757 -26.109 1.00 61.34 388 ASN A CA 1
ATOM 3271 C C . ASN A 1 388 ? 20.451 -14.209 -26.360 1.00 61.34 388 ASN A C 1
ATOM 3273 O O . ASN A 1 388 ? 20.178 -13.056 -26.004 1.00 61.34 388 ASN A O 1
ATOM 3277 N N . ASP A 1 389 ? 19.548 -14.983 -26.996 1.00 69.38 389 ASP A N 1
ATOM 3278 C CA . ASP A 1 389 ? 18.146 -14.596 -27.282 1.00 69.38 389 ASP A CA 1
ATOM 3279 C C . ASP A 1 389 ? 17.456 -14.045 -26.019 1.00 69.38 389 ASP A C 1
ATOM 3281 O O . ASP A 1 389 ? 17.313 -14.726 -25.004 1.00 69.38 389 ASP A O 1
ATOM 3285 N N . PHE A 1 390 ? 17.022 -12.782 -26.075 1.00 68.31 390 PHE A N 1
ATOM 3286 C CA . PHE A 1 390 ? 16.401 -12.080 -24.951 1.00 68.31 390 PHE A CA 1
ATOM 3287 C C . PHE A 1 390 ? 15.177 -12.812 -24.404 1.00 68.31 390 PHE A C 1
ATOM 3289 O O . PHE A 1 390 ? 14.939 -12.771 -23.201 1.00 68.31 390 PHE A O 1
ATOM 3296 N N . PHE A 1 391 ? 14.377 -13.459 -25.253 1.00 69.81 391 PHE A N 1
ATOM 3297 C CA . PHE A 1 391 ? 13.178 -14.150 -24.778 1.00 69.81 391 PHE A CA 1
ATOM 3298 C C . PHE A 1 391 ? 13.523 -15.411 -23.997 1.00 69.81 391 PHE A C 1
ATOM 3300 O O . PHE A 1 391 ? 12.961 -15.632 -22.919 1.00 69.81 391 PHE A O 1
ATOM 3307 N N . GLU A 1 392 ? 14.487 -16.173 -24.498 1.00 69.31 392 GLU A N 1
ATOM 3308 C CA . GLU A 1 392 ? 15.008 -17.345 -23.817 1.00 69.31 392 GLU A CA 1
ATOM 3309 C C . GLU A 1 392 ? 15.664 -16.936 -22.490 1.00 69.31 392 GLU A C 1
ATOM 3311 O O . GLU A 1 392 ? 15.272 -17.418 -21.423 1.00 69.31 392 GLU A O 1
ATOM 3316 N N . GLU A 1 393 ? 16.543 -15.926 -22.514 1.00 67.31 393 GLU A N 1
ATOM 3317 C CA . GLU A 1 393 ? 17.275 -15.517 -21.317 1.00 67.31 393 GLU A CA 1
ATOM 3318 C C . GLU A 1 393 ? 16.418 -14.828 -20.245 1.00 67.31 393 GLU A C 1
ATOM 3320 O O . GLU A 1 393 ? 16.644 -15.000 -19.046 1.00 67.31 393 GLU A O 1
ATOM 3325 N N . VAL A 1 394 ? 15.450 -14.003 -20.646 1.00 66.38 394 VAL A N 1
ATOM 3326 C CA . VAL A 1 394 ? 14.742 -13.107 -19.717 1.00 66.38 394 VAL A CA 1
ATOM 3327 C C . VAL A 1 394 ? 13.405 -13.676 -19.262 1.00 66.38 394 VAL A C 1
ATOM 3329 O O . VAL A 1 394 ? 12.989 -13.427 -18.126 1.00 66.38 394 VAL A O 1
ATOM 3332 N N . LEU A 1 395 ? 12.716 -14.436 -20.117 1.00 67.94 395 LEU A N 1
ATOM 3333 C CA . LEU A 1 395 ? 11.401 -14.987 -19.787 1.00 67.94 395 LEU A CA 1
ATOM 3334 C C . LEU A 1 395 ? 11.440 -16.481 -19.461 1.00 67.94 395 LEU A C 1
ATOM 3336 O O . LEU A 1 395 ? 10.582 -16.909 -18.684 1.00 67.94 395 LEU A O 1
ATOM 3340 N N . LEU A 1 396 ? 12.405 -17.248 -19.989 1.00 66.25 396 LEU A N 1
ATOM 3341 C CA . LEU A 1 396 ? 12.432 -18.711 -19.847 1.00 66.25 396 LEU A CA 1
ATOM 3342 C C . LEU A 1 396 ? 13.478 -19.237 -18.845 1.00 66.25 396 LEU A C 1
ATOM 3344 O O . LEU A 1 396 ? 13.163 -20.190 -18.137 1.00 66.25 396 LEU A O 1
ATOM 3348 N N . ILE A 1 397 ? 14.649 -18.599 -18.676 1.00 58.62 397 ILE A N 1
ATOM 3349 C CA . ILE A 1 397 ? 15.767 -19.133 -17.850 1.00 58.62 397 ILE A CA 1
ATOM 3350 C C . ILE A 1 397 ? 15.395 -19.521 -16.406 1.00 58.62 397 ILE A C 1
ATOM 3352 O O . ILE A 1 397 ? 16.010 -20.410 -15.818 1.00 58.62 397 ILE A O 1
ATOM 3356 N N . ARG A 1 398 ? 14.372 -18.915 -15.791 1.00 55.75 398 ARG A N 1
ATOM 3357 C CA . ARG A 1 398 ? 14.077 -19.183 -14.372 1.00 55.75 398 ARG A CA 1
ATOM 3358 C C . ARG A 1 398 ? 13.425 -20.529 -14.055 1.00 55.75 398 ARG A C 1
ATOM 3360 O O . ARG A 1 398 ? 13.282 -20.818 -12.866 1.00 55.75 398 ARG A O 1
ATOM 3367 N N . SER A 1 399 ? 13.050 -21.340 -15.044 1.00 51.28 399 SER A N 1
ATOM 3368 C CA . SER A 1 399 ? 12.577 -22.704 -14.770 1.00 51.28 399 SER A CA 1
ATOM 3369 C C . SER A 1 399 ? 13.676 -23.647 -14.303 1.00 51.28 399 SER A C 1
ATOM 3371 O O . SER A 1 399 ? 13.395 -24.524 -13.490 1.00 51.28 399 SER A O 1
ATOM 3373 N N . ASN A 1 400 ? 14.916 -23.436 -14.748 1.00 48.00 400 ASN A N 1
ATOM 3374 C CA . ASN A 1 400 ? 15.982 -24.414 -14.534 1.00 48.00 400 ASN A CA 1
ATOM 3375 C C . ASN A 1 400 ? 16.714 -24.174 -13.199 1.00 48.00 400 ASN A C 1
ATOM 3377 O O . ASN A 1 400 ? 16.904 -25.106 -12.426 1.00 48.00 400 ASN A O 1
ATOM 3381 N N . ASP A 1 401 ? 16.977 -22.917 -12.820 1.00 48.12 401 ASP A N 1
ATOM 3382 C CA . ASP A 1 401 ? 17.786 -22.594 -11.625 1.00 48.12 401 ASP A CA 1
ATOM 3383 C C . ASP A 1 401 ? 17.108 -22.855 -10.261 1.00 48.12 401 ASP A C 1
ATOM 3385 O O . ASP A 1 401 ? 17.744 -22.740 -9.211 1.00 48.12 401 ASP A O 1
ATOM 3389 N N . ARG A 1 402 ? 15.797 -23.134 -10.217 1.00 49.22 402 ARG A N 1
ATOM 3390 C CA . ARG A 1 402 ? 15.070 -23.366 -8.946 1.00 49.22 402 ARG A CA 1
ATOM 3391 C C . ARG A 1 402 ? 14.663 -24.804 -8.694 1.00 49.22 402 ARG A C 1
ATOM 3393 O O . ARG A 1 402 ? 14.250 -25.089 -7.566 1.00 49.22 402 ARG A O 1
ATOM 3400 N N . TYR A 1 403 ? 14.789 -25.683 -9.680 1.00 48.50 403 TYR A N 1
ATOM 3401 C CA . TYR A 1 403 ? 14.492 -27.093 -9.460 1.00 48.50 403 TYR A CA 1
ATOM 3402 C C . TYR A 1 403 ? 15.622 -27.842 -8.733 1.00 48.50 403 TYR A C 1
ATOM 3404 O O . TYR A 1 403 ? 15.367 -28.900 -8.170 1.00 48.50 403 TYR A O 1
ATOM 3412 N N . ASP A 1 404 ? 16.805 -27.237 -8.574 1.00 46.25 404 ASP A N 1
ATOM 3413 C CA . ASP A 1 404 ? 18.029 -27.990 -8.265 1.00 46.25 404 ASP A CA 1
ATOM 3414 C C . ASP A 1 404 ? 18.637 -27.789 -6.853 1.00 46.25 404 ASP A C 1
ATOM 3416 O O . ASP A 1 404 ? 19.842 -27.662 -6.691 1.00 46.25 404 ASP A O 1
ATOM 3420 N N . SER A 1 405 ? 17.833 -27.705 -5.776 1.00 44.66 405 SER A N 1
ATOM 3421 C CA . SER A 1 405 ? 18.381 -27.897 -4.395 1.00 44.66 405 SER A CA 1
ATOM 3422 C C . SER A 1 405 ? 17.376 -27.917 -3.237 1.00 44.66 405 SER A C 1
ATOM 3424 O O . SER A 1 405 ? 17.760 -28.212 -2.107 1.00 44.66 405 SER A O 1
ATOM 3426 N N . LYS A 1 406 ? 16.097 -27.569 -3.430 1.00 47.59 406 LYS A N 1
ATOM 3427 C CA . LYS A 1 406 ? 15.133 -27.514 -2.304 1.00 47.59 406 LYS A CA 1
ATOM 3428 C C . LYS A 1 406 ? 14.050 -28.583 -2.313 1.00 47.59 406 LYS A C 1
ATOM 3430 O O . LYS A 1 406 ? 13.431 -28.778 -1.267 1.00 47.59 406 LYS A O 1
ATOM 3435 N N . LEU A 1 407 ? 13.840 -29.262 -3.438 1.00 48.06 407 LEU A N 1
ATOM 3436 C CA . LEU A 1 407 ? 12.903 -30.383 -3.532 1.00 48.06 407 LEU A CA 1
ATOM 3437 C C . LEU A 1 407 ? 13.622 -31.738 -3.441 1.00 48.06 407 LEU A C 1
ATOM 3439 O O . LEU A 1 407 ? 13.159 -32.578 -2.682 1.00 48.06 407 LEU A O 1
ATOM 3443 N N . GLY A 1 408 ? 14.824 -31.886 -4.014 1.00 42.41 408 GLY A N 1
ATOM 3444 C CA . GLY A 1 408 ? 15.622 -33.118 -3.874 1.00 42.41 408 GLY A CA 1
ATOM 3445 C C . GLY A 1 408 ? 16.086 -33.449 -2.445 1.00 42.41 408 GLY A C 1
ATOM 3446 O O . GLY A 1 408 ? 16.311 -34.602 -2.126 1.00 42.41 408 GLY A O 1
ATOM 3447 N N . PHE A 1 409 ? 16.155 -32.476 -1.526 1.00 47.00 409 PHE A N 1
ATOM 3448 C CA . PHE A 1 409 ? 16.512 -32.746 -0.119 1.00 47.00 409 PHE A CA 1
ATOM 3449 C C . PHE A 1 409 ? 15.321 -33.097 0.788 1.00 47.00 409 PHE A C 1
ATOM 3451 O O . PHE A 1 409 ? 15.510 -33.297 1.994 1.00 47.00 409 PHE A O 1
ATOM 3458 N N . LYS A 1 410 ? 14.088 -33.096 0.262 1.00 46.53 410 LYS A N 1
ATOM 3459 C CA . LYS A 1 410 ? 12.895 -33.434 1.050 1.00 46.53 410 LYS A CA 1
ATOM 3460 C C . LYS A 1 410 ? 12.400 -34.863 0.852 1.00 46.53 410 LYS A C 1
ATOM 3462 O O . LYS A 1 410 ? 11.801 -35.357 1.805 1.00 46.53 410 LYS A O 1
ATOM 3467 N N . ASP A 1 411 ? 12.713 -35.517 -0.263 1.00 46.88 411 ASP A N 1
ATOM 3468 C CA . ASP A 1 411 ? 12.311 -36.914 -0.472 1.00 46.88 411 ASP A CA 1
ATOM 3469 C C . ASP A 1 411 ? 13.276 -37.893 0.220 1.00 46.88 411 ASP A C 1
ATOM 3471 O O . ASP A 1 411 ? 12.826 -38.670 1.060 1.00 46.88 411 ASP A O 1
ATOM 3475 N N . ASP A 1 412 ? 14.600 -37.717 0.118 1.00 46.78 412 ASP A N 1
ATOM 3476 C CA . ASP A 1 412 ? 15.560 -38.606 0.814 1.00 46.78 412 ASP A CA 1
ATOM 3477 C C . ASP A 1 412 ? 15.470 -38.545 2.358 1.00 46.78 412 ASP A C 1
ATOM 3479 O O . ASP A 1 412 ? 15.858 -39.466 3.087 1.00 46.78 412 ASP A O 1
ATOM 3483 N N . ARG A 1 413 ? 14.935 -37.444 2.906 1.00 46.78 413 ARG A N 1
ATOM 3484 C CA . ARG A 1 413 ? 14.683 -37.299 4.354 1.00 46.78 413 ARG A CA 1
ATOM 3485 C C . ARG A 1 413 ? 13.323 -37.808 4.810 1.00 46.78 413 ARG A C 1
ATOM 3487 O O . ARG A 1 413 ? 13.155 -37.968 6.022 1.00 46.78 413 ARG A O 1
ATOM 3494 N N . CYS A 1 414 ? 12.365 -37.999 3.906 1.00 48.25 414 CYS A N 1
ATOM 3495 C CA . CYS A 1 414 ? 11.101 -38.637 4.260 1.00 48.25 414 CYS A CA 1
ATOM 3496 C C . CYS A 1 414 ? 11.270 -40.154 4.290 1.00 48.25 414 CYS A C 1
ATOM 3498 O O . CYS A 1 414 ? 10.820 -40.760 5.258 1.00 48.25 414 CYS A O 1
ATOM 3500 N N . ASP A 1 415 ? 12.039 -40.729 3.367 1.00 47.28 415 ASP A N 1
ATOM 3501 C CA . ASP A 1 415 ? 12.218 -42.184 3.311 1.00 47.28 415 ASP A CA 1
ATOM 3502 C C . ASP A 1 415 ? 13.136 -42.713 4.426 1.00 47.28 415 ASP A C 1
ATOM 3504 O O . ASP A 1 415 ? 12.800 -43.687 5.100 1.00 47.28 415 ASP A O 1
ATOM 3508 N N . SER A 1 416 ? 14.213 -41.996 4.770 1.00 49.00 416 SER A N 1
ATOM 3509 C CA . SER A 1 416 ? 15.076 -42.381 5.906 1.00 49.00 416 SER A CA 1
ATOM 3510 C C . SER A 1 416 ? 14.420 -42.209 7.288 1.00 49.00 416 SER A C 1
ATOM 3512 O O . SER A 1 416 ? 14.825 -42.854 8.254 1.00 49.00 416 SER A O 1
ATOM 3514 N N . LYS A 1 417 ? 13.389 -41.360 7.419 1.00 52.09 417 LYS A N 1
ATOM 3515 C CA . LYS A 1 417 ? 12.649 -4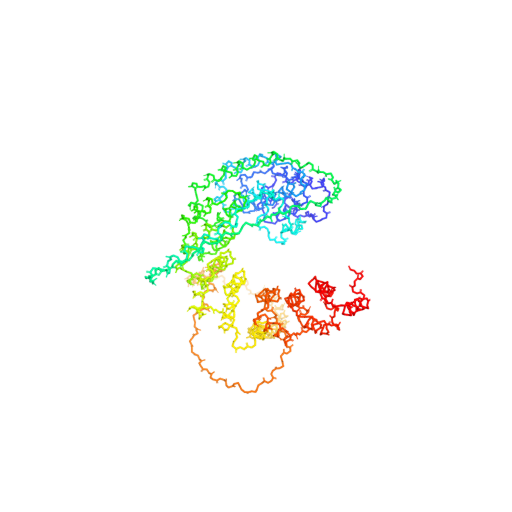1.178 8.685 1.00 52.09 417 LYS A CA 1
ATOM 3516 C C . LYS A 1 417 ? 11.392 -42.031 8.798 1.00 52.09 417 LYS A C 1
ATOM 3518 O O . LYS A 1 417 ? 10.902 -42.183 9.918 1.00 52.09 417 LYS A O 1
ATOM 3523 N N . LEU A 1 418 ? 10.861 -42.542 7.689 1.00 50.28 418 LEU A N 1
ATOM 3524 C CA . LEU A 1 418 ? 9.750 -43.491 7.693 1.00 50.28 418 LEU A CA 1
ATOM 3525 C C . LEU A 1 418 ? 10.228 -44.916 7.976 1.00 50.28 418 LEU A C 1
ATOM 3527 O O . LEU A 1 418 ? 9.585 -45.578 8.786 1.00 50.28 418 LEU A O 1
ATOM 3531 N N . ASN A 1 419 ? 11.389 -45.329 7.455 1.00 49.22 419 ASN A N 1
ATOM 3532 C CA . ASN A 1 419 ? 11.937 -46.656 7.760 1.00 49.22 419 ASN A CA 1
ATOM 3533 C C . ASN A 1 419 ? 12.364 -46.780 9.233 1.00 49.22 419 ASN A C 1
ATOM 3535 O O . ASN A 1 419 ? 11.890 -47.673 9.927 1.00 49.22 419 ASN A O 1
ATOM 3539 N N . ASN A 1 420 ? 13.081 -45.797 9.792 1.00 50.69 420 ASN A N 1
ATOM 3540 C CA . ASN A 1 420 ? 13.489 -45.874 11.206 1.00 50.69 420 ASN A CA 1
ATOM 3541 C C . ASN A 1 420 ? 12.322 -45.742 12.208 1.00 50.69 420 ASN A C 1
ATOM 3543 O O . ASN A 1 420 ? 12.469 -46.092 13.369 1.00 50.69 420 ASN A O 1
ATOM 3547 N N . LYS A 1 421 ? 11.150 -45.226 11.805 1.00 50.34 421 LYS A N 1
ATOM 3548 C CA . LYS A 1 421 ? 9.973 -45.119 12.698 1.00 50.34 421 LYS A CA 1
ATOM 3549 C C . LYS A 1 421 ? 8.993 -46.282 12.594 1.00 50.34 421 LYS A C 1
ATOM 3551 O O . LYS A 1 421 ? 8.056 -46.321 13.404 1.00 50.34 421 LYS A O 1
ATOM 3556 N N . LEU A 1 422 ? 9.155 -47.149 11.597 1.00 50.59 422 LEU A N 1
ATOM 3557 C CA . LEU A 1 422 ? 8.365 -48.367 11.448 1.00 50.59 422 LEU A CA 1
ATOM 3558 C C . LEU A 1 422 ? 9.054 -49.559 12.119 1.00 50.59 422 LEU A C 1
ATOM 3560 O O . LEU A 1 422 ? 8.343 -50.324 12.767 1.00 50.59 422 LEU A O 1
ATOM 3564 N N . ASP A 1 423 ? 10.388 -49.622 12.116 1.00 50.16 423 ASP A N 1
ATOM 3565 C CA . ASP A 1 423 ? 11.126 -50.673 12.834 1.00 50.16 423 ASP A CA 1
ATOM 3566 C C . ASP A 1 423 ? 11.050 -50.488 14.365 1.00 50.16 423 ASP A C 1
ATOM 3568 O O . ASP A 1 423 ? 10.613 -51.392 15.076 1.00 50.16 423 ASP A O 1
ATOM 3572 N N . ASP A 1 424 ? 11.255 -49.270 14.888 1.00 52.19 424 ASP A N 1
ATOM 3573 C CA . ASP A 1 424 ? 11.174 -49.009 16.342 1.00 52.19 424 ASP A CA 1
ATOM 3574 C C . ASP A 1 424 ? 9.771 -49.246 16.947 1.00 52.19 424 ASP A C 1
ATOM 3576 O O . ASP A 1 424 ? 9.612 -49.402 18.164 1.00 52.19 424 ASP A O 1
ATOM 3580 N N . ARG A 1 425 ? 8.712 -49.249 16.122 1.00 49.03 425 ARG A N 1
ATOM 3581 C CA . ARG A 1 425 ? 7.325 -49.461 16.577 1.00 49.03 425 ARG A CA 1
ATOM 3582 C C . ARG A 1 425 ? 6.823 -50.893 16.440 1.00 49.03 425 ARG A C 1
ATOM 3584 O O . ARG A 1 425 ? 5.760 -51.178 17.001 1.00 49.03 425 ARG A O 1
ATOM 3591 N N . TYR A 1 426 ? 7.555 -51.762 15.748 1.00 45.97 426 TYR A N 1
ATOM 3592 C CA . TYR A 1 426 ? 7.241 -53.187 15.704 1.00 45.97 426 TYR A CA 1
ATOM 3593 C C . TYR A 1 426 ? 7.967 -53.986 16.793 1.00 45.97 426 TYR A C 1
ATOM 3595 O O . TYR A 1 426 ? 7.366 -54.923 17.318 1.00 45.97 426 TYR A O 1
ATOM 3603 N N . ASP A 1 427 ? 9.140 -53.538 17.252 1.00 47.84 427 ASP A N 1
ATOM 3604 C CA . ASP A 1 427 ? 9.867 -54.229 18.330 1.00 47.84 427 ASP A CA 1
ATOM 3605 C C . ASP A 1 427 ? 9.440 -53.792 19.744 1.00 47.84 427 ASP A C 1
ATOM 3607 O O . ASP A 1 427 ? 9.346 -54.610 20.654 1.00 47.84 427 ASP A O 1
ATOM 3611 N N . SER A 1 428 ? 9.000 -52.545 19.944 1.00 47.00 428 SER A N 1
ATOM 3612 C CA . SER A 1 428 ? 8.590 -52.050 21.277 1.00 47.00 428 SER A CA 1
ATOM 3613 C C . SER A 1 428 ? 7.202 -52.511 21.766 1.00 47.00 428 SER A C 1
ATOM 3615 O O . SER A 1 428 ? 6.765 -52.133 22.856 1.00 47.00 428 SER A O 1
ATOM 3617 N N . LYS A 1 429 ? 6.479 -53.329 20.987 1.00 45.62 429 LYS A N 1
ATOM 3618 C CA . LYS A 1 429 ? 5.164 -53.885 21.370 1.00 45.62 429 LYS A CA 1
ATOM 3619 C C . LYS A 1 429 ? 5.172 -55.377 21.699 1.00 45.62 429 LYS A C 1
ATOM 3621 O O . LYS A 1 429 ? 4.118 -55.888 22.087 1.00 45.62 429 LYS A O 1
ATOM 3626 N N . ARG A 1 430 ? 6.316 -56.060 21.591 1.00 45.03 430 ARG A N 1
ATOM 3627 C CA . ARG A 1 430 ? 6.445 -57.457 22.030 1.00 45.03 430 ARG A CA 1
ATOM 3628 C C . ARG A 1 430 ? 6.950 -57.611 23.466 1.00 45.03 430 ARG A C 1
ATOM 3630 O O . ARG A 1 430 ? 6.540 -58.570 24.106 1.00 45.03 430 ARG A O 1
ATOM 3637 N N . ASP A 1 431 ? 7.633 -56.609 24.015 1.00 47.03 431 ASP A N 1
ATOM 3638 C CA . ASP A 1 431 ? 8.259 -56.729 25.345 1.00 47.03 431 ASP A CA 1
ATOM 3639 C C . ASP A 1 431 ? 7.403 -56.203 26.514 1.00 47.03 431 ASP A C 1
ATOM 3641 O O . ASP A 1 431 ? 7.781 -56.306 27.671 1.00 47.03 431 ASP A O 1
ATOM 3645 N N . PHE A 1 432 ? 6.193 -55.688 26.261 1.00 46.41 432 PHE A N 1
ATOM 3646 C CA . PHE A 1 432 ? 5.317 -55.139 27.316 1.00 46.41 432 PHE A CA 1
ATOM 3647 C C . PHE A 1 432 ? 4.290 -56.129 27.897 1.00 46.41 432 PHE A C 1
ATOM 3649 O O . PHE A 1 432 ? 3.344 -55.715 28.584 1.00 46.41 432 PHE A O 1
ATOM 3656 N N . LYS A 1 433 ? 4.432 -57.430 27.608 1.00 42.19 433 LYS A N 1
ATOM 3657 C CA . LYS A 1 433 ? 3.540 -58.479 28.134 1.00 42.19 433 LYS A CA 1
ATOM 3658 C C . LYS A 1 433 ? 4.150 -59.390 29.202 1.00 42.19 433 LYS A C 1
ATOM 3660 O O . LYS A 1 433 ? 3.354 -60.060 29.856 1.00 42.19 433 LYS A O 1
ATOM 3665 N N . ASP A 1 434 ? 5.454 -59.316 29.470 1.00 46.47 434 ASP A N 1
ATOM 3666 C CA . ASP A 1 434 ? 6.098 -60.188 30.467 1.00 46.47 434 ASP A CA 1
ATOM 3667 C C . ASP A 1 434 ? 6.308 -59.525 31.845 1.00 46.47 434 ASP A C 1
ATOM 3669 O O . ASP A 1 434 ? 6.185 -60.192 32.868 1.00 46.47 434 ASP A O 1
ATOM 3673 N N . ASP A 1 435 ? 6.403 -58.194 31.938 1.00 46.72 435 ASP A N 1
ATOM 3674 C CA . ASP A 1 435 ? 6.663 -57.514 33.228 1.00 46.72 435 ASP A CA 1
ATOM 3675 C C . ASP A 1 435 ? 5.461 -57.443 34.195 1.00 46.72 435 ASP A C 1
ATOM 3677 O O . ASP A 1 435 ? 5.542 -56.883 35.294 1.00 46.72 435 ASP A O 1
ATOM 3681 N N . ARG A 1 436 ? 4.299 -57.990 33.811 1.00 44.81 436 ARG A N 1
ATOM 3682 C CA . ARG A 1 436 ? 3.089 -57.977 34.656 1.00 44.81 436 ARG A CA 1
ATOM 3683 C C . ARG A 1 436 ? 2.879 -59.246 35.483 1.00 44.81 436 ARG A C 1
ATOM 3685 O O . ARG A 1 436 ? 1.917 -59.281 36.252 1.00 44.81 436 ARG A O 1
ATOM 3692 N N . TYR A 1 437 ? 3.774 -60.230 35.374 1.00 42.88 437 TYR A N 1
ATOM 3693 C CA . TYR A 1 437 ? 3.748 -61.442 36.199 1.00 42.88 437 TYR A CA 1
ATOM 3694 C C . TYR A 1 437 ? 4.747 -61.442 37.372 1.00 42.88 437 TYR A C 1
ATOM 3696 O O . TYR A 1 437 ? 4.483 -62.126 38.359 1.00 42.88 437 TYR A O 1
ATOM 3704 N N . ASP A 1 438 ? 5.773 -60.582 37.369 1.00 45.03 438 ASP A N 1
ATOM 3705 C CA . ASP A 1 438 ? 6.823 -60.605 38.410 1.00 45.03 438 ASP A CA 1
ATOM 3706 C C . ASP A 1 438 ? 6.627 -59.617 39.577 1.00 45.03 438 ASP A C 1
ATOM 3708 O O . ASP A 1 438 ? 7.278 -59.722 40.615 1.00 45.03 438 ASP A O 1
ATOM 3712 N N . SER A 1 439 ? 5.658 -58.700 39.502 1.00 45.50 439 SER A N 1
ATOM 3713 C CA . SER A 1 439 ? 5.412 -57.708 40.572 1.00 45.50 439 SER A CA 1
ATOM 3714 C C . SER A 1 439 ? 4.459 -58.170 41.687 1.00 45.50 439 SER A C 1
ATOM 3716 O O . SER A 1 439 ? 4.149 -57.398 42.594 1.00 45.50 439 SER A O 1
ATOM 3718 N N . LYS A 1 440 ? 4.000 -59.430 41.670 1.00 44.81 440 LYS A N 1
ATOM 3719 C CA . LYS A 1 440 ? 3.130 -59.999 42.724 1.00 44.81 440 LYS A CA 1
ATOM 3720 C C . LYS A 1 440 ? 3.801 -61.028 43.637 1.00 44.81 440 LYS A C 1
ATOM 3722 O O . LYS A 1 440 ? 3.145 -61.502 44.562 1.00 44.81 440 LYS A O 1
ATOM 3727 N N . LEU A 1 441 ? 5.086 -61.324 43.435 1.00 45.41 441 LEU A N 1
ATOM 3728 C CA . LEU A 1 441 ? 5.828 -62.310 44.234 1.00 45.41 441 LEU A CA 1
ATOM 3729 C C . LEU A 1 441 ? 6.886 -61.710 45.180 1.00 45.41 441 LEU A C 1
ATOM 3731 O O . LEU A 1 441 ? 7.271 -62.388 46.126 1.00 45.41 441 LEU A O 1
ATOM 3735 N N . ASN A 1 442 ? 7.256 -60.430 45.032 1.00 43.12 442 ASN A N 1
ATOM 3736 C CA . ASN A 1 442 ? 8.306 -59.808 45.860 1.00 43.12 442 ASN A CA 1
ATOM 3737 C C . ASN A 1 442 ? 7.814 -58.959 47.051 1.00 43.12 442 ASN A C 1
ATOM 3739 O O . ASN A 1 442 ? 8.616 -58.583 47.894 1.00 43.12 442 ASN A O 1
ATOM 3743 N N . ASN A 1 443 ? 6.506 -58.736 47.225 1.00 44.69 443 ASN A N 1
ATOM 3744 C CA . ASN A 1 443 ? 5.978 -57.934 48.350 1.00 44.69 443 ASN A CA 1
ATOM 3745 C C . ASN A 1 443 ? 5.677 -58.745 49.628 1.00 44.69 443 ASN A C 1
ATOM 3747 O O . ASN A 1 443 ? 4.802 -58.374 50.407 1.00 44.69 443 ASN A O 1
ATOM 3751 N N . LYS A 1 444 ? 6.353 -59.879 49.848 1.00 43.47 444 LYS A N 1
ATOM 3752 C CA . LYS A 1 444 ? 6.176 -60.693 51.068 1.00 43.47 444 LYS A CA 1
ATOM 3753 C C . LYS A 1 444 ? 7.471 -61.110 51.770 1.00 43.47 444 LYS A C 1
ATOM 3755 O O . LYS A 1 444 ? 7.389 -61.891 52.717 1.00 43.47 444 LYS A O 1
ATOM 3760 N N . LEU A 1 445 ? 8.632 -60.593 51.361 1.00 45.75 445 LEU A N 1
ATOM 3761 C CA . LEU A 1 445 ? 9.921 -61.001 51.939 1.00 45.75 445 LEU A CA 1
ATOM 3762 C C . LEU A 1 445 ? 10.836 -59.880 52.457 1.00 45.75 445 LEU A C 1
ATOM 3764 O O . LEU A 1 445 ? 11.842 -60.224 53.065 1.00 45.75 445 LEU A O 1
ATOM 3768 N N . ASP A 1 446 ? 10.466 -58.599 52.362 1.00 44.00 446 ASP A N 1
ATOM 3769 C CA . ASP A 1 446 ? 11.371 -57.507 52.780 1.00 44.00 446 ASP A CA 1
ATOM 3770 C C . ASP A 1 446 ? 11.016 -56.815 54.111 1.00 44.00 446 ASP A C 1
ATOM 3772 O O . ASP A 1 446 ? 11.800 -56.015 54.611 1.00 44.00 446 ASP A O 1
ATOM 3776 N N . ASP A 1 447 ? 9.924 -57.189 54.789 1.00 46.75 447 ASP A N 1
ATOM 3777 C CA . ASP A 1 447 ? 9.568 -56.606 56.103 1.00 46.75 447 ASP A CA 1
ATOM 3778 C C . ASP A 1 447 ? 10.365 -57.193 57.289 1.00 46.75 447 ASP A C 1
ATOM 3780 O O . ASP A 1 447 ? 9.987 -57.017 58.450 1.00 46.75 447 ASP A O 1
ATOM 3784 N N . ARG A 1 448 ? 11.449 -57.943 57.043 1.00 48.75 448 ARG A N 1
ATOM 3785 C CA . ARG A 1 448 ? 12.159 -58.654 58.121 1.00 48.75 448 ARG A CA 1
ATOM 3786 C C . ARG A 1 448 ? 13.683 -58.630 58.106 1.00 48.75 448 ARG A C 1
ATOM 3788 O O . ARG A 1 448 ? 14.265 -59.354 58.911 1.00 48.75 448 ARG A O 1
ATOM 3795 N N . TYR A 1 449 ? 14.323 -57.775 57.309 1.00 39.03 449 TYR A N 1
ATOM 3796 C CA . TYR A 1 449 ? 15.764 -57.551 57.435 1.00 39.03 449 TYR A CA 1
ATOM 3797 C C . TYR A 1 449 ? 16.136 -56.061 57.440 1.00 39.03 449 TYR A C 1
ATOM 3799 O O . TYR A 1 449 ? 16.004 -55.344 56.457 1.00 39.03 449 TYR A O 1
ATOM 3807 N N . ASP A 1 450 ? 16.653 -55.665 58.602 1.00 40.56 450 ASP A N 1
ATOM 3808 C CA . ASP A 1 450 ? 17.681 -54.647 58.797 1.00 40.56 450 ASP A CA 1
ATOM 3809 C C . ASP A 1 450 ? 17.287 -53.168 58.818 1.00 40.56 450 ASP A C 1
ATOM 3811 O O . ASP A 1 450 ? 17.830 -52.304 58.135 1.00 40.56 450 ASP A O 1
ATOM 3815 N N . SER A 1 451 ? 16.517 -52.850 59.861 1.00 46.62 451 SER A N 1
ATOM 3816 C CA . SER A 1 451 ? 16.879 -51.755 60.764 1.00 46.62 451 SER A CA 1
ATOM 3817 C C . SER A 1 451 ? 18.252 -52.026 61.407 1.00 46.62 451 SER A C 1
ATOM 3819 O O . SER A 1 451 ? 18.320 -52.649 62.468 1.00 46.62 451 SER A O 1
ATOM 3821 N N . LYS A 1 452 ? 19.335 -51.616 60.740 1.00 49.69 452 LYS A N 1
ATOM 3822 C CA . LYS A 1 452 ? 20.679 -51.328 61.288 1.00 49.69 452 LYS A CA 1
ATOM 3823 C C . LYS A 1 452 ? 21.629 -51.129 60.112 1.00 49.69 452 LYS A C 1
ATOM 3825 O O . LYS A 1 452 ? 22.239 -52.088 59.667 1.00 49.69 452 LYS A O 1
ATOM 3830 N N . LEU A 1 453 ? 21.732 -49.896 59.627 1.00 40.50 453 LEU A N 1
ATOM 3831 C CA . LEU A 1 453 ? 22.922 -49.317 58.987 1.00 40.50 453 LEU A CA 1
ATOM 3832 C C . LEU A 1 453 ? 22.636 -47.826 58.725 1.00 40.50 453 LEU A C 1
ATOM 3834 O O . LEU A 1 453 ? 22.639 -47.349 57.594 1.00 40.50 453 LEU A O 1
ATOM 3838 N N . ASP A 1 454 ? 22.351 -47.107 59.814 1.00 45.66 454 ASP A N 1
ATOM 3839 C CA . ASP A 1 454 ? 22.653 -45.678 59.895 1.00 45.66 454 ASP A CA 1
ATOM 3840 C C . ASP A 1 454 ? 24.184 -45.504 59.949 1.00 45.66 454 ASP A C 1
ATOM 3842 O O . ASP A 1 454 ? 24.910 -46.394 60.400 1.00 45.66 454 ASP A O 1
ATOM 3846 N N . ASP A 1 455 ? 24.648 -44.343 59.491 1.00 46.91 455 ASP A N 1
ATOM 3847 C CA . ASP A 1 455 ? 26.021 -43.830 59.583 1.00 46.91 455 ASP A CA 1
ATOM 3848 C C . ASP A 1 455 ? 27.053 -44.355 58.571 1.00 46.91 455 ASP A C 1
ATOM 3850 O O . ASP A 1 455 ? 28.101 -44.866 58.984 1.00 46.91 455 ASP A O 1
ATOM 3854 N N . ARG A 1 456 ? 26.833 -44.166 57.247 1.00 45.31 456 ARG A N 1
ATOM 3855 C CA . ARG A 1 456 ? 27.958 -43.921 56.296 1.00 45.31 456 ARG A CA 1
ATOM 3856 C C . ARG A 1 456 ? 27.670 -43.536 54.830 1.00 45.31 456 ARG A C 1
ATOM 3858 O O . ARG A 1 456 ? 28.436 -43.940 53.963 1.00 45.31 456 ARG A O 1
ATOM 3865 N N . TYR A 1 457 ? 26.672 -42.712 54.500 1.00 39.44 457 TYR A N 1
ATOM 3866 C CA . TYR A 1 457 ? 26.599 -42.147 53.132 1.00 39.44 457 TYR A CA 1
ATOM 3867 C C . TYR A 1 457 ? 26.179 -40.669 53.067 1.00 39.44 457 TYR A C 1
ATOM 3869 O O . TYR A 1 457 ? 25.447 -40.248 52.179 1.00 39.44 457 TYR A O 1
ATOM 3877 N N . ASP A 1 458 ? 26.747 -39.855 53.959 1.00 46.94 458 ASP A N 1
ATOM 3878 C CA . ASP A 1 458 ? 26.944 -38.423 53.712 1.00 46.94 458 ASP A CA 1
ATOM 3879 C C . ASP A 1 458 ? 28.216 -38.229 52.874 1.00 46.94 458 ASP A C 1
ATOM 3881 O O . ASP A 1 458 ? 29.330 -38.347 53.383 1.00 46.94 458 ASP A O 1
ATOM 3885 N N . SER A 1 459 ? 28.033 -38.013 51.565 1.00 45.88 459 SER A N 1
ATOM 3886 C CA . SER A 1 459 ? 28.940 -37.368 50.584 1.00 45.88 459 SER A CA 1
ATOM 3887 C C . SER A 1 459 ? 28.767 -37.992 49.194 1.00 45.88 459 SER A C 1
ATOM 3889 O O . SER A 1 459 ? 29.540 -38.865 48.807 1.00 45.88 459 SER A O 1
ATOM 3891 N N . LYS A 1 460 ? 27.736 -37.570 48.438 1.00 43.91 460 LYS A N 1
ATOM 3892 C CA . LYS A 1 460 ? 27.668 -37.618 46.948 1.00 43.91 460 LYS A CA 1
ATOM 3893 C C . LYS A 1 460 ? 26.311 -37.161 46.387 1.00 43.91 460 LYS A C 1
ATOM 3895 O O . LYS A 1 460 ? 25.728 -37.814 45.523 1.00 43.91 460 LYS A O 1
ATOM 3900 N N . LEU A 1 461 ? 25.809 -36.011 46.833 1.00 40.22 461 LEU A N 1
ATOM 3901 C CA . LEU A 1 461 ? 24.622 -35.384 46.237 1.00 40.22 461 LEU A CA 1
ATOM 3902 C C . LEU A 1 461 ? 24.818 -33.883 45.970 1.00 40.22 461 LEU A C 1
ATOM 3904 O O . LEU A 1 461 ? 23.928 -33.099 46.259 1.00 40.22 461 LEU A O 1
ATOM 3908 N N . ASP A 1 462 ? 25.949 -33.503 45.360 1.00 41.97 462 ASP A N 1
ATOM 3909 C CA . ASP A 1 462 ? 26.193 -32.109 44.932 1.00 41.97 462 ASP A CA 1
ATOM 3910 C C . ASP A 1 462 ? 26.410 -31.888 43.417 1.00 41.97 462 ASP A C 1
ATOM 3912 O O . ASP A 1 462 ? 26.503 -30.748 42.986 1.00 41.97 462 ASP A O 1
ATOM 3916 N N . ASP A 1 463 ? 26.365 -32.912 42.551 1.00 42.69 463 ASP A N 1
ATOM 3917 C CA . ASP A 1 463 ? 26.717 -32.724 41.120 1.00 42.69 463 ASP A CA 1
ATOM 3918 C C . ASP A 1 463 ? 25.567 -32.868 40.104 1.00 42.69 463 ASP A C 1
ATOM 3920 O O . ASP A 1 463 ? 25.805 -33.021 38.903 1.00 42.69 463 ASP A O 1
ATOM 3924 N N . ARG A 1 464 ? 24.290 -32.833 40.512 1.00 41.00 464 ARG A N 1
ATOM 3925 C CA . ARG A 1 464 ? 23.172 -32.984 39.545 1.00 41.00 464 ARG A CA 1
ATOM 3926 C C . ARG A 1 464 ? 22.011 -32.011 39.697 1.00 41.00 464 ARG A C 1
ATOM 3928 O O . ARG A 1 464 ? 20.875 -32.380 39.402 1.00 41.00 464 ARG A O 1
ATOM 3935 N N . TYR A 1 465 ? 22.291 -30.760 40.057 1.00 39.78 465 TYR A N 1
ATOM 3936 C CA . TYR A 1 465 ? 21.258 -29.717 40.054 1.00 39.78 465 TYR A CA 1
ATOM 3937 C C . TYR A 1 465 ? 21.535 -28.459 39.214 1.00 39.78 465 TYR A C 1
ATOM 3939 O O . TYR A 1 465 ? 20.740 -27.531 39.292 1.00 39.78 465 TYR A O 1
ATOM 3947 N N . ASP A 1 466 ? 22.529 -28.463 38.310 1.00 40.44 466 ASP A N 1
ATOM 3948 C CA . ASP A 1 466 ? 22.909 -27.251 37.549 1.00 40.44 466 ASP A CA 1
ATOM 3949 C C . ASP A 1 466 ? 23.058 -27.412 36.017 1.00 40.44 466 ASP A C 1
ATOM 3951 O O . ASP A 1 466 ? 23.978 -26.894 35.392 1.00 40.44 466 ASP A O 1
ATOM 3955 N N . SER A 1 467 ? 22.136 -28.105 35.332 1.00 39.66 467 SER A N 1
ATOM 3956 C CA . SER A 1 467 ? 22.169 -28.129 33.846 1.00 39.66 467 SER A CA 1
ATOM 3957 C C . SER A 1 467 ? 20.820 -28.214 33.121 1.00 39.66 467 SER A C 1
ATOM 3959 O O . SER A 1 467 ? 20.722 -28.792 32.038 1.00 39.66 467 SER A O 1
ATOM 3961 N N . LYS A 1 468 ? 19.750 -27.611 33.665 1.00 41.72 468 LYS A N 1
ATOM 3962 C CA . LYS A 1 468 ? 18.445 -27.523 32.960 1.00 41.72 468 LYS A CA 1
ATOM 3963 C C . LYS A 1 468 ? 17.721 -26.172 33.041 1.00 41.72 468 LYS A C 1
ATOM 3965 O O . LYS A 1 468 ? 16.499 -26.108 32.907 1.00 41.72 468 LYS A O 1
ATOM 3970 N N . ARG A 1 469 ? 18.462 -25.072 33.138 1.00 40.84 469 ARG A N 1
ATOM 3971 C CA . ARG A 1 469 ? 17.982 -23.746 32.726 1.00 40.84 469 ARG A CA 1
ATOM 3972 C C . ARG A 1 469 ? 19.058 -23.125 31.852 1.00 40.84 469 ARG A C 1
ATOM 3974 O O . ARG A 1 469 ? 20.074 -22.754 32.398 1.00 40.84 469 ARG A O 1
ATOM 3981 N N . ASP A 1 470 ? 18.859 -23.169 30.530 1.00 41.12 470 ASP A N 1
ATOM 3982 C CA . ASP A 1 470 ? 19.361 -22.187 29.540 1.00 41.12 470 ASP A CA 1
ATOM 3983 C C . ASP A 1 470 ? 19.131 -22.655 28.089 1.00 41.12 470 ASP A C 1
ATOM 3985 O O . ASP A 1 470 ? 20.003 -22.632 27.230 1.00 41.12 470 ASP A O 1
ATOM 3989 N N . PHE A 1 471 ? 17.902 -23.069 27.766 1.00 42.69 471 PHE A N 1
ATOM 3990 C CA . PHE A 1 471 ? 17.496 -23.253 26.368 1.00 42.69 471 PHE A CA 1
ATOM 3991 C C . PHE A 1 471 ? 16.136 -22.625 26.125 1.00 42.69 471 PHE A C 1
ATOM 3993 O O . PHE A 1 471 ? 15.141 -23.324 25.929 1.00 42.69 471 PHE A O 1
ATOM 4000 N N . LYS A 1 472 ? 16.083 -21.291 26.157 1.00 39.56 472 LYS A N 1
ATOM 4001 C CA . LYS A 1 472 ? 14.983 -20.525 25.557 1.00 39.56 472 LYS A CA 1
ATOM 4002 C C . LYS A 1 472 ? 15.305 -19.032 25.444 1.00 39.56 472 LYS A C 1
ATOM 4004 O O . LYS A 1 472 ? 14.502 -18.231 25.888 1.00 39.56 472 LYS A O 1
ATOM 4009 N N . ASP A 1 473 ? 16.414 -18.654 24.798 1.00 42.94 473 ASP A N 1
ATOM 4010 C CA . ASP A 1 473 ? 16.476 -17.286 24.247 1.00 42.94 473 ASP A CA 1
ATOM 4011 C C . ASP A 1 473 ? 17.343 -17.016 23.001 1.00 42.94 473 ASP A C 1
ATOM 4013 O O . ASP A 1 473 ? 17.491 -15.867 22.612 1.00 42.94 473 ASP A O 1
ATOM 4017 N N . ASP A 1 474 ? 17.777 -18.028 22.240 1.00 38.88 474 ASP A N 1
ATOM 4018 C CA . ASP A 1 474 ? 18.498 -17.784 20.971 1.00 38.88 474 ASP A CA 1
ATOM 4019 C C . ASP A 1 474 ? 17.641 -18.022 19.726 1.00 38.88 474 ASP A C 1
ATOM 4021 O O . ASP A 1 474 ? 17.906 -18.888 18.887 1.00 38.88 474 ASP A O 1
ATOM 4025 N N . ARG A 1 475 ? 16.577 -17.224 19.570 1.00 40.88 475 ARG A N 1
ATOM 4026 C CA . ARG A 1 475 ? 15.761 -17.230 18.340 1.00 40.88 475 ARG A CA 1
ATOM 4027 C C . ARG A 1 475 ? 15.924 -15.993 17.455 1.00 40.88 475 ARG A C 1
ATOM 4029 O O . ARG A 1 475 ? 15.061 -15.757 16.608 1.00 40.88 475 ARG A O 1
ATOM 4036 N N . PHE A 1 476 ? 17.038 -15.262 17.579 1.00 41.75 476 PHE A N 1
ATOM 4037 C CA . PHE A 1 476 ? 17.331 -14.121 16.700 1.00 41.75 476 PHE A CA 1
ATOM 4038 C C . PHE A 1 476 ? 18.659 -14.118 15.920 1.00 41.75 476 PHE A C 1
ATOM 4040 O O . PHE A 1 476 ? 18.725 -13.354 14.960 1.00 41.75 476 PHE A O 1
ATOM 4047 N N . ASP A 1 477 ? 19.619 -15.028 16.146 1.00 40.78 477 ASP A N 1
ATOM 4048 C CA . ASP A 1 477 ? 20.927 -14.945 15.449 1.00 40.78 477 ASP A CA 1
ATOM 4049 C C . ASP A 1 477 ? 21.247 -16.013 14.383 1.00 40.78 477 ASP A C 1
ATOM 4051 O O . ASP A 1 477 ? 22.276 -15.958 13.709 1.00 40.78 477 ASP A O 1
ATOM 4055 N N . THR A 1 478 ? 20.334 -16.931 14.060 1.00 37.31 478 THR A N 1
ATOM 4056 C CA . THR A 1 478 ? 20.611 -18.004 13.074 1.00 37.31 478 THR A CA 1
ATOM 4057 C C . THR A 1 478 ? 20.430 -17.625 11.592 1.00 37.31 478 THR A C 1
ATOM 4059 O O . THR A 1 478 ? 20.321 -18.505 10.733 1.00 37.31 478 THR A O 1
ATOM 4062 N N . LYS A 1 479 ? 20.415 -16.331 11.238 1.00 38.75 479 LYS A N 1
ATOM 4063 C CA . LYS A 1 479 ? 20.338 -15.886 9.827 1.00 38.75 479 LYS A CA 1
ATOM 4064 C C . LYS A 1 479 ? 21.597 -15.222 9.264 1.00 38.75 479 LYS A C 1
ATOM 4066 O O . LYS A 1 479 ? 21.646 -15.057 8.048 1.00 38.75 479 LYS A O 1
ATOM 4071 N N . ASN A 1 480 ? 22.626 -14.946 10.071 1.00 37.66 480 ASN A N 1
ATOM 4072 C CA . ASN A 1 480 ? 23.833 -14.251 9.594 1.00 37.66 480 ASN A CA 1
ATOM 4073 C C . ASN A 1 480 ? 25.123 -15.093 9.530 1.00 37.66 480 ASN A C 1
ATOM 4075 O O . ASN A 1 480 ? 26.112 -14.610 8.992 1.00 37.66 480 ASN A O 1
ATOM 4079 N N . SER A 1 481 ? 25.130 -16.365 9.946 1.00 36.41 481 SER A N 1
ATOM 4080 C CA . SER A 1 481 ? 26.336 -17.219 9.869 1.00 36.41 481 SER A CA 1
ATOM 4081 C C . SER A 1 481 ? 26.477 -18.066 8.590 1.00 36.41 481 SER A C 1
ATOM 4083 O O . SER A 1 481 ? 27.443 -18.809 8.448 1.00 36.41 481 SER A O 1
ATOM 4085 N N . LYS A 1 482 ? 25.574 -17.946 7.604 1.00 39.47 482 LYS A N 1
ATOM 4086 C CA . LYS A 1 482 ? 25.632 -18.715 6.333 1.00 39.47 482 LYS A CA 1
ATOM 4087 C C . LYS A 1 482 ? 26.265 -17.972 5.147 1.00 39.47 482 LYS A C 1
ATOM 4089 O O . LYS A 1 482 ? 25.975 -18.297 3.999 1.00 39.47 482 LYS A O 1
ATOM 4094 N N . LEU A 1 483 ? 27.119 -16.980 5.401 1.00 41.44 483 LEU A N 1
ATOM 4095 C CA . LEU A 1 483 ? 27.747 -16.161 4.351 1.00 41.44 483 LEU A CA 1
ATOM 4096 C C . LEU A 1 483 ? 29.280 -16.081 4.425 1.00 41.44 483 LEU A C 1
ATOM 4098 O O . LEU A 1 483 ? 29.878 -15.238 3.767 1.00 41.44 483 LEU A O 1
ATOM 4102 N N . GLY A 1 484 ? 29.926 -16.989 5.157 1.00 37.56 484 GLY A N 1
ATOM 4103 C CA . GLY A 1 484 ? 31.385 -17.075 5.221 1.00 37.56 484 GLY A CA 1
ATOM 4104 C C . GLY A 1 484 ? 31.873 -18.494 4.974 1.00 37.56 484 GLY A C 1
ATOM 4105 O O . GLY A 1 484 ? 31.998 -19.248 5.930 1.00 37.56 484 GLY A O 1
ATOM 4106 N N . LYS A 1 485 ? 32.089 -18.843 3.697 1.00 38.84 485 LYS A N 1
ATOM 4107 C CA . LYS A 1 485 ? 33.035 -19.850 3.156 1.00 38.84 485 LYS A CA 1
ATOM 4108 C C . LYS A 1 485 ? 32.584 -20.262 1.748 1.00 38.84 485 LYS A C 1
ATOM 4110 O O . LYS A 1 485 ? 31.850 -21.226 1.563 1.00 38.84 485 LYS A O 1
ATOM 4115 N N . LYS A 1 486 ? 33.025 -19.502 0.747 1.00 31.72 486 LYS A N 1
ATOM 4116 C CA . LYS A 1 486 ? 33.130 -19.958 -0.644 1.00 31.72 486 LYS A CA 1
ATOM 4117 C C . LYS A 1 486 ? 34.453 -19.434 -1.185 1.00 31.72 486 LYS A C 1
ATOM 4119 O O . LYS A 1 486 ? 34.493 -18.333 -1.714 1.00 31.72 486 LYS A O 1
ATOM 4124 N N . ASN A 1 487 ? 35.503 -20.228 -1.007 1.00 36.88 487 ASN A N 1
ATOM 4125 C CA . ASN A 1 487 ? 36.710 -20.139 -1.816 1.00 36.88 487 ASN A CA 1
ATOM 4126 C C . ASN A 1 487 ? 36.877 -21.469 -2.555 1.00 36.88 487 ASN A C 1
ATOM 4128 O O . ASN A 1 487 ? 36.727 -22.527 -1.950 1.00 36.88 487 ASN A O 1
ATOM 4132 N N . ASN A 1 488 ? 37.192 -21.325 -3.841 1.00 38.16 488 ASN A N 1
ATOM 4133 C CA . ASN A 1 488 ? 37.935 -22.211 -4.733 1.00 38.16 488 ASN A CA 1
ATOM 4134 C C . ASN A 1 488 ? 37.466 -23.660 -4.886 1.00 38.16 488 ASN A C 1
ATOM 4136 O O . ASN A 1 488 ? 37.813 -24.529 -4.094 1.00 38.16 488 ASN A O 1
ATOM 4140 N N . LEU A 1 489 ? 36.802 -23.914 -6.014 1.00 32.78 489 LEU A N 1
ATOM 4141 C CA . LEU A 1 489 ? 37.006 -25.126 -6.803 1.00 32.78 489 LEU A CA 1
ATOM 4142 C C . LEU A 1 489 ? 36.618 -24.819 -8.252 1.00 32.78 489 LEU A C 1
ATOM 4144 O O . LEU A 1 489 ? 35.448 -24.868 -8.630 1.00 32.78 489 LEU A O 1
ATOM 4148 N N . ASP A 1 490 ? 37.632 -24.446 -9.030 1.00 37.38 490 ASP A N 1
ATOM 4149 C CA . ASP A 1 490 ? 37.615 -24.552 -10.483 1.00 37.38 490 ASP A CA 1
ATOM 4150 C C . ASP A 1 490 ? 37.565 -26.039 -10.835 1.00 37.38 490 ASP A C 1
ATOM 4152 O O . ASP A 1 490 ? 38.479 -26.796 -10.511 1.00 37.38 490 ASP A O 1
ATOM 4156 N N . THR A 1 491 ? 36.494 -26.466 -11.496 1.00 32.00 491 THR A N 1
ATOM 4157 C CA . THR A 1 491 ? 36.488 -27.719 -12.252 1.00 32.00 491 THR A CA 1
ATOM 4158 C C . THR A 1 491 ? 35.881 -27.440 -13.617 1.00 32.00 491 THR A C 1
ATOM 4160 O O . THR A 1 491 ? 34.713 -27.080 -13.748 1.00 32.00 491 THR A O 1
ATOM 4163 N N . ASN A 1 492 ? 36.735 -27.555 -14.635 1.00 36.28 492 ASN A N 1
ATOM 4164 C CA . ASN A 1 492 ? 36.357 -27.637 -16.037 1.00 36.28 492 ASN A CA 1
ATOM 4165 C C . ASN A 1 492 ? 35.394 -28.813 -16.216 1.00 36.28 492 ASN A C 1
ATOM 4167 O O . ASN A 1 492 ? 35.796 -29.965 -16.062 1.00 36.28 492 ASN A O 1
ATOM 4171 N N . ILE A 1 493 ? 34.146 -28.524 -16.573 1.00 32.97 493 ILE A N 1
ATOM 4172 C CA . ILE A 1 493 ? 33.216 -29.521 -17.097 1.00 32.97 493 ILE A CA 1
ATOM 4173 C C . ILE A 1 493 ? 32.963 -29.152 -18.555 1.00 32.97 493 ILE A C 1
ATOM 4175 O O . ILE A 1 493 ? 32.365 -28.118 -18.855 1.00 32.97 493 ILE A O 1
ATOM 4179 N N . ASN A 1 494 ? 33.475 -29.997 -19.451 1.00 32.06 494 ASN A N 1
ATOM 4180 C CA . ASN A 1 494 ? 33.172 -29.964 -20.874 1.00 32.06 494 ASN A CA 1
ATOM 4181 C C . ASN A 1 494 ? 31.679 -30.233 -21.067 1.00 32.06 494 ASN A C 1
ATOM 4183 O O . ASN A 1 494 ? 31.186 -31.308 -20.734 1.00 32.06 494 ASN A O 1
ATOM 4187 N N . ILE A 1 495 ? 30.977 -29.246 -21.618 1.00 36.91 495 ILE A N 1
ATOM 4188 C CA . ILE A 1 495 ? 29.601 -29.379 -22.086 1.00 36.91 495 ILE A CA 1
ATOM 4189 C C . ILE A 1 495 ? 29.677 -29.642 -23.588 1.00 36.91 495 ILE A C 1
ATOM 4191 O O . ILE A 1 495 ? 29.679 -28.719 -24.398 1.00 36.91 495 ILE A O 1
ATOM 4195 N N . SER A 1 496 ? 29.753 -30.914 -23.951 1.00 38.34 496 SER A N 1
ATOM 4196 C CA . SER A 1 496 ? 29.315 -31.393 -25.256 1.00 38.34 496 SER A CA 1
ATOM 4197 C C . SER A 1 496 ? 28.385 -32.571 -24.997 1.00 38.34 496 SER A C 1
ATOM 4199 O O . SER A 1 496 ? 28.750 -33.499 -24.283 1.00 38.34 496 SER A O 1
ATOM 4201 N N . ASP A 1 497 ? 27.186 -32.478 -25.562 1.00 36.50 497 ASP A N 1
ATOM 4202 C CA . ASP A 1 497 ? 26.185 -33.541 -25.670 1.00 36.50 497 ASP A CA 1
ATOM 4203 C C . ASP A 1 497 ? 25.310 -33.811 -24.442 1.00 36.50 497 ASP A C 1
ATOM 4205 O O . ASP A 1 497 ? 25.410 -34.839 -23.784 1.00 36.50 497 ASP A O 1
ATOM 4209 N N . THR A 1 498 ? 24.322 -32.937 -24.222 1.00 33.00 498 THR A N 1
ATOM 4210 C CA . THR A 1 498 ? 23.006 -33.390 -23.736 1.00 33.00 498 THR A CA 1
ATOM 4211 C C . THR A 1 498 ? 21.870 -32.585 -24.380 1.00 33.00 498 THR A C 1
ATOM 4213 O O . THR A 1 498 ? 21.595 -31.438 -24.032 1.00 33.00 498 THR A O 1
ATOM 4216 N N . ASN A 1 499 ? 21.166 -33.222 -25.321 1.00 36.72 499 ASN A N 1
ATOM 4217 C CA . ASN A 1 499 ? 19.821 -32.838 -25.757 1.00 36.72 499 ASN A CA 1
ATOM 4218 C C . ASN A 1 499 ? 18.839 -33.103 -24.602 1.00 36.72 499 ASN A C 1
ATOM 4220 O O . ASN A 1 499 ? 18.159 -34.128 -24.556 1.00 36.72 499 ASN A O 1
ATOM 4224 N N . CYS A 1 500 ? 18.797 -32.200 -23.625 1.00 32.72 500 CYS A N 1
ATOM 4225 C CA . CYS A 1 500 ? 17.839 -32.271 -22.530 1.00 32.72 500 CYS A CA 1
ATOM 4226 C C . CYS A 1 500 ? 16.471 -31.757 -22.991 1.00 32.72 500 CYS A C 1
ATOM 4228 O O . CYS A 1 500 ? 16.320 -30.645 -23.485 1.00 32.72 500 CYS A O 1
ATOM 4230 N N . ASN A 1 501 ? 15.462 -32.598 -22.802 1.00 37.66 501 ASN A N 1
ATOM 4231 C CA . ASN A 1 501 ? 14.058 -32.374 -23.115 1.00 37.66 501 ASN A CA 1
ATOM 4232 C C . ASN A 1 501 ? 13.515 -31.151 -22.327 1.00 37.66 501 ASN A C 1
ATOM 4234 O O . ASN A 1 501 ? 13.178 -31.267 -21.151 1.00 37.66 501 ASN A O 1
ATOM 4238 N N . ILE A 1 502 ? 13.414 -29.975 -22.968 1.00 38.72 502 ILE A N 1
ATOM 4239 C CA . ILE A 1 502 ? 13.032 -28.644 -22.412 1.00 38.72 502 ILE A CA 1
ATOM 4240 C C . ILE A 1 502 ? 11.581 -28.582 -21.843 1.00 38.72 502 ILE A C 1
ATOM 4242 O O . ILE A 1 502 ? 11.048 -27.532 -21.483 1.00 38.72 502 ILE A O 1
ATOM 4246 N N . ASN A 1 503 ? 10.883 -29.709 -21.700 1.00 39.91 503 ASN A N 1
ATOM 4247 C CA . ASN A 1 503 ? 9.432 -29.725 -21.508 1.00 39.91 503 ASN A CA 1
ATOM 4248 C C . ASN A 1 503 ? 8.900 -29.511 -20.076 1.00 39.91 503 ASN A C 1
ATOM 4250 O O . ASN A 1 503 ? 7.684 -29.340 -19.922 1.00 39.91 503 ASN A O 1
ATOM 4254 N N . SER A 1 504 ? 9.731 -29.413 -19.036 1.00 45.84 504 SER A N 1
ATOM 4255 C CA . SER A 1 504 ? 9.251 -29.259 -17.652 1.00 45.84 504 SER A CA 1
ATOM 4256 C C . SER A 1 504 ? 9.339 -27.815 -17.123 1.00 45.84 504 SER A C 1
ATOM 4258 O O . SER A 1 504 ? 10.385 -27.336 -16.706 1.00 45.84 504 SER A O 1
ATOM 4260 N N . HIS A 1 505 ? 8.174 -27.155 -17.077 1.00 50.53 505 HIS A N 1
ATOM 4261 C CA . HIS A 1 505 ? 7.831 -25.987 -16.241 1.00 50.53 505 HIS A CA 1
ATOM 4262 C C . HIS A 1 505 ? 8.555 -24.637 -16.456 1.00 50.53 505 HIS A C 1
ATOM 4264 O O . HIS A 1 505 ? 9.087 -24.063 -15.510 1.00 50.53 505 HIS A O 1
ATOM 4270 N N . CYS A 1 506 ? 8.430 -24.021 -17.639 1.00 53.31 506 CYS A N 1
ATOM 4271 C CA . CYS A 1 506 ? 8.772 -22.604 -17.855 1.00 53.31 506 CYS A CA 1
ATOM 4272 C C . CYS A 1 506 ? 7.922 -21.654 -16.978 1.00 53.31 506 CYS A C 1
ATOM 4274 O O . CYS A 1 506 ? 6.762 -21.374 -17.289 1.00 53.31 506 CYS A O 1
ATOM 4276 N N . THR A 1 507 ? 8.476 -21.122 -15.881 1.00 62.66 507 THR A N 1
ATOM 4277 C CA . THR A 1 507 ? 7.827 -20.050 -15.106 1.00 62.66 507 THR A CA 1
ATOM 4278 C C . THR A 1 507 ? 8.271 -18.683 -15.617 1.00 62.66 507 THR A C 1
ATOM 4280 O O . THR A 1 507 ? 9.415 -18.287 -15.402 1.00 62.66 507 THR A O 1
ATOM 4283 N N . ILE A 1 508 ? 7.351 -17.936 -16.232 1.00 71.19 508 ILE A N 1
ATOM 4284 C CA . ILE A 1 508 ? 7.606 -16.570 -16.709 1.00 71.19 508 ILE A CA 1
ATOM 4285 C C . ILE A 1 508 ? 7.875 -15.648 -15.513 1.00 71.19 508 ILE A C 1
ATOM 4287 O O . ILE A 1 508 ? 6.996 -15.441 -14.665 1.00 71.19 508 ILE A O 1
ATOM 4291 N N . ASP A 1 509 ? 9.073 -15.063 -15.459 1.00 73.12 509 ASP A N 1
ATOM 4292 C CA . ASP A 1 509 ? 9.483 -14.174 -14.373 1.00 73.12 509 ASP A CA 1
ATOM 4293 C C . ASP A 1 509 ? 8.646 -12.884 -14.350 1.00 73.12 509 ASP A C 1
ATOM 4295 O O . ASP A 1 509 ? 8.753 -12.015 -15.221 1.00 73.12 509 ASP A O 1
ATOM 4299 N N . SER A 1 510 ? 7.840 -12.718 -13.296 1.00 78.69 510 SER A N 1
ATOM 4300 C CA . SER A 1 510 ? 6.958 -11.560 -13.109 1.00 78.69 510 SER A CA 1
ATOM 4301 C C . SER A 1 510 ? 7.685 -10.216 -13.164 1.00 78.69 510 SER A C 1
ATOM 4303 O O . SER A 1 510 ? 7.056 -9.200 -13.458 1.00 78.69 510 SER A O 1
ATOM 4305 N N . LYS A 1 511 ? 8.992 -10.184 -12.862 1.00 76.88 511 LYS A N 1
ATOM 4306 C CA . LYS A 1 511 ? 9.780 -8.945 -12.855 1.00 76.88 511 LYS A CA 1
ATOM 4307 C C . LYS A 1 511 ? 9.911 -8.334 -14.247 1.00 76.88 511 LYS A C 1
ATOM 4309 O O . LYS A 1 511 ? 9.768 -7.122 -14.395 1.00 76.88 511 LYS A O 1
ATOM 4314 N N . PHE A 1 512 ? 10.150 -9.161 -15.260 1.00 81.12 512 PHE A N 1
ATOM 4315 C CA . PHE A 1 512 ? 10.386 -8.690 -16.624 1.00 81.12 512 PHE A CA 1
ATOM 4316 C C . PHE A 1 512 ? 9.110 -8.546 -17.434 1.00 81.12 512 PHE A C 1
ATOM 4318 O O . PHE A 1 512 ? 9.072 -7.751 -18.367 1.00 81.12 512 PHE A O 1
ATOM 4325 N N . VAL A 1 513 ? 8.033 -9.210 -17.018 1.00 84.88 513 VAL A N 1
ATOM 4326 C CA . VAL A 1 513 ? 6.716 -9.108 -17.659 1.00 84.88 513 VAL A CA 1
ATOM 4327 C C . VAL A 1 513 ? 6.288 -7.660 -17.821 1.00 84.88 513 VAL A C 1
ATOM 4329 O O . VAL A 1 513 ? 5.890 -7.277 -18.912 1.00 84.88 513 VAL A O 1
ATOM 4332 N N . GLN A 1 514 ? 6.409 -6.822 -16.786 1.00 84.25 514 GLN A N 1
ATOM 4333 C CA . GLN A 1 514 ? 5.994 -5.420 -16.900 1.00 84.25 514 GLN A CA 1
ATOM 4334 C C . GLN A 1 514 ? 6.830 -4.649 -17.931 1.00 84.25 514 GLN A C 1
ATOM 4336 O O . GLN A 1 514 ? 6.298 -3.800 -18.641 1.00 84.25 514 GLN A O 1
ATOM 4341 N N . MET A 1 515 ? 8.124 -4.952 -18.025 1.00 83.81 515 MET A N 1
ATOM 4342 C CA . MET A 1 515 ? 9.025 -4.348 -19.001 1.00 83.81 515 MET A CA 1
ATOM 4343 C C . MET A 1 515 ? 8.666 -4.788 -20.423 1.00 83.81 515 MET A C 1
ATOM 4345 O O . MET A 1 515 ? 8.450 -3.934 -21.278 1.00 83.81 515 MET A O 1
ATOM 4349 N N . THR A 1 516 ? 8.507 -6.093 -20.654 1.00 85.56 516 THR A N 1
ATOM 4350 C CA . THR A 1 516 ? 8.083 -6.656 -21.944 1.00 85.56 516 THR A CA 1
ATOM 4351 C C . THR A 1 516 ? 6.716 -6.119 -22.360 1.00 85.56 516 THR A C 1
ATOM 4353 O O . THR A 1 516 ? 6.553 -5.652 -23.483 1.00 85.56 516 THR A O 1
ATOM 4356 N N . VAL A 1 517 ? 5.750 -6.083 -21.436 1.00 87.56 517 VAL A N 1
ATOM 4357 C CA . VAL A 1 517 ? 4.419 -5.492 -21.646 1.00 87.56 517 VAL A CA 1
ATOM 4358 C C . VAL A 1 517 ? 4.528 -4.034 -22.074 1.00 87.56 517 VAL A C 1
ATOM 4360 O O . VAL A 1 517 ? 3.839 -3.611 -22.999 1.00 87.56 517 VAL A O 1
ATOM 4363 N N . ASN A 1 518 ? 5.389 -3.254 -21.421 1.00 85.38 518 ASN A N 1
ATOM 4364 C CA . ASN A 1 518 ? 5.557 -1.853 -21.768 1.00 85.38 518 ASN A CA 1
ATOM 4365 C C . ASN A 1 518 ? 6.233 -1.666 -23.135 1.00 85.38 518 ASN A C 1
ATOM 4367 O O . ASN A 1 518 ? 5.897 -0.700 -23.818 1.00 85.38 518 ASN A O 1
ATOM 4371 N N . PHE A 1 519 ? 7.162 -2.541 -23.537 1.00 87.00 519 PHE A N 1
ATOM 4372 C CA . PHE A 1 519 ? 7.758 -2.499 -24.877 1.00 87.00 519 PHE A CA 1
ATOM 4373 C C . PHE A 1 519 ? 6.755 -2.872 -25.958 1.00 87.00 519 PHE A C 1
ATOM 4375 O O . PHE A 1 519 ? 6.611 -2.128 -26.920 1.00 87.00 519 PHE A O 1
ATOM 4382 N N . LEU A 1 520 ? 6.003 -3.956 -25.763 1.00 88.44 520 LEU A N 1
ATOM 4383 C CA . LEU A 1 520 ? 4.972 -4.382 -26.708 1.00 88.44 520 LEU A CA 1
ATOM 4384 C C . LEU A 1 520 ? 3.885 -3.312 -26.883 1.00 88.44 520 LEU A C 1
ATOM 4386 O O . LEU A 1 520 ? 3.419 -3.086 -27.993 1.00 88.44 520 LEU A O 1
ATOM 4390 N N . LYS A 1 521 ? 3.537 -2.583 -25.814 1.00 88.12 521 LYS A N 1
ATOM 4391 C CA . LYS A 1 521 ? 2.583 -1.458 -25.858 1.00 88.12 521 LYS A CA 1
ATOM 4392 C C . LYS A 1 521 ? 3.157 -0.149 -26.405 1.00 88.12 521 LYS A C 1
ATOM 4394 O O . LYS A 1 521 ? 2.408 0.824 -26.524 1.00 88.12 521 LYS A O 1
ATOM 4399 N N . SER A 1 522 ? 4.459 -0.076 -26.683 1.00 85.88 522 SER A N 1
ATOM 4400 C CA . SER A 1 522 ? 5.066 1.128 -27.250 1.00 85.88 522 SER A CA 1
ATOM 4401 C C . SER A 1 522 ? 4.440 1.440 -28.608 1.00 85.88 522 SER A C 1
ATOM 4403 O O . SER A 1 522 ? 4.271 0.554 -29.440 1.00 85.88 522 SER A O 1
ATOM 4405 N N . LYS A 1 523 ? 4.111 2.715 -28.839 1.00 85.75 523 LYS A N 1
ATOM 4406 C CA . LYS A 1 523 ? 3.681 3.200 -30.161 1.00 85.75 523 LYS A CA 1
ATOM 4407 C C . LYS A 1 523 ? 4.856 3.477 -31.093 1.00 85.75 523 LYS A C 1
ATOM 4409 O O . LYS A 1 523 ? 4.668 3.574 -32.296 1.00 85.75 523 LYS A O 1
ATOM 4414 N N . GLU A 1 524 ? 6.047 3.673 -30.534 1.00 84.69 524 GLU A N 1
ATOM 4415 C CA . GLU A 1 524 ? 7.238 3.941 -31.329 1.00 84.69 524 GLU A CA 1
ATOM 4416 C C . GLU A 1 524 ? 7.805 2.622 -31.846 1.00 84.69 524 GLU A C 1
ATOM 4418 O O . GLU A 1 524 ? 8.260 1.788 -31.058 1.00 84.69 524 GLU A O 1
ATOM 4423 N N . GLU A 1 525 ? 7.805 2.459 -33.168 1.00 85.00 525 GLU A N 1
ATOM 4424 C CA . GLU A 1 525 ? 8.551 1.396 -33.828 1.00 85.00 525 GLU A CA 1
ATOM 4425 C C . GLU A 1 525 ? 10.044 1.696 -33.745 1.00 85.00 525 GLU A C 1
ATOM 4427 O O . GLU A 1 525 ? 10.571 2.610 -34.377 1.00 85.00 525 GLU A O 1
ATOM 4432 N N . ASN A 1 526 ? 10.741 0.903 -32.945 1.00 85.56 526 ASN A N 1
ATOM 4433 C CA . ASN A 1 526 ? 12.192 0.894 -32.897 1.00 85.56 526 ASN A CA 1
ATOM 4434 C C . ASN A 1 526 ? 12.697 -0.545 -33.006 1.00 85.56 526 ASN A C 1
ATOM 4436 O O . ASN A 1 526 ? 11.948 -1.502 -32.802 1.00 85.56 526 ASN A O 1
ATOM 4440 N N . GLU A 1 527 ? 13.980 -0.686 -33.324 1.00 85.69 527 GLU A N 1
ATOM 4441 C CA . GLU A 1 527 ? 14.651 -1.978 -33.499 1.00 85.69 527 GLU A CA 1
ATOM 4442 C C . GLU A 1 527 ? 14.456 -2.905 -32.289 1.00 85.69 527 GLU A C 1
ATOM 4444 O O . GLU A 1 527 ? 14.175 -4.085 -32.449 1.00 85.69 527 GLU A O 1
ATOM 4449 N N . ILE A 1 528 ? 14.484 -2.359 -31.068 1.00 83.44 528 ILE A N 1
ATOM 4450 C CA . ILE A 1 528 ? 14.242 -3.129 -29.838 1.00 83.44 528 ILE A CA 1
ATOM 4451 C C . ILE A 1 528 ? 12.833 -3.718 -29.838 1.00 83.44 528 ILE A C 1
ATOM 4453 O O . ILE A 1 528 ? 12.655 -4.883 -29.514 1.00 83.44 528 ILE A O 1
ATOM 4457 N N . THR A 1 529 ? 11.828 -2.917 -30.186 1.00 85.69 529 THR A N 1
ATOM 4458 C CA . THR A 1 529 ? 10.430 -3.357 -30.204 1.00 85.69 529 THR A CA 1
ATOM 4459 C C . THR A 1 529 ? 10.234 -4.427 -31.272 1.00 85.69 529 THR A C 1
ATOM 4461 O O . THR A 1 529 ? 9.597 -5.435 -30.989 1.00 85.69 529 THR A O 1
ATOM 4464 N N . LYS A 1 530 ? 10.861 -4.279 -32.448 1.00 88.81 530 LYS A N 1
ATOM 4465 C CA . LYS A 1 530 ? 10.868 -5.309 -33.500 1.00 88.81 530 LYS A CA 1
ATOM 4466 C C . LYS A 1 530 ? 11.516 -6.608 -33.019 1.00 88.81 530 LYS A C 1
ATOM 4468 O O . LYS A 1 530 ? 10.905 -7.663 -33.143 1.00 88.81 530 LYS A O 1
ATOM 4473 N N . ASN A 1 531 ? 12.684 -6.528 -32.383 1.00 86.06 531 ASN A N 1
ATOM 4474 C CA . ASN A 1 531 ? 13.374 -7.694 -31.828 1.00 86.06 531 ASN A CA 1
ATOM 4475 C C . ASN A 1 531 ? 12.572 -8.347 -30.696 1.00 86.06 531 ASN A C 1
ATOM 4477 O O . ASN A 1 531 ? 12.552 -9.567 -30.587 1.00 86.06 531 ASN A O 1
ATOM 4481 N N . ILE A 1 532 ? 11.865 -7.559 -29.879 1.00 86.56 532 ILE A N 1
ATOM 4482 C CA . ILE A 1 532 ? 10.992 -8.088 -28.828 1.00 86.56 532 ILE A CA 1
ATOM 4483 C C . ILE A 1 532 ? 9.764 -8.784 -29.429 1.00 86.56 532 ILE A C 1
ATOM 4485 O O . ILE A 1 532 ? 9.359 -9.837 -28.949 1.00 86.56 532 ILE A O 1
ATOM 4489 N N . ILE A 1 533 ? 9.163 -8.220 -30.477 1.00 90.56 533 ILE A N 1
ATOM 4490 C CA . ILE A 1 533 ? 8.045 -8.845 -31.197 1.00 90.56 533 ILE A CA 1
ATOM 4491 C C . ILE A 1 533 ? 8.503 -10.160 -31.831 1.00 90.56 533 ILE A C 1
ATOM 4493 O O . ILE A 1 533 ? 7.829 -11.173 -31.672 1.00 90.56 533 ILE A O 1
ATOM 4497 N N . LEU A 1 534 ? 9.656 -10.159 -32.501 1.00 90.44 534 LEU A N 1
ATOM 4498 C CA . LEU A 1 534 ? 10.220 -11.348 -33.131 1.00 90.44 534 LEU A CA 1
ATOM 4499 C C . LEU A 1 534 ? 10.564 -12.422 -32.094 1.00 90.44 534 LEU A C 1
ATOM 4501 O O . LEU A 1 534 ? 10.147 -13.565 -32.243 1.00 90.44 534 LEU A O 1
ATOM 4505 N N . GLY A 1 535 ? 11.237 -12.046 -31.006 1.00 87.25 535 GLY A N 1
ATOM 4506 C CA . GLY A 1 535 ? 11.548 -12.962 -29.913 1.00 87.25 535 GLY A CA 1
ATOM 4507 C C . GLY A 1 535 ? 10.289 -13.539 -29.261 1.00 87.25 535 GLY A C 1
ATOM 4508 O O . GLY A 1 535 ? 10.251 -14.735 -28.985 1.00 87.25 535 GLY A O 1
ATOM 4509 N N . PHE A 1 536 ? 9.226 -12.738 -29.094 1.00 90.50 536 PHE A N 1
ATOM 4510 C CA . PHE A 1 536 ? 7.929 -13.245 -28.636 1.00 90.50 536 PHE A CA 1
ATOM 4511 C C . PHE A 1 536 ? 7.361 -14.273 -29.607 1.00 90.50 536 PHE A C 1
ATOM 4513 O O . PHE A 1 536 ? 6.901 -15.312 -29.152 1.00 90.50 536 PHE A O 1
ATOM 4520 N N . LYS A 1 537 ? 7.399 -14.006 -30.918 1.00 93.12 537 LYS A N 1
ATOM 4521 C CA . LYS A 1 537 ? 6.893 -14.945 -31.926 1.00 93.12 537 LYS A CA 1
ATOM 4522 C C . LYS A 1 537 ? 7.668 -16.263 -31.899 1.00 93.12 537 LYS A C 1
ATOM 4524 O O . LYS A 1 537 ? 7.060 -17.324 -31.846 1.00 93.12 537 LYS A O 1
ATOM 4529 N N . ASN A 1 538 ? 8.995 -16.185 -31.856 1.00 90.50 538 ASN A N 1
ATOM 4530 C CA . ASN A 1 538 ? 9.869 -17.357 -31.882 1.00 90.50 538 ASN A CA 1
ATOM 4531 C C . ASN A 1 538 ? 9.746 -18.219 -30.617 1.00 90.50 538 ASN A C 1
ATOM 4533 O O . ASN A 1 538 ? 9.888 -19.433 -30.692 1.00 90.50 538 ASN A O 1
ATOM 4537 N N . ASN A 1 539 ? 9.458 -17.602 -29.468 1.00 88.38 539 ASN A N 1
ATOM 4538 C CA . ASN A 1 539 ? 9.424 -18.278 -28.168 1.00 88.38 539 ASN A CA 1
ATOM 4539 C C . ASN A 1 539 ? 8.005 -18.455 -27.601 1.00 88.38 539 ASN A C 1
ATOM 4541 O O . ASN A 1 539 ? 7.834 -18.871 -26.448 1.00 88.38 539 ASN A O 1
ATOM 4545 N N . PHE A 1 540 ? 6.967 -18.099 -28.361 1.00 92.00 540 PHE A N 1
ATOM 4546 C CA . PHE A 1 540 ? 5.595 -18.267 -27.906 1.00 92.00 540 PHE A CA 1
ATOM 4547 C C . PHE A 1 540 ? 5.294 -19.751 -27.712 1.00 92.00 540 PHE A C 1
ATOM 4549 O O . PHE A 1 540 ? 5.531 -20.580 -28.585 1.00 92.00 540 PHE A O 1
ATOM 4556 N N . SER A 1 541 ? 4.696 -20.078 -26.573 1.00 91.88 541 SER A N 1
ATOM 4557 C CA . SER A 1 541 ? 4.149 -21.405 -26.329 1.00 91.88 541 SER A CA 1
ATOM 4558 C C . SER A 1 541 ? 2.764 -21.289 -25.718 1.00 91.88 541 SER A C 1
ATOM 4560 O O . SER A 1 541 ? 2.460 -20.343 -24.988 1.00 91.88 541 SER A O 1
ATOM 4562 N N . LEU A 1 542 ? 1.930 -22.301 -25.946 1.00 92.19 542 LEU A N 1
ATOM 4563 C CA . LEU A 1 542 ? 0.585 -22.373 -25.370 1.00 92.19 542 LEU A CA 1
ATOM 4564 C C . LEU A 1 542 ? 0.585 -22.308 -23.831 1.00 92.19 542 LEU A C 1
ATOM 4566 O O . LEU A 1 542 ? -0.382 -21.825 -23.242 1.00 92.19 542 LEU A O 1
ATOM 4570 N N . LYS A 1 543 ? 1.696 -22.677 -23.175 1.00 90.12 543 LYS A N 1
ATOM 4571 C CA . LYS A 1 543 ? 1.893 -22.531 -21.720 1.00 90.12 543 LYS A CA 1
ATOM 4572 C C . LYS A 1 543 ? 1.789 -21.070 -21.248 1.00 90.12 543 LYS A C 1
ATOM 4574 O O . LYS A 1 543 ? 1.449 -20.823 -20.091 1.00 90.12 543 LYS A O 1
ATOM 4579 N N . PHE A 1 544 ? 2.007 -20.078 -22.122 1.00 90.88 544 PHE A N 1
ATOM 4580 C CA . PHE A 1 544 ? 1.779 -18.664 -21.790 1.00 90.88 544 PHE A CA 1
ATOM 4581 C C . PHE A 1 544 ? 0.314 -18.387 -21.438 1.00 90.88 544 PHE A C 1
ATOM 4583 O O . PHE A 1 544 ? 0.046 -17.506 -20.624 1.00 90.88 544 PHE A O 1
ATOM 4590 N N . LEU A 1 545 ? -0.627 -19.135 -22.021 1.00 93.12 545 LEU A N 1
ATOM 4591 C CA . LEU A 1 545 ? -2.061 -18.947 -21.791 1.00 93.12 545 LEU A CA 1
ATOM 4592 C C . LEU A 1 545 ? -2.514 -19.482 -20.428 1.00 93.12 545 LEU A C 1
ATOM 4594 O O . LEU A 1 545 ? -3.539 -19.055 -19.901 1.00 93.12 545 LEU A O 1
ATOM 4598 N N . GLU A 1 546 ? -1.739 -20.387 -19.837 1.00 90.69 546 GLU A N 1
ATOM 4599 C CA . GLU A 1 546 ? -2.014 -20.974 -18.523 1.00 90.69 546 GLU A CA 1
ATOM 4600 C C . GLU A 1 546 ? -1.467 -20.105 -17.379 1.00 90.69 546 GLU A C 1
ATOM 4602 O O . GLU A 1 546 ? -1.887 -20.233 -16.229 1.00 90.69 546 GLU A O 1
ATOM 4607 N N . ASN A 1 547 ? -0.553 -19.179 -17.688 1.00 90.06 547 ASN A N 1
ATOM 4608 C CA . ASN A 1 547 ? 0.111 -18.321 -16.715 1.00 90.06 547 ASN A CA 1
ATOM 4609 C C . ASN A 1 547 ? -0.390 -16.869 -16.809 1.00 90.06 547 ASN A C 1
ATOM 4611 O O . ASN A 1 547 ? -0.342 -16.249 -17.868 1.00 90.06 547 ASN A O 1
ATOM 4615 N N . ILE A 1 548 ? -0.775 -16.266 -15.677 1.00 91.00 548 ILE A N 1
ATOM 4616 C CA . ILE A 1 548 ? -1.215 -14.857 -15.600 1.00 91.00 548 ILE A CA 1
ATOM 4617 C C . ILE A 1 548 ? -0.186 -13.893 -16.219 1.00 91.00 548 ILE A C 1
ATOM 4619 O O . ILE A 1 548 ? -0.555 -12.909 -16.860 1.00 91.00 548 ILE A O 1
ATOM 4623 N N . ASN A 1 549 ? 1.108 -14.156 -16.040 1.00 89.56 549 ASN A N 1
ATOM 4624 C CA . ASN A 1 549 ? 2.175 -13.342 -16.615 1.00 89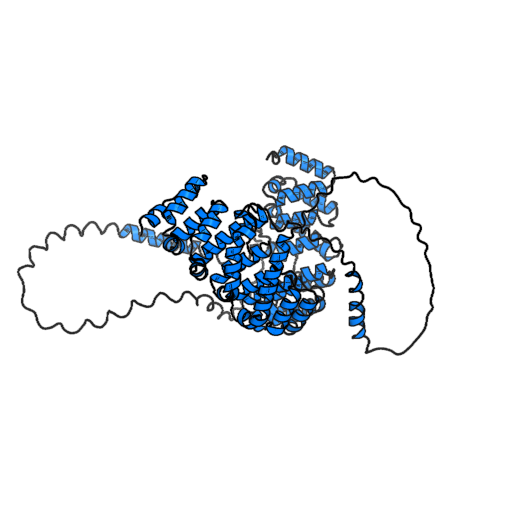.56 549 ASN A CA 1
ATOM 4625 C C . ASN A 1 549 ? 2.279 -13.505 -18.135 1.00 89.56 549 ASN A C 1
ATOM 4627 O O . ASN A 1 549 ? 2.467 -12.510 -18.832 1.00 89.56 549 ASN A O 1
ATOM 4631 N N . GLY A 1 550 ? 2.107 -14.725 -18.645 1.00 92.38 550 GLY A N 1
ATOM 4632 C CA . GLY A 1 550 ? 2.073 -14.988 -20.083 1.00 92.38 550 GLY A CA 1
ATOM 4633 C C . GLY A 1 550 ? 0.872 -14.317 -20.738 1.00 92.38 550 GLY A C 1
ATOM 4634 O O . GLY A 1 550 ? 1.036 -13.593 -21.716 1.00 92.38 550 GLY A O 1
ATOM 4635 N N . LEU A 1 551 ? -0.305 -14.410 -20.112 1.00 93.94 551 LEU A N 1
ATOM 4636 C CA . LEU A 1 551 ? -1.514 -13.711 -20.549 1.00 93.94 551 LEU A CA 1
ATOM 4637 C C . LEU A 1 551 ? -1.338 -12.190 -20.593 1.00 93.94 551 LEU A C 1
ATOM 4639 O O . LEU A 1 551 ? -1.816 -11.550 -21.525 1.00 93.94 551 LEU A O 1
ATOM 4643 N N . LYS A 1 552 ? -0.614 -11.589 -19.639 1.00 93.50 552 LYS A N 1
ATOM 4644 C CA . LYS A 1 552 ? -0.285 -10.153 -19.694 1.00 93.50 552 LYS A CA 1
ATOM 4645 C C . LYS A 1 552 ? 0.584 -9.802 -20.903 1.00 93.50 552 LYS A C 1
ATOM 4647 O O . LYS A 1 552 ? 0.350 -8.757 -21.507 1.00 93.50 552 LYS A O 1
ATOM 4652 N N . ILE A 1 553 ? 1.560 -10.644 -21.252 1.00 93.38 553 ILE A N 1
ATOM 4653 C CA . ILE A 1 553 ? 2.421 -10.447 -22.430 1.00 93.38 553 ILE A CA 1
ATOM 4654 C C . ILE A 1 553 ? 1.595 -10.584 -23.713 1.00 93.38 553 ILE A C 1
ATOM 4656 O O . ILE A 1 553 ? 1.649 -9.691 -24.551 1.00 93.38 553 ILE A O 1
ATOM 4660 N N . VAL A 1 554 ? 0.767 -11.627 -23.826 1.00 95.12 554 VAL A N 1
ATOM 4661 C CA . VAL A 1 554 ? -0.167 -11.845 -24.950 1.00 95.12 554 VAL A CA 1
ATOM 4662 C C . VAL A 1 554 ? -1.109 -10.649 -25.116 1.00 95.12 554 VAL A C 1
ATOM 4664 O O . VAL A 1 554 ? -1.249 -10.098 -26.207 1.00 95.12 554 VAL A O 1
ATOM 4667 N N . LEU A 1 555 ? -1.704 -10.178 -24.018 1.00 94.81 555 LEU A N 1
ATOM 4668 C CA . LEU A 1 555 ? -2.568 -9.000 -24.010 1.00 94.81 555 LEU A CA 1
ATOM 4669 C C . LEU A 1 555 ? -1.825 -7.749 -24.495 1.00 94.81 555 LEU A C 1
ATOM 4671 O O . LEU A 1 555 ? -2.362 -6.964 -25.273 1.00 94.81 555 LEU A O 1
ATOM 4675 N N . ALA A 1 556 ? -0.585 -7.556 -24.043 1.00 93.75 556 ALA A N 1
ATOM 4676 C CA . ALA A 1 556 ? 0.247 -6.435 -24.456 1.00 93.75 556 ALA A CA 1
ATOM 4677 C C . ALA A 1 556 ? 0.663 -6.516 -25.926 1.00 93.75 556 ALA A C 1
ATOM 4679 O O . ALA A 1 556 ? 0.692 -5.483 -26.586 1.00 93.75 556 ALA A O 1
ATOM 4680 N N . PHE A 1 557 ? 0.929 -7.719 -26.436 1.00 94.94 557 PHE A N 1
ATOM 4681 C CA . PHE A 1 557 ? 1.218 -7.967 -27.843 1.00 94.94 557 PHE A CA 1
ATOM 4682 C C . PHE A 1 557 ? 0.029 -7.575 -28.728 1.00 94.94 557 PHE A C 1
ATOM 4684 O O . PHE A 1 557 ? 0.211 -6.858 -29.706 1.00 94.94 557 PHE A O 1
ATOM 4691 N N . LEU A 1 558 ? -1.195 -7.965 -28.352 1.00 94.12 558 LEU A N 1
ATOM 4692 C CA . LEU A 1 558 ? -2.421 -7.630 -29.092 1.00 94.12 558 LEU A CA 1
ATOM 4693 C C . LEU A 1 558 ? -2.767 -6.133 -29.041 1.00 94.12 558 LEU A C 1
ATOM 4695 O O . LEU A 1 558 ? -3.167 -5.551 -30.050 1.00 94.12 558 LEU A O 1
ATOM 4699 N N . GLN A 1 559 ? -2.615 -5.511 -27.868 1.00 92.88 559 GLN A N 1
ATOM 4700 C CA . GLN A 1 559 ? -2.864 -4.077 -27.654 1.00 92.88 559 GLN A CA 1
ATOM 4701 C C . GLN A 1 559 ? -1.761 -3.180 -28.235 1.00 92.88 559 GLN A C 1
ATOM 4703 O O . GLN A 1 559 ? -1.951 -1.970 -28.356 1.00 92.88 559 GLN A O 1
ATOM 4708 N N . GLY A 1 560 ? -0.598 -3.760 -28.520 1.00 90.94 560 GLY A N 1
ATOM 4709 C CA . GLY A 1 560 ? 0.585 -3.079 -29.013 1.00 90.94 560 GLY A CA 1
ATOM 4710 C C . GLY A 1 560 ? 0.491 -2.611 -30.459 1.00 90.94 560 GLY A C 1
ATOM 4711 O O . GLY A 1 560 ? -0.464 -2.917 -31.181 1.00 90.94 560 GLY A O 1
ATOM 4712 N N . ASN A 1 561 ? 1.542 -1.910 -30.892 1.00 88.25 561 ASN A N 1
ATOM 4713 C CA . ASN A 1 561 ? 1.744 -1.515 -32.288 1.00 88.25 561 ASN A CA 1
ATOM 4714 C C . ASN A 1 561 ? 2.339 -2.660 -33.134 1.00 88.25 561 ASN A C 1
ATOM 4716 O O . ASN A 1 561 ? 3.186 -2.435 -33.990 1.00 88.25 561 ASN A O 1
ATOM 4720 N N . THR A 1 562 ? 1.953 -3.901 -32.838 1.00 90.75 562 THR A N 1
ATOM 4721 C CA . THR A 1 562 ? 2.277 -5.062 -33.672 1.00 90.75 562 THR A CA 1
ATOM 4722 C C . THR A 1 562 ? 1.479 -4.984 -34.968 1.00 90.75 562 THR A C 1
ATOM 4724 O O . THR A 1 562 ? 0.322 -4.548 -34.974 1.00 90.75 562 THR A O 1
ATOM 4727 N N . ASP A 1 563 ? 2.100 -5.398 -36.066 1.00 91.88 563 ASP A N 1
ATOM 4728 C CA . ASP A 1 563 ? 1.449 -5.462 -37.366 1.00 91.88 563 ASP A CA 1
ATOM 4729 C C . ASP A 1 563 ? 0.306 -6.498 -37.364 1.00 91.88 563 ASP A C 1
ATOM 4731 O O . ASP A 1 563 ? 0.247 -7.412 -36.530 1.00 91.88 563 ASP A O 1
ATOM 4735 N N . LEU A 1 564 ? -0.644 -6.331 -38.289 1.00 91.50 564 LEU A N 1
ATOM 4736 C CA . LEU A 1 564 ? -1.839 -7.175 -38.357 1.00 91.50 564 LEU A CA 1
ATOM 4737 C C . LEU A 1 564 ? -1.491 -8.647 -38.623 1.00 91.50 564 LEU A C 1
ATOM 4739 O O . LEU A 1 564 ? -2.170 -9.531 -38.107 1.00 91.50 564 LEU A O 1
ATOM 4743 N N . GLU A 1 565 ? -0.427 -8.919 -39.377 1.00 93.25 565 GLU A N 1
ATOM 4744 C CA . GLU A 1 565 ? 0.018 -10.275 -39.699 1.00 93.25 565 GLU A CA 1
ATOM 4745 C C . GLU A 1 565 ? 0.576 -10.992 -38.463 1.00 93.25 565 GLU A C 1
ATOM 4747 O O . GLU A 1 565 ? 0.231 -12.138 -38.186 1.00 93.25 565 GLU A O 1
ATOM 4752 N N . SER A 1 566 ? 1.354 -10.299 -37.636 1.00 93.44 566 SER A N 1
ATOM 4753 C CA . SER A 1 566 ? 1.828 -10.804 -36.350 1.00 93.44 566 SER A CA 1
ATOM 4754 C C . SER A 1 566 ? 0.678 -11.064 -35.370 1.00 93.44 566 SER A C 1
ATOM 4756 O O . SER A 1 566 ? 0.711 -12.057 -34.637 1.00 93.44 566 SER A O 1
ATOM 4758 N N . LYS A 1 567 ? -0.371 -10.227 -35.370 1.00 93.88 567 LYS A N 1
ATOM 4759 C CA . LYS A 1 567 ? -1.602 -10.493 -34.598 1.00 93.88 567 LYS A CA 1
ATOM 4760 C C . LYS A 1 567 ? -2.354 -11.710 -35.142 1.00 93.88 567 LYS A C 1
ATOM 4762 O O . LYS A 1 567 ? -2.748 -12.559 -34.344 1.00 93.88 567 LYS A O 1
ATOM 4767 N N . ARG A 1 568 ? -2.490 -11.830 -36.469 1.00 92.00 568 ARG A N 1
ATOM 4768 C CA . ARG A 1 568 ? -3.041 -13.011 -37.164 1.00 92.00 568 ARG A CA 1
ATOM 4769 C C . ARG A 1 568 ? -2.344 -14.290 -36.754 1.00 92.00 568 ARG A C 1
ATOM 4771 O O . ARG A 1 568 ? -2.988 -15.218 -36.276 1.00 92.00 568 ARG A O 1
ATOM 4778 N N . TRP A 1 569 ? -1.022 -14.282 -36.845 1.00 94.94 569 TRP A N 1
ATOM 4779 C CA . TRP A 1 569 ? -0.180 -15.386 -36.425 1.00 94.94 569 TRP A CA 1
ATOM 4780 C C . TRP A 1 569 ? -0.482 -15.813 -34.982 1.00 94.94 569 TRP A C 1
ATOM 4782 O O . TRP A 1 569 ? -0.699 -16.997 -34.735 1.00 94.94 569 TRP A O 1
ATOM 4792 N N . LEU A 1 570 ? -0.574 -14.875 -34.033 1.00 94.75 570 LEU A N 1
ATOM 4793 C CA . LEU A 1 570 ? -0.842 -15.213 -32.633 1.00 94.75 570 LEU A CA 1
ATOM 4794 C C . LEU A 1 570 ? -2.218 -15.866 -32.458 1.00 94.75 570 LEU A C 1
ATOM 4796 O O . LEU A 1 570 ? -2.325 -16.858 -31.745 1.00 94.75 570 LEU A O 1
ATOM 4800 N N . VAL A 1 571 ? -3.263 -15.335 -33.097 1.00 91.88 571 VAL A N 1
ATOM 4801 C CA . VAL A 1 571 ? -4.611 -15.918 -32.997 1.00 91.88 571 VAL A CA 1
ATOM 4802 C C . VAL A 1 571 ? -4.656 -17.319 -33.585 1.00 91.88 571 VAL A C 1
ATOM 4804 O O . VAL A 1 571 ? -5.188 -18.214 -32.935 1.00 91.88 571 VAL A O 1
ATOM 4807 N N . ASN A 1 572 ? -4.035 -17.530 -34.745 1.00 92.31 572 ASN A N 1
ATOM 4808 C CA . ASN A 1 572 ? -3.962 -18.849 -35.370 1.00 92.31 572 ASN A CA 1
ATOM 4809 C C . ASN A 1 572 ? -3.244 -19.851 -34.455 1.00 92.31 572 ASN A C 1
ATOM 4811 O O . ASN A 1 572 ? -3.696 -20.978 -34.300 1.00 92.31 572 ASN A O 1
ATOM 4815 N N . ASN A 1 573 ? -2.189 -19.423 -33.755 1.00 94.31 573 ASN A N 1
ATOM 4816 C CA . ASN A 1 573 ? -1.468 -20.277 -32.806 1.00 94.31 573 ASN A CA 1
ATOM 4817 C C . ASN A 1 573 ? -2.236 -20.570 -31.506 1.00 94.31 573 ASN A C 1
ATOM 4819 O O . ASN A 1 573 ? -1.828 -21.456 -30.756 1.00 94.31 573 ASN A O 1
ATOM 4823 N N . ILE A 1 574 ? -3.319 -19.848 -31.200 1.00 94.31 574 ILE A N 1
ATOM 4824 C CA . ILE A 1 574 ? -4.113 -20.066 -29.977 1.00 94.31 574 ILE A CA 1
ATOM 4825 C C . ILE A 1 574 ? -5.555 -20.503 -30.243 1.00 94.31 574 ILE A C 1
ATOM 4827 O O . ILE A 1 574 ? -6.268 -20.787 -29.279 1.00 94.31 574 ILE A O 1
ATOM 4831 N N . CYS A 1 575 ? -5.990 -20.558 -31.505 1.00 89.06 575 CYS A N 1
ATOM 4832 C CA . CYS A 1 575 ? -7.386 -20.783 -31.888 1.00 89.06 575 CYS A CA 1
ATOM 4833 C C . CYS A 1 575 ? -7.952 -22.091 -31.300 1.00 89.06 575 CYS A C 1
ATOM 4835 O O . CYS A 1 575 ? -9.007 -22.077 -30.663 1.00 89.06 575 CYS A O 1
ATOM 4837 N N . ASP A 1 576 ? -7.184 -23.180 -31.348 1.00 88.19 576 ASP A N 1
ATOM 4838 C CA . ASP A 1 576 ? -7.574 -24.491 -30.805 1.00 88.19 576 ASP A CA 1
ATOM 4839 C C . ASP A 1 576 ? -7.581 -24.550 -29.268 1.00 88.19 576 ASP A C 1
ATOM 4841 O O . ASP A 1 576 ? -8.047 -25.512 -28.652 1.00 88.19 576 ASP A O 1
ATOM 4845 N N . ARG A 1 577 ? -7.053 -23.513 -28.610 1.00 91.56 577 ARG A N 1
ATOM 4846 C CA . ARG A 1 577 ? -6.898 -23.421 -27.152 1.00 91.56 577 ARG A CA 1
ATOM 4847 C C . ARG A 1 577 ? -7.603 -22.211 -26.550 1.00 91.56 577 ARG A C 1
ATOM 4849 O O . ARG A 1 577 ? -7.373 -21.894 -25.382 1.00 91.56 577 ARG A O 1
ATOM 4856 N N . LEU A 1 578 ? -8.511 -21.564 -27.283 1.00 90.06 578 LEU A N 1
ATOM 4857 C CA . LEU A 1 578 ? -9.270 -20.409 -26.784 1.00 90.06 578 LEU A CA 1
ATOM 4858 C C . LEU A 1 578 ? -10.050 -20.720 -25.496 1.00 90.06 578 LEU A C 1
ATOM 4860 O O . LEU A 1 578 ? -10.243 -19.831 -24.668 1.00 90.06 578 LEU A O 1
ATOM 4864 N N . TYR A 1 579 ? -10.419 -21.985 -25.261 1.00 86.56 579 TYR A N 1
ATOM 4865 C CA . TYR A 1 579 ? -11.065 -22.410 -24.014 1.00 86.56 579 TYR A CA 1
ATOM 4866 C C . TYR A 1 579 ? -10.187 -22.185 -22.769 1.00 86.56 579 TYR A C 1
ATOM 4868 O O . TYR A 1 579 ? -10.702 -22.037 -21.663 1.00 86.56 579 TYR A O 1
ATOM 4876 N N . LEU A 1 580 ? -8.857 -22.128 -22.906 1.00 89.06 580 LEU A N 1
ATOM 4877 C CA . LEU A 1 580 ? -7.968 -21.810 -21.784 1.00 89.06 580 LEU A CA 1
ATOM 4878 C C . LEU A 1 580 ? -8.132 -20.354 -21.330 1.00 89.06 580 LEU A C 1
ATOM 4880 O O . LEU A 1 580 ? -8.020 -20.068 -20.137 1.00 89.06 580 LEU A O 1
ATOM 4884 N N . LEU A 1 581 ? -8.467 -19.446 -22.253 1.00 91.31 581 LEU A N 1
ATOM 4885 C CA . LEU A 1 581 ? -8.649 -18.024 -21.960 1.00 91.31 581 LEU A CA 1
ATOM 4886 C C . LEU A 1 581 ? -9.912 -17.755 -21.129 1.00 91.31 581 LEU A C 1
ATOM 4888 O O . LEU A 1 581 ? -9.926 -16.840 -20.309 1.00 91.31 581 LEU A O 1
ATOM 4892 N N . GLY A 1 582 ? -10.955 -18.577 -21.266 1.00 86.00 582 GLY A N 1
ATOM 4893 C CA . GLY A 1 582 ? -12.191 -18.427 -20.489 1.00 86.00 582 GLY A CA 1
ATOM 4894 C C . GLY A 1 582 ? -12.047 -18.733 -18.992 1.00 86.00 582 GLY A C 1
ATOM 4895 O O . GLY A 1 582 ? -12.943 -18.422 -18.215 1.00 86.00 582 GLY A O 1
ATOM 4896 N N . ARG A 1 583 ? -10.926 -19.325 -18.551 1.00 85.88 583 ARG A N 1
ATOM 4897 C CA . ARG A 1 583 ? -10.747 -19.790 -17.162 1.00 85.88 583 ARG A CA 1
ATOM 4898 C C . ARG A 1 583 ? -10.407 -18.689 -16.158 1.00 85.88 583 ARG A C 1
ATOM 4900 O O . ARG A 1 583 ? -10.546 -18.908 -14.957 1.00 85.88 583 ARG A O 1
ATOM 4907 N N . ASN A 1 584 ? -9.903 -17.537 -16.602 1.00 86.56 584 ASN A N 1
ATOM 4908 C CA . ASN A 1 584 ? -9.493 -16.464 -15.696 1.00 86.56 584 ASN A CA 1
ATOM 4909 C C . ASN A 1 584 ? -9.726 -15.066 -16.288 1.00 86.56 584 ASN A C 1
ATOM 4911 O O . ASN A 1 584 ? -9.866 -14.891 -17.495 1.00 86.56 584 ASN A O 1
ATOM 4915 N N . TYR A 1 585 ? -9.717 -14.053 -15.414 1.00 88.88 585 TYR A N 1
ATOM 4916 C CA . TYR A 1 585 ? -9.963 -12.655 -15.782 1.00 88.88 585 TYR A CA 1
ATOM 4917 C C . TYR A 1 585 ? -9.057 -12.150 -16.918 1.00 88.88 585 TYR A C 1
ATOM 4919 O O . TYR A 1 585 ? -9.536 -11.493 -17.837 1.00 88.88 585 TYR A O 1
ATOM 4927 N N . TYR A 1 586 ? -7.756 -12.464 -16.892 1.00 88.56 586 TYR A N 1
ATOM 4928 C CA . TYR A 1 586 ? -6.824 -11.982 -17.917 1.00 88.56 586 TYR A CA 1
ATOM 4929 C C . TYR A 1 586 ? -7.050 -12.652 -19.270 1.00 88.56 586 TYR A C 1
ATOM 4931 O O . TYR A 1 586 ? -6.905 -11.991 -20.292 1.00 88.56 586 TYR A O 1
ATOM 4939 N N . GLY A 1 587 ? -7.432 -13.928 -19.294 1.00 93.69 587 GLY A N 1
ATOM 4940 C CA . GLY A 1 587 ? -7.787 -14.608 -20.533 1.00 93.69 587 GLY A CA 1
ATOM 4941 C C . GLY A 1 587 ? -9.069 -14.039 -21.151 1.00 93.69 587 GLY A C 1
ATOM 4942 O O . GLY A 1 587 ? -9.105 -13.796 -22.355 1.00 93.69 587 GLY A O 1
ATOM 4943 N N . ILE A 1 588 ? -10.067 -13.683 -20.333 1.00 91.62 588 ILE A N 1
ATOM 4944 C CA . ILE A 1 588 ? -11.260 -12.955 -20.798 1.00 91.62 588 ILE A CA 1
ATOM 4945 C C . ILE A 1 588 ? -10.867 -11.598 -21.407 1.00 91.62 588 ILE A C 1
ATOM 4947 O O . ILE A 1 588 ? -11.374 -11.222 -22.463 1.00 91.62 588 ILE A O 1
ATOM 4951 N N . GLU A 1 589 ? -9.936 -10.867 -20.790 1.00 94.38 589 GLU A N 1
ATOM 4952 C CA . GLU A 1 589 ? -9.425 -9.608 -21.352 1.00 94.38 589 GLU A CA 1
ATOM 4953 C C . GLU A 1 589 ? -8.637 -9.811 -22.658 1.00 94.38 589 GLU A C 1
ATOM 4955 O O . GLU A 1 589 ? -8.732 -8.974 -23.558 1.00 94.38 589 GLU A O 1
ATOM 4960 N N . VAL A 1 590 ? -7.908 -10.926 -22.806 1.00 95.19 590 VAL A N 1
ATOM 4961 C CA . VAL A 1 590 ? -7.277 -11.317 -24.079 1.00 95.19 590 VAL A CA 1
ATOM 4962 C C . VAL A 1 590 ? -8.346 -11.554 -25.144 1.00 95.19 590 VAL A C 1
ATOM 4964 O O . VAL A 1 590 ? -8.251 -10.942 -26.203 1.00 95.19 590 VAL A O 1
ATOM 4967 N N . LEU A 1 591 ? -9.399 -12.330 -24.856 1.00 93.31 591 LEU A N 1
ATOM 4968 C CA . LEU A 1 591 ? -10.508 -12.564 -25.794 1.00 93.31 591 LEU A CA 1
ATOM 4969 C C . LEU A 1 591 ? -11.170 -11.252 -26.237 1.00 93.31 591 LEU A C 1
ATOM 4971 O O . LEU A 1 591 ? -11.350 -11.028 -27.433 1.00 93.31 591 LEU A O 1
ATOM 4975 N N . LYS A 1 592 ? -11.462 -10.341 -25.297 1.00 92.62 592 LYS A N 1
ATOM 4976 C CA . LYS A 1 592 ? -11.986 -9.000 -25.617 1.00 92.62 592 LYS A CA 1
ATOM 4977 C C . LYS A 1 592 ? -11.023 -8.198 -26.489 1.00 92.62 592 LYS A C 1
ATOM 4979 O O . LYS A 1 592 ? -11.445 -7.489 -27.393 1.00 92.62 592 LYS A O 1
ATOM 4984 N N . CYS A 1 593 ? -9.720 -8.282 -26.235 1.00 93.31 593 CYS A N 1
ATOM 4985 C CA . CYS A 1 593 ? -8.745 -7.594 -27.076 1.00 93.31 593 CYS A CA 1
ATOM 4986 C C . CYS A 1 593 ? -8.660 -8.212 -28.469 1.00 93.31 593 CYS A C 1
ATOM 4988 O O . CYS A 1 593 ? -8.557 -7.470 -29.441 1.00 93.31 593 CYS A O 1
ATOM 4990 N N . MET A 1 594 ? -8.766 -9.532 -28.603 1.00 93.50 594 MET A N 1
ATOM 4991 C CA . MET A 1 594 ? -8.812 -10.164 -29.918 1.00 93.50 594 MET A CA 1
ATOM 4992 C C . MET A 1 594 ? -10.032 -9.683 -30.714 1.00 93.50 594 MET A C 1
ATOM 4994 O O . MET A 1 594 ? -9.884 -9.311 -31.874 1.00 93.50 594 MET A O 1
ATOM 4998 N N . THR A 1 595 ? -11.213 -9.564 -30.093 1.00 90.19 595 THR A N 1
ATOM 4999 C CA . THR A 1 595 ? -12.403 -9.043 -30.793 1.00 90.19 595 THR A CA 1
ATOM 5000 C C . THR A 1 595 ? -12.302 -7.561 -31.162 1.00 90.19 595 THR A C 1
ATOM 5002 O O . THR A 1 595 ? -12.983 -7.114 -32.088 1.00 90.19 595 THR A O 1
ATOM 5005 N N . LEU A 1 596 ? -11.446 -6.790 -30.488 1.00 90.88 596 LEU A N 1
ATOM 5006 C 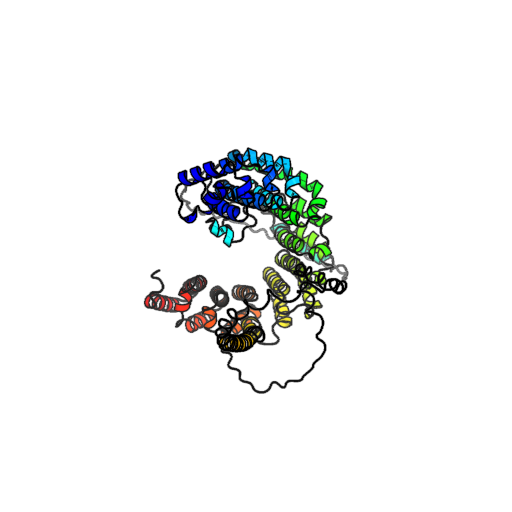CA . LEU A 1 596 ? -11.185 -5.387 -30.816 1.00 90.88 596 LEU A CA 1
ATOM 5007 C C . LEU A 1 596 ? -10.128 -5.216 -31.914 1.00 90.88 596 LEU A C 1
ATOM 5009 O O . LEU A 1 596 ? -10.332 -4.402 -32.812 1.00 90.88 596 LEU A O 1
ATOM 5013 N N . TYR A 1 597 ? -9.024 -5.966 -31.852 1.00 86.69 597 TYR A N 1
ATOM 5014 C CA . TYR A 1 597 ? -7.818 -5.712 -32.655 1.00 86.69 597 TYR A CA 1
ATOM 5015 C C . TYR A 1 597 ? -7.583 -6.692 -33.811 1.00 86.69 597 TYR A C 1
ATOM 5017 O O . TYR A 1 597 ? -6.665 -6.462 -34.596 1.00 86.69 597 TYR A O 1
ATOM 5025 N N . CYS A 1 598 ? -8.368 -7.764 -33.919 1.00 85.19 598 CYS A N 1
ATOM 5026 C CA . CYS A 1 598 ? -8.305 -8.686 -35.055 1.00 85.19 598 CYS A CA 1
ATOM 5027 C C . CYS A 1 598 ? -9.269 -8.256 -36.167 1.00 85.19 598 CYS A C 1
ATOM 5029 O O . CYS A 1 598 ? -10.185 -7.460 -35.935 1.00 85.19 598 CYS A O 1
ATOM 5031 N N . ASP A 1 599 ? -9.068 -8.775 -37.375 1.00 90.69 599 ASP A N 1
ATOM 5032 C CA . ASP A 1 599 ? -9.974 -8.530 -38.497 1.00 90.69 599 ASP A CA 1
ATOM 5033 C C . ASP A 1 599 ? -11.298 -9.307 -38.367 1.00 90.69 599 ASP A C 1
ATOM 5035 O O . ASP A 1 599 ? -11.582 -9.963 -37.361 1.00 90.69 599 ASP A O 1
ATOM 5039 N N . TRP A 1 600 ? -12.159 -9.163 -39.372 1.00 90.94 600 TRP A N 1
ATOM 5040 C CA . TRP A 1 600 ? -13.511 -9.706 -39.345 1.00 90.94 600 TRP A CA 1
ATOM 5041 C C . TRP A 1 600 ? -13.548 -11.241 -39.409 1.00 90.94 600 TRP A C 1
ATOM 5043 O O . TRP A 1 600 ? -14.370 -11.856 -38.724 1.00 90.94 600 TRP A O 1
ATOM 5053 N N . ASP A 1 601 ? -12.633 -11.859 -40.154 1.00 88.62 601 ASP A N 1
ATOM 5054 C CA . ASP A 1 601 ? -12.561 -13.315 -40.305 1.00 88.62 601 ASP A CA 1
ATOM 5055 C C . ASP A 1 601 ? -12.120 -13.970 -38.996 1.00 88.62 601 ASP A C 1
ATOM 5057 O O . ASP A 1 601 ? -12.786 -14.867 -38.476 1.00 88.62 601 ASP A O 1
ATOM 5061 N N . MET A 1 602 ? -11.090 -13.409 -38.364 1.00 85.81 602 MET A N 1
ATOM 5062 C CA . MET A 1 602 ? -10.617 -13.852 -37.055 1.00 85.81 602 MET A CA 1
ATOM 5063 C C . MET A 1 602 ? -11.686 -13.690 -35.971 1.00 85.81 602 MET A C 1
ATOM 5065 O O . MET A 1 602 ? -11.855 -14.554 -35.110 1.00 85.81 602 MET A O 1
ATOM 5069 N N . LYS A 1 603 ? -12.452 -12.590 -36.000 1.00 90.62 603 LYS A N 1
ATOM 5070 C CA . LYS A 1 603 ? -13.590 -12.407 -35.085 1.00 90.62 603 LYS A CA 1
ATOM 5071 C C . LYS A 1 603 ? -14.625 -13.507 -35.276 1.00 90.62 603 LYS A C 1
ATOM 5073 O O . LYS A 1 603 ? -15.109 -14.041 -34.280 1.00 90.62 603 LYS A O 1
ATOM 5078 N N . ARG A 1 604 ? -14.965 -13.849 -36.524 1.00 89.38 604 ARG A N 1
ATOM 5079 C CA . ARG A 1 604 ? -15.927 -14.914 -36.839 1.00 89.38 604 ARG A CA 1
ATOM 5080 C C . ARG A 1 604 ? -15.459 -16.260 -36.277 1.00 89.38 604 ARG A C 1
ATOM 5082 O O . ARG A 1 604 ? -16.267 -16.961 -35.668 1.00 89.38 604 ARG A O 1
ATOM 5089 N N . GLU A 1 605 ? -14.175 -16.588 -36.406 1.00 83.94 605 GLU A N 1
ATOM 5090 C CA . GLU A 1 605 ? -13.591 -17.803 -35.820 1.00 83.94 605 GLU A CA 1
ATOM 5091 C C . GLU A 1 605 ? -13.669 -17.809 -34.291 1.00 83.94 605 GLU A C 1
ATOM 5093 O O . GLU A 1 605 ? -14.166 -18.773 -33.703 1.00 83.94 605 GLU A O 1
ATOM 5098 N N . ILE A 1 606 ? -13.274 -16.707 -33.644 1.00 85.69 606 ILE A N 1
ATOM 5099 C CA . ILE A 1 606 ? -13.357 -16.563 -32.184 1.00 85.69 606 ILE A CA 1
ATOM 5100 C C . ILE A 1 606 ? -14.807 -16.725 -31.713 1.00 85.69 606 ILE A C 1
ATOM 5102 O O . ILE A 1 606 ? -15.063 -17.486 -30.782 1.00 85.69 606 ILE A O 1
ATOM 5106 N N . TYR A 1 607 ? -15.775 -16.069 -32.362 1.00 88.25 607 TYR A N 1
ATOM 5107 C CA . TYR A 1 607 ? -17.195 -16.199 -32.015 1.00 88.25 607 TYR A CA 1
ATOM 5108 C C . TYR A 1 607 ? -17.719 -17.622 -32.218 1.00 88.25 607 TYR A C 1
ATOM 5110 O O . TYR A 1 607 ? -18.450 -18.128 -31.366 1.00 88.25 607 TYR A O 1
ATOM 5118 N N . SER A 1 608 ? -17.339 -18.283 -33.314 1.00 87.19 608 SER A N 1
ATOM 5119 C CA . SER A 1 608 ? -17.697 -19.680 -33.580 1.00 87.19 608 SER A CA 1
ATOM 5120 C C . SER A 1 608 ? -17.172 -20.599 -32.478 1.00 87.19 608 SER A C 1
ATOM 5122 O O . SER A 1 608 ? -17.928 -21.396 -31.917 1.00 87.19 608 SER A O 1
ATOM 5124 N N . PHE A 1 609 ? -15.906 -20.433 -32.090 1.00 80.88 609 PHE A N 1
ATOM 5125 C CA . PHE A 1 609 ? -15.289 -21.210 -31.021 1.00 80.88 609 PHE A CA 1
ATOM 5126 C C . PHE A 1 609 ? -15.966 -20.967 -29.671 1.00 80.88 609 PHE A C 1
ATOM 5128 O O . PHE A 1 609 ? -16.334 -21.905 -28.962 1.00 80.88 609 PHE A O 1
ATOM 5135 N N . VAL A 1 610 ? -16.159 -19.700 -29.310 1.00 82.25 610 VAL A N 1
ATOM 5136 C CA . VAL A 1 610 ? -16.804 -19.289 -28.061 1.00 82.25 610 VAL A CA 1
ATOM 5137 C C . VAL A 1 610 ? -18.236 -19.833 -27.972 1.00 82.25 610 VAL A C 1
ATOM 5139 O O . VAL A 1 610 ? -18.654 -20.309 -26.915 1.00 82.25 610 VAL A O 1
ATOM 5142 N N . ARG A 1 611 ? -18.971 -19.842 -29.092 1.00 84.62 611 ARG A N 1
ATOM 5143 C CA . ARG A 1 611 ? -20.314 -20.429 -29.186 1.00 84.62 611 ARG A CA 1
ATOM 5144 C C . ARG A 1 611 ? -20.285 -21.950 -29.012 1.00 84.62 611 ARG A C 1
ATOM 5146 O O . ARG A 1 611 ? -21.109 -22.484 -28.274 1.00 84.62 611 ARG A O 1
ATOM 5153 N N . LYS A 1 612 ? -19.335 -22.646 -29.649 1.00 82.19 612 LYS A N 1
ATOM 5154 C CA . LYS A 1 612 ? -19.177 -24.112 -29.551 1.00 82.19 612 LYS A CA 1
ATOM 5155 C C . LYS A 1 612 ? -18.766 -24.573 -28.154 1.00 82.19 612 LYS A C 1
ATOM 5157 O O . LYS A 1 612 ? -19.262 -25.581 -27.668 1.00 82.19 612 LYS A O 1
ATOM 5162 N N . SER A 1 613 ? -17.892 -23.823 -27.491 1.00 72.44 613 SER A N 1
ATOM 5163 C CA . SER A 1 613 ? -17.336 -24.190 -26.184 1.00 72.44 613 SER A CA 1
ATOM 5164 C C . SER A 1 613 ? -18.303 -23.981 -25.009 1.00 72.44 613 SER A C 1
ATOM 5166 O O . SER A 1 613 ? -17.937 -24.284 -23.875 1.00 72.44 613 SER A O 1
ATOM 5168 N N . LYS A 1 614 ? -19.526 -23.468 -25.247 1.00 73.44 614 LYS A N 1
ATOM 5169 C CA . LYS A 1 614 ? -20.524 -23.093 -24.217 1.00 73.44 614 LYS A CA 1
ATOM 5170 C C . LYS A 1 614 ? -19.949 -22.207 -23.090 1.00 73.44 614 LYS A C 1
ATOM 5172 O O . LYS A 1 614 ? -20.567 -22.064 -22.039 1.00 73.44 614 LYS A O 1
ATOM 5177 N N . MET A 1 615 ? -18.780 -21.594 -23.302 1.00 61.94 615 MET A N 1
ATOM 5178 C CA . MET A 1 615 ? -17.975 -20.976 -22.244 1.00 61.94 615 MET A CA 1
ATOM 5179 C C . MET A 1 615 ? -18.509 -19.630 -21.742 1.00 61.94 615 MET A C 1
ATOM 5181 O O . MET A 1 615 ? -18.078 -19.188 -20.686 1.00 61.94 615 MET A O 1
ATOM 5185 N N . LEU A 1 616 ? -19.434 -18.991 -22.465 1.00 53.94 616 LEU A N 1
ATOM 5186 C CA . LEU A 1 616 ? -19.991 -17.673 -22.116 1.00 53.94 616 LEU A CA 1
ATOM 5187 C C . LEU A 1 616 ? -21.422 -17.707 -21.548 1.00 53.94 616 LEU A C 1
ATOM 5189 O O . LEU A 1 616 ? -22.063 -16.665 -21.462 1.00 53.94 616 LEU A O 1
ATOM 5193 N N . LEU A 1 617 ? -21.953 -18.879 -21.178 1.00 49.94 617 LEU A N 1
ATOM 5194 C CA . LEU A 1 617 ? -23.285 -18.978 -20.551 1.00 49.94 617 LEU A CA 1
ATOM 5195 C C . LEU A 1 617 ? -23.279 -18.750 -19.022 1.00 49.94 617 LEU A C 1
ATOM 5197 O O . LEU A 1 617 ? -24.328 -18.841 -18.390 1.00 49.94 617 LEU A O 1
ATOM 5201 N N . LYS A 1 618 ? -22.125 -18.429 -18.428 1.00 44.41 618 LYS A N 1
ATOM 5202 C CA . LYS A 1 618 ? -21.957 -17.917 -17.058 1.00 44.41 618 LYS A CA 1
ATOM 5203 C C . LYS A 1 618 ? -21.053 -16.693 -17.099 1.00 44.41 618 LYS A C 1
ATOM 5205 O O . LYS A 1 618 ? -21.206 -15.846 -16.193 1.00 44.41 618 LYS A O 1
#

Sequence (618 aa):
MSDILNYFLNVQFENIKDTEILQNIYNEINKDFKEIILNRESCYRLESLLQKSSCGQLLDFLNSIDIKYFICKKLGSRILEKVFTLLFMHINVHKSIKIEEIEVFIKFLEKNFLKYFYDPCGTFVIRVYFQILCGKFVFYDAAHQKQYGVKDITNCKYRVLKYSNNKSRKYSRIDSRIDSRIDSRNNKSHELKSHNLNSKSLKLDSKSNSLDSHSPKSKSLKSKSLKSNFHNLDYLYKLLENDISNILSQKHTSLSLLTLLLCMHKKNKIIKNINISYLCVERLKEPVFSYFYETLISKMTQKNLLFFYKKIKPYFIQLSTHPISNYVIQTLINTFTLKYKFYYSQIIKNYQLFNRNSNILLNLVICLQKENKYRKIQKIMQIFYFKNDFFEEVLLIRSNDRYDSKLGFKDDRCDSKLNNKLDDRYDSKRDFKDDRYDSKLNNKLDDRYDSKLDDRYDSKLDDRYDSKRDFKDDRFDTKNSKLGKKNNLDTNINISDTNCNINSHCTIDSKFVQMTVNFLKSKEENEITKNIILGFKNNFSLKFLENINGLKIVLAFLQGNTDLESKRWLVNNICDRLYLLGRNYYGIEVLKCMTLYCDWDMKREIYSFVRKSKMLLK

pLDDT: mean 75.35, std 24.51, range [25.41, 98.25]

InterPro domains:
  IPR001313 Pumilio RNA-binding repeat [PF22493] (105-606)
  IPR001313 Pumilio RNA-binding repeat [PS50302] (311-349)
  IPR001313 Pumilio RNA-binding repeat [SM00025] (28-63)
  IPR001313 Pumilio RNA-binding repeat [SM00025] (311-346)
  IPR011989 Armadillo-like helical [G3DSA:1.25.10.10] (4-168)
  IPR011989 Armadillo-like helical [G3DSA:1.25.10.10] (223-395)
  IPR016024 Armadillo-type fold [SSF48371] (18-353)
  IPR016024 Armadillo-type fold [SSF48371] (284-611)
  IPR040000 Nucleolar protein 9 [PTHR13102] (18-337)

Secondary structure (DSSP, 8-state):
--HHHHHHHH--GGG---HHHHHHHHHHHGGGHHHHHHSHHHHHHHHHHHHH--HHHHHHHHHHS-HHHHTTSHHHHHHHHHHHHHHHHIIIII--S-GGGGHHHHHHHHHTHHHHHHSTTHHHHHHHHHHHHHT---S--HHHHHHTT---GGG----------TTTTTTHHHHHHHHTTTS-SS-------------------------------------SHHHHHHHHHHHHHHHHHTTHHHHHHSTTHHHHHHHHHHH-SSHHHHHHHHHHHH--TTGGGSHHHHHHHHHHHTT--HHHHHHHHHHHGGGHHHHHHSTTTHHHHHHHHHH-GGGHHHHHHHHHHTGGGS-TT-HHHHHHHHHHHHTT-HHHHHHHHHHHTTTS-HHIIIIIGGGTTTSSSSSHHHHHHHHHHHHHHHHHHHHTTTTTSSTTSGGGSSTTSSTTS-S---SS--S--SSSSSSSS--S---SSTTSSSSS-----------------TTS-----HHHHHHHHHHHT-SS--HHHHHHHHHHHHH--GGGGTSHHHHHHHHHHHHTT--HHHHHHHHHHHGGGHHHHTTSHHHHHHHHHHHHHS-HHHHHHHHHHHHHTTTT--